Protein AF-A0A934TM46-F1 (afdb_monomer)

pLDDT: mean 86.62, std 15.63, range [24.12, 98.81]

Nearest PDB structures (foldseek):
  4nc9-assembly6_D  TM=5.504E-01  e=2.165E-03  Mycolicibacterium smegmatis MC2 155
  4n9w-assembly1_A  TM=3.302E-01  e=1.266E-04  Mycolicibacterium smegmatis MC2 155
  4nc9-assembly5_A  TM=4.524E-01  e=1.560E-03  Mycolicibacterium smegmatis MC2 155
  5zes-assembly1_A  TM=3.729E-01  e=6.391E-02  Synechococcus elongatus PCC 7942 = FACHB-805
  4xsu-assembly1_A  TM=4.597E-01  e=2.791E-01  Nostoc sp. PCC 7120 = FACHB-418

Structure (mmCIF, N/CA/C/O backbone):
data_AF-A0A934TM46-F1
#
_entry.id   AF-A0A934TM46-F1
#
loop_
_atom_site.group_PDB
_atom_site.id
_atom_site.type_symbol
_atom_site.label_atom_id
_atom_site.label_alt_id
_atom_site.label_comp_id
_atom_site.label_asym_id
_atom_site.label_entity_id
_atom_site.label_seq_id
_atom_site.pdbx_PDB_ins_code
_atom_site.Cartn_x
_atom_site.Cartn_y
_atom_site.Cartn_z
_atom_site.occupancy
_atom_site.B_iso_or_equiv
_atom_site.auth_seq_id
_atom_site.auth_comp_id
_atom_site.auth_asym_id
_atom_site.auth_atom_id
_atom_site.pdbx_PDB_model_num
ATOM 1 N N . MET A 1 1 ? -19.891 6.959 -6.840 1.00 92.69 1 MET A N 1
ATOM 2 C CA . MET A 1 1 ? -20.608 5.684 -7.062 1.00 92.69 1 MET A CA 1
ATOM 3 C C . MET A 1 1 ? -22.104 5.915 -6.921 1.00 92.69 1 MET A C 1
ATOM 5 O O . MET A 1 1 ? -22.515 6.564 -5.965 1.00 92.69 1 MET A O 1
ATOM 9 N N . VAL A 1 2 ? -22.909 5.403 -7.853 1.00 93.44 2 VAL A N 1
ATOM 10 C CA . VAL A 1 2 ? -24.378 5.401 -7.733 1.00 93.44 2 VAL A CA 1
ATOM 11 C C . VAL A 1 2 ? -24.821 4.044 -7.198 1.00 93.44 2 VAL A C 1
ATOM 13 O O . VAL A 1 2 ? -24.570 3.026 -7.841 1.00 93.44 2 VAL A O 1
ATOM 16 N N . LEU A 1 3 ? -25.456 4.031 -6.028 1.00 95.44 3 LEU A N 1
ATOM 17 C CA . LEU A 1 3 ? -25.777 2.820 -5.279 1.00 95.44 3 LEU A CA 1
ATOM 18 C C . LEU A 1 3 ? -27.289 2.624 -5.188 1.00 95.44 3 LEU A C 1
ATOM 20 O O . LEU A 1 3 ? -28.031 3.531 -4.830 1.00 95.44 3 LEU A O 1
ATOM 24 N N . GLY A 1 4 ? -27.759 1.425 -5.502 1.00 94.06 4 GLY A N 1
ATOM 25 C CA . GLY A 1 4 ? -29.173 1.092 -5.412 1.00 94.06 4 GLY A CA 1
ATOM 26 C C . GLY A 1 4 ? -29.487 -0.182 -6.174 1.00 94.06 4 GLY A C 1
ATOM 27 O O . GLY A 1 4 ? -28.803 -0.538 -7.133 1.00 94.06 4 GLY A O 1
ATOM 28 N N . MET A 1 5 ? -30.534 -0.873 -5.740 1.00 93.88 5 MET A N 1
ATOM 29 C CA . MET A 1 5 ? -31.006 -2.079 -6.409 1.00 93.88 5 MET A CA 1
ATOM 30 C C . MET A 1 5 ? -31.490 -1.782 -7.840 1.00 93.88 5 MET A C 1
ATOM 32 O O . MET A 1 5 ? -31.867 -0.659 -8.196 1.00 93.88 5 MET A O 1
ATOM 36 N N . HIS A 1 6 ? -31.523 -2.820 -8.677 1.00 89.00 6 HIS A N 1
ATOM 37 C CA . HIS A 1 6 ? -32.271 -2.793 -9.929 1.00 89.00 6 HIS A CA 1
ATOM 38 C C . HIS A 1 6 ? -33.709 -2.292 -9.694 1.00 89.00 6 HIS A C 1
ATOM 40 O O . HIS A 1 6 ? -34.336 -2.625 -8.695 1.00 89.00 6 HIS A O 1
ATOM 46 N N . ARG A 1 7 ? -34.252 -1.525 -10.650 1.00 87.25 7 ARG A N 1
ATOM 47 C CA . ARG A 1 7 ? -35.633 -0.987 -10.615 1.00 87.25 7 ARG A CA 1
ATOM 48 C C . ARG A 1 7 ? -35.930 0.035 -9.503 1.00 87.25 7 ARG A C 1
ATOM 50 O O . ARG A 1 7 ? -37.074 0.473 -9.399 1.00 87.25 7 ARG A O 1
ATOM 57 N N . SER A 1 8 ? -34.904 0.515 -8.797 1.00 88.50 8 SER A N 1
ATOM 58 C CA . SER A 1 8 ? -35.008 1.607 -7.815 1.00 88.50 8 SER A CA 1
ATOM 59 C C . SER A 1 8 ? -34.710 3.003 -8.376 1.00 88.50 8 SER A C 1
ATOM 61 O O . SER A 1 8 ? -34.526 3.926 -7.606 1.00 88.50 8 SER A O 1
ATOM 63 N N . GLY A 1 9 ? -34.611 3.191 -9.698 1.00 86.75 9 GLY A N 1
ATOM 64 C CA . GLY A 1 9 ? -34.352 4.523 -10.280 1.00 86.75 9 GLY A CA 1
ATOM 65 C C . GLY A 1 9 ? -32.870 4.918 -10.398 1.00 86.75 9 GLY A C 1
ATOM 66 O O . GLY A 1 9 ? -32.560 6.066 -10.703 1.00 86.75 9 GLY A O 1
ATOM 67 N N . THR A 1 10 ? -31.931 3.978 -10.247 1.00 86.88 10 THR A N 1
ATOM 68 C CA . THR A 1 10 ? -30.478 4.237 -10.372 1.00 86.88 10 THR A CA 1
ATOM 69 C C . THR A 1 10 ? -30.063 4.854 -11.714 1.00 86.88 10 THR A C 1
ATOM 71 O O . THR A 1 10 ? -29.129 5.652 -11.760 1.00 86.88 10 THR A O 1
ATOM 74 N N . SER A 1 11 ? -30.758 4.535 -12.812 1.00 83.50 11 SER A N 1
ATOM 75 C CA . SER A 1 11 ? -30.518 5.168 -14.119 1.00 83.50 11 SER A CA 1
ATOM 76 C C . SER A 1 11 ? -30.935 6.639 -14.156 1.00 83.50 11 SER A C 1
ATOM 78 O O . SER A 1 11 ? -30.220 7.430 -14.760 1.00 83.50 11 SER A O 1
ATOM 80 N N . MET A 1 12 ? -32.042 7.012 -13.504 1.00 85.88 12 MET A N 1
ATOM 81 C CA . MET A 1 12 ? -32.458 8.414 -13.380 1.00 85.88 12 MET A CA 1
ATOM 82 C C . MET A 1 12 ? -31.461 9.183 -12.512 1.00 85.88 12 MET A C 1
ATOM 84 O O . MET A 1 12 ? -31.041 10.266 -12.892 1.00 85.88 12 MET A O 1
ATOM 88 N N . LEU A 1 13 ? -31.001 8.601 -11.406 1.00 87.38 13 LEU A N 1
ATOM 89 C CA . LEU A 1 13 ? -29.990 9.242 -10.566 1.00 87.38 13 LEU A CA 1
ATOM 90 C C . LEU A 1 13 ? -28.667 9.459 -11.322 1.00 87.38 13 LEU A C 1
ATOM 92 O O . LEU A 1 13 ? -28.137 10.565 -11.347 1.00 87.38 13 LEU A O 1
ATOM 96 N N . ALA A 1 14 ? -28.160 8.435 -12.017 1.00 88.00 14 ALA A N 1
ATOM 97 C CA . ALA A 1 14 ? -27.003 8.589 -12.905 1.00 88.00 14 ALA A CA 1
ATOM 98 C C . ALA A 1 14 ? -27.272 9.607 -14.033 1.00 88.00 14 ALA A C 1
ATOM 100 O O . ALA A 1 14 ? -26.373 10.343 -14.436 1.00 88.00 14 ALA A O 1
ATOM 101 N N . GLY A 1 15 ? -28.521 9.646 -14.513 1.00 85.00 15 GLY A N 1
ATOM 102 C CA . GLY A 1 15 ? -29.191 10.724 -15.247 1.00 85.00 15 GLY A CA 1
ATOM 103 C C . GLY A 1 15 ? -28.727 12.110 -14.865 1.00 85.00 15 GLY A C 1
ATOM 104 O O . GLY A 1 15 ? -27.930 12.750 -15.559 1.00 85.00 15 GLY A O 1
ATOM 105 N N . THR A 1 16 ? -29.261 12.499 -13.721 1.00 86.88 16 THR A N 1
ATOM 106 C CA . THR A 1 16 ? -29.150 13.806 -13.100 1.00 86.88 16 THR A CA 1
ATOM 107 C C . THR A 1 16 ? -27.708 14.140 -12.740 1.00 86.88 16 THR A C 1
ATOM 109 O O . THR A 1 16 ? -27.263 15.255 -12.983 1.00 86.88 16 THR A O 1
ATOM 112 N N . LEU A 1 17 ? -26.934 13.174 -12.236 1.00 87.62 17 LEU A N 1
ATOM 113 C CA . LEU A 1 17 ? -25.525 13.398 -11.898 1.00 87.62 17 LEU A CA 1
ATOM 114 C C . LEU A 1 17 ? -24.675 13.754 -13.119 1.00 87.62 17 LEU A C 1
ATOM 116 O O . LEU A 1 17 ? -23.812 14.623 -13.031 1.00 87.62 17 LEU A O 1
ATOM 120 N N . ALA A 1 18 ? -24.915 13.106 -14.262 1.00 87.31 18 ALA A N 1
ATOM 121 C CA . ALA A 1 18 ? -24.186 13.429 -15.485 1.00 87.31 18 ALA A CA 1
ATOM 122 C C . ALA A 1 18 ? -24.507 14.844 -15.983 1.00 87.31 18 ALA A C 1
ATOM 124 O O . ALA A 1 18 ? -23.597 15.576 -16.366 1.00 87.31 18 ALA A O 1
ATOM 125 N N . ALA A 1 19 ? -25.784 15.240 -15.919 1.00 86.06 19 ALA A N 1
ATOM 126 C CA . ALA A 1 19 ? -26.206 16.609 -16.210 1.00 86.06 19 ALA A CA 1
ATOM 127 C C . ALA A 1 19 ? -25.580 17.618 -15.227 1.00 86.06 19 ALA A C 1
ATOM 129 O O . ALA A 1 19 ? -25.171 18.697 -15.637 1.00 86.06 19 ALA A O 1
ATOM 130 N N . GLY A 1 20 ? -25.405 17.221 -13.961 1.00 86.38 20 GLY A N 1
ATOM 131 C CA . GLY A 1 20 ? -24.711 17.990 -12.923 1.00 86.38 20 GLY A CA 1
ATOM 132 C C . GLY A 1 20 ? -23.182 18.027 -13.047 1.00 86.38 20 GLY A C 1
ATOM 133 O O . GLY A 1 20 ? -22.519 18.575 -12.167 1.00 86.38 20 GLY A O 1
ATOM 134 N N . GLY A 1 21 ? -22.608 17.444 -14.107 1.00 86.75 21 GLY A N 1
ATOM 135 C CA . GLY A 1 21 ? -21.178 17.521 -14.420 1.00 86.75 21 GLY A CA 1
ATOM 136 C C . GLY A 1 21 ? -20.362 16.252 -14.155 1.00 86.75 21 GLY A C 1
ATOM 137 O O . GLY A 1 21 ? -19.160 16.256 -14.428 1.00 86.75 21 GLY A O 1
ATOM 138 N N . VAL A 1 22 ? -20.973 15.159 -13.678 1.00 88.81 22 VAL A N 1
ATOM 139 C CA . VAL A 1 22 ? -20.265 13.886 -13.456 1.00 88.81 22 VAL A CA 1
ATOM 140 C C . VAL A 1 22 ? -19.957 13.186 -14.783 1.00 88.81 22 VAL A C 1
ATOM 142 O O . VAL A 1 22 ? -20.848 12.836 -15.556 1.00 88.81 22 VAL A O 1
ATOM 145 N N . HIS A 1 23 ? -18.685 12.888 -15.030 1.00 87.88 23 HIS A N 1
ATOM 146 C CA . HIS A 1 23 ? -18.262 12.126 -16.199 1.00 87.88 23 HIS A CA 1
ATOM 147 C C . HIS A 1 23 ? -18.547 10.622 -16.027 1.00 87.88 23 HIS A C 1
ATOM 149 O O . HIS A 1 23 ? -17.845 9.922 -15.297 1.00 87.88 23 HIS A O 1
ATOM 155 N N . LEU A 1 24 ? -19.560 10.105 -16.732 1.00 83.81 24 LEU A N 1
ATOM 156 C CA . LEU A 1 24 ? -19.902 8.672 -16.751 1.00 83.81 24 LEU A CA 1
ATOM 157 C C . LEU A 1 24 ? -19.263 7.889 -17.917 1.00 83.81 24 LEU A C 1
ATOM 159 O O . LEU A 1 24 ? -19.424 6.673 -17.980 1.00 83.81 24 LEU A O 1
ATOM 163 N N . GLY A 1 25 ? -18.532 8.569 -18.816 1.00 72.75 25 GLY A N 1
ATOM 164 C CA . GLY A 1 25 ? -17.944 8.075 -20.080 1.00 72.75 25 GLY A CA 1
ATOM 165 C C . GLY A 1 25 ? -18.882 7.245 -20.974 1.00 72.75 25 GLY A C 1
ATOM 166 O O . GLY A 1 25 ? -20.090 7.459 -20.952 1.00 72.75 25 GLY A O 1
ATOM 167 N N . ARG A 1 26 ? -18.338 6.324 -21.793 1.00 60.31 26 ARG A N 1
ATOM 168 C CA . ARG A 1 26 ? -19.148 5.452 -22.673 1.00 60.31 26 ARG A CA 1
ATOM 169 C C . ARG A 1 26 ? -19.994 4.480 -21.840 1.00 60.31 26 ARG A C 1
ATOM 171 O O . ARG A 1 26 ? -19.468 3.818 -20.942 1.00 60.31 26 ARG A O 1
ATOM 178 N N . VAL A 1 27 ? -21.283 4.413 -22.157 1.00 54.09 27 VAL A N 1
ATOM 179 C CA . VAL A 1 27 ? -22.303 3.573 -21.513 1.00 54.09 27 VAL A CA 1
ATOM 180 C C . VAL A 1 27 ? -23.101 2.825 -22.584 1.00 54.09 27 VAL A C 1
ATOM 182 O O . VAL A 1 27 ? -23.099 3.255 -23.736 1.00 54.09 27 VAL A O 1
ATOM 185 N N . LEU A 1 28 ? -23.758 1.717 -22.225 1.00 44.03 28 LEU A N 1
ATOM 186 C CA . LEU A 1 28 ? -24.622 0.976 -23.152 1.00 44.03 28 LEU A CA 1
ATOM 187 C C . LEU A 1 28 ? -25.776 1.866 -23.652 1.00 44.03 28 LEU A C 1
ATOM 189 O O . LEU A 1 28 ? -26.577 2.368 -22.861 1.00 44.03 28 LEU A O 1
ATOM 193 N N . ASP A 1 29 ? -25.864 2.049 -24.969 1.00 39.06 29 ASP A N 1
ATOM 194 C CA . ASP A 1 29 ? -26.977 2.755 -25.608 1.00 39.06 29 ASP A CA 1
ATOM 195 C C . ASP A 1 29 ? -28.085 1.775 -26.044 1.00 39.06 29 ASP A C 1
ATOM 197 O O . ASP A 1 29 ? -27.877 0.565 -26.123 1.00 39.06 29 ASP A O 1
ATOM 201 N N . ALA A 1 30 ? -29.289 2.301 -26.254 1.00 38.00 30 ALA A N 1
ATOM 202 C CA . ALA A 1 30 ? -30.607 1.659 -26.181 1.00 38.00 30 ALA A CA 1
ATOM 203 C C . ALA A 1 30 ? -30.945 0.474 -27.130 1.00 38.00 30 ALA A C 1
ATOM 205 O O . ALA A 1 30 ? -32.122 0.152 -27.283 1.00 38.00 30 ALA A O 1
ATOM 206 N N . SER A 1 31 ? -29.992 -0.221 -27.753 1.00 29.84 31 SER A N 1
ATOM 207 C CA . SER A 1 31 ? -30.296 -1.178 -28.832 1.00 29.84 31 SER A CA 1
ATOM 208 C C . SER A 1 31 ? -30.643 -2.618 -28.418 1.00 29.84 31 SER A C 1
ATOM 210 O O . SER A 1 31 ? -30.926 -3.414 -29.308 1.00 29.84 31 SER A O 1
ATOM 212 N N . PHE A 1 32 ? -30.678 -2.987 -27.126 1.00 31.23 32 PHE A N 1
ATOM 213 C CA . PHE A 1 32 ? -30.850 -4.410 -26.759 1.00 31.23 32 PHE A CA 1
ATOM 214 C C . PHE A 1 32 ? -31.978 -4.802 -25.792 1.00 31.23 32 PHE A C 1
ATOM 216 O O . PHE A 1 32 ? -32.273 -5.989 -25.714 1.00 31.23 32 PHE A O 1
ATOM 223 N N . THR A 1 33 ? -32.670 -3.901 -25.075 1.00 31.36 33 THR A N 1
ATOM 224 C CA . THR A 1 33 ? -33.817 -4.316 -24.225 1.00 31.36 33 THR A CA 1
ATOM 225 C C . THR A 1 33 ? -34.848 -3.206 -23.963 1.00 31.36 33 THR A C 1
ATOM 227 O O . THR A 1 33 ? -34.517 -2.027 -23.914 1.00 31.36 33 THR A O 1
ATOM 230 N N . LEU A 1 34 ? -36.106 -3.624 -23.750 1.00 32.97 34 LEU A N 1
ATOM 231 C CA . LEU A 1 34 ? -37.364 -2.880 -23.520 1.00 32.97 34 LEU A CA 1
ATOM 232 C C . LEU A 1 34 ? -37.351 -1.800 -22.397 1.00 32.97 34 LEU A C 1
ATOM 234 O O . LEU A 1 34 ? -38.146 -1.859 -21.452 1.00 32.97 34 LEU A O 1
ATOM 238 N N . ASN A 1 35 ? -36.485 -0.783 -22.464 1.00 36.34 35 ASN A N 1
ATOM 239 C CA . ASN A 1 35 ? -36.508 0.368 -21.553 1.00 36.34 35 ASN A CA 1
ATOM 240 C C . ASN A 1 35 ? -36.208 1.702 -22.287 1.00 36.34 35 ASN A C 1
ATOM 242 O O . ASN A 1 35 ? -35.067 1.912 -22.689 1.00 36.34 35 ASN A O 1
ATOM 246 N N . PRO A 1 36 ? -37.171 2.639 -22.406 1.00 30.45 36 PRO A N 1
ATOM 247 C CA . PRO A 1 36 ? -37.050 3.888 -23.175 1.00 30.45 36 PRO A CA 1
ATOM 248 C C . PRO A 1 36 ? -36.006 4.907 -22.686 1.00 30.45 36 PRO A C 1
ATOM 250 O O . PRO A 1 36 ? -35.865 5.951 -23.305 1.00 30.45 36 PRO A O 1
ATOM 253 N N . THR A 1 37 ? -35.300 4.656 -21.576 1.00 40.47 37 THR A N 1
ATOM 254 C CA . THR A 1 37 ? -34.337 5.602 -20.970 1.00 40.47 37 THR A CA 1
ATOM 255 C C . THR A 1 37 ? -32.868 5.153 -21.027 1.00 40.47 37 THR A C 1
ATOM 257 O O . THR A 1 37 ? -32.004 5.856 -20.502 1.00 40.47 37 THR A O 1
ATOM 260 N N . GLY A 1 38 ? -32.564 4.014 -21.670 1.00 38.69 38 GLY A N 1
ATOM 261 C CA . GLY A 1 38 ? -31.198 3.482 -21.818 1.00 38.69 38 GLY A CA 1
ATOM 262 C C . GLY A 1 38 ? -30.568 2.958 -20.512 1.00 38.69 38 GLY A C 1
ATOM 263 O O . GLY A 1 38 ? -30.942 3.339 -19.397 1.00 38.69 38 GLY A O 1
ATOM 264 N N . LEU A 1 39 ? -29.605 2.037 -20.612 1.00 45.41 39 LEU A N 1
ATOM 265 C CA . LEU A 1 39 ? -28.859 1.520 -19.457 1.00 45.41 39 LEU A CA 1
ATOM 266 C C . LEU A 1 39 ? -27.500 2.219 -19.368 1.00 45.41 39 LEU A C 1
ATOM 268 O O . LEU A 1 39 ? -26.568 1.883 -20.075 1.00 45.41 39 LEU A O 1
ATOM 272 N N . ARG A 1 40 ? -27.344 3.150 -18.420 1.00 55.03 40 ARG A N 1
ATOM 273 C CA . ARG A 1 40 ? -26.074 3.870 -18.168 1.00 55.03 40 ARG A CA 1
ATOM 274 C C . ARG A 1 40 ? -24.957 3.022 -17.518 1.00 55.03 40 ARG A C 1
ATOM 276 O O . ARG A 1 40 ? -24.209 3.526 -16.686 1.00 55.03 40 ARG A O 1
ATOM 283 N N . GLU A 1 41 ? -24.912 1.726 -17.803 1.00 67.00 41 GLU A N 1
ATOM 284 C CA . GLU A 1 41 ? -23.983 0.759 -17.210 1.00 67.00 41 GLU A CA 1
ATOM 285 C C . GLU A 1 41 ? -22.750 0.572 -18.100 1.00 67.00 41 GLU A C 1
ATOM 287 O O . GLU A 1 41 ? -22.904 0.397 -19.311 1.00 67.00 41 GLU A O 1
ATOM 292 N N . PRO A 1 42 ? -21.524 0.603 -17.547 1.00 76.12 42 PRO A N 1
ATOM 293 C CA . PRO A 1 42 ? -20.349 0.200 -18.304 1.00 76.12 42 PRO A CA 1
ATOM 294 C C . PRO A 1 42 ? -20.342 -1.322 -18.482 1.00 76.12 42 PRO A C 1
ATOM 296 O O . PRO A 1 42 ? -20.329 -2.058 -17.497 1.00 76.12 42 PRO A O 1
ATOM 299 N N . GLU A 1 43 ? -20.296 -1.788 -19.728 1.00 76.19 43 GLU A N 1
ATOM 300 C CA . GLU A 1 43 ? -20.342 -3.211 -20.098 1.00 76.19 43 GLU A CA 1
ATOM 301 C C . GLU A 1 43 ? -19.295 -4.064 -19.367 1.00 76.19 43 GLU A C 1
ATOM 303 O O . GLU A 1 43 ? -19.591 -5.151 -18.876 1.00 76.19 43 GLU A O 1
ATOM 308 N N . VAL A 1 44 ? -18.081 -3.534 -19.218 1.00 80.75 44 VAL A N 1
ATOM 309 C CA . VAL A 1 44 ? -17.003 -4.189 -18.466 1.00 80.75 44 VAL A CA 1
ATOM 310 C C . VAL A 1 44 ? -17.378 -4.452 -17.004 1.00 80.75 44 VAL A C 1
ATOM 312 O O . VAL A 1 44 ? -17.005 -5.487 -16.461 1.00 80.75 44 VAL A O 1
ATOM 315 N N . LEU A 1 45 ? -18.150 -3.563 -16.367 1.00 89.50 45 LEU A N 1
ATOM 316 C CA . LEU A 1 45 ? -18.587 -3.761 -14.982 1.00 89.50 45 LEU A CA 1
ATOM 317 C C . LEU A 1 45 ? -19.721 -4.771 -14.880 1.00 89.50 45 LEU A C 1
ATOM 319 O O . LEU A 1 45 ? -19.771 -5.514 -13.907 1.00 89.50 45 LEU A O 1
ATOM 323 N N . VAL A 1 46 ? -20.608 -4.822 -15.876 1.00 87.75 46 VAL A N 1
ATOM 324 C CA . VAL A 1 46 ? -21.690 -5.814 -15.929 1.00 87.75 46 VAL A CA 1
ATOM 325 C C . VAL A 1 46 ? -21.095 -7.222 -15.927 1.00 87.75 46 VAL A C 1
ATOM 327 O O . VAL A 1 46 ? -21.393 -7.990 -15.012 1.00 87.75 46 VAL A O 1
ATOM 330 N N . HIS A 1 47 ? -20.196 -7.508 -16.875 1.00 87.25 47 HIS A N 1
ATOM 331 C CA . HIS A 1 47 ? -19.541 -8.813 -16.999 1.00 87.25 47 HIS A CA 1
ATOM 332 C C . HIS A 1 47 ? -18.655 -9.132 -15.791 1.00 87.25 47 HIS A C 1
ATOM 334 O O . HIS A 1 47 ? -18.695 -10.239 -15.260 1.00 87.25 47 HIS A O 1
ATOM 340 N N . MET A 1 48 ? -17.879 -8.151 -15.316 1.00 93.50 48 MET A N 1
ATOM 341 C CA . MET A 1 48 ? -16.996 -8.354 -14.168 1.00 93.50 48 MET A CA 1
ATOM 342 C C . MET A 1 48 ? -17.783 -8.638 -12.884 1.00 93.50 48 MET A C 1
ATOM 344 O O . MET A 1 48 ? -17.421 -9.554 -12.154 1.00 93.50 48 MET A O 1
ATOM 348 N N . HIS A 1 49 ? -18.875 -7.914 -12.613 1.00 95.81 49 HIS A N 1
ATOM 349 C CA . HIS A 1 49 ? -19.708 -8.177 -11.437 1.00 95.81 49 HIS A CA 1
ATOM 350 C C . HIS A 1 49 ? -20.502 -9.482 -11.553 1.00 95.81 49 HIS A C 1
ATOM 352 O O . HIS A 1 49 ? -20.713 -10.134 -10.537 1.00 95.81 49 HIS A O 1
ATOM 358 N N . GLU A 1 50 ? -20.947 -9.876 -12.750 1.00 93.38 50 GLU A N 1
ATOM 359 C CA . GLU A 1 50 ? -21.546 -11.201 -12.973 1.00 93.38 50 GLU A CA 1
ATOM 360 C C . GLU A 1 50 ? -20.565 -12.308 -12.603 1.00 93.38 50 GLU A C 1
ATOM 362 O O . GLU A 1 50 ? -20.854 -13.097 -11.704 1.00 93.38 50 GLU A O 1
ATOM 367 N N . HIS A 1 51 ? -19.371 -12.281 -13.194 1.00 95.00 51 HIS A N 1
ATOM 368 C CA . HIS A 1 51 ? -18.345 -13.277 -12.917 1.00 95.00 51 HIS A CA 1
ATOM 369 C C . HIS A 1 51 ? -17.893 -13.265 -11.445 1.00 95.00 51 HIS A C 1
ATOM 371 O O . HIS A 1 51 ? -17.681 -14.315 -10.834 1.00 95.00 51 HIS A O 1
ATOM 377 N N . LEU A 1 52 ? -17.812 -12.081 -10.828 1.00 95.94 52 LEU A N 1
ATOM 378 C CA . LEU A 1 52 ? -17.479 -11.943 -9.411 1.00 95.94 52 LEU A CA 1
ATOM 379 C C . LEU A 1 52 ? -18.539 -12.583 -8.509 1.00 95.94 52 LEU A C 1
ATOM 381 O O . LEU A 1 52 ? -18.195 -13.259 -7.543 1.00 95.94 52 LEU A O 1
ATOM 385 N N . LEU A 1 53 ? -19.824 -12.387 -8.800 1.00 95.50 53 LEU A N 1
ATOM 386 C CA . LEU A 1 53 ? -20.890 -13.004 -8.013 1.00 95.50 53 LEU A CA 1
ATOM 387 C C . LEU A 1 53 ? -20.925 -14.522 -8.226 1.00 95.50 53 LEU A C 1
ATOM 389 O O . LEU A 1 53 ? -21.036 -15.255 -7.245 1.00 95.50 53 LEU A O 1
ATOM 393 N N . GLU A 1 54 ? -20.756 -14.989 -9.464 1.00 94.56 54 GLU A N 1
ATOM 394 C CA . GLU A 1 54 ? -20.717 -16.417 -9.809 1.00 94.56 54 GLU A CA 1
ATOM 395 C C . GLU A 1 54 ? -19.578 -17.155 -9.101 1.00 94.56 54 GLU A C 1
ATOM 397 O O . GLU A 1 54 ? -19.799 -18.197 -8.484 1.00 94.56 54 GLU A O 1
ATOM 402 N N . THR A 1 55 ? -18.369 -16.585 -9.109 1.00 94.25 55 THR A N 1
ATOM 403 C CA . THR A 1 55 ? -17.203 -17.147 -8.400 1.00 94.25 55 THR A CA 1
ATOM 404 C C . THR A 1 55 ? -17.363 -17.142 -6.878 1.00 94.25 55 THR A C 1
ATOM 406 O O . THR A 1 55 ? -16.671 -17.884 -6.186 1.00 94.25 55 THR A O 1
ATOM 409 N N . ASN A 1 56 ? -18.312 -16.363 -6.355 1.00 94.19 56 ASN A N 1
ATOM 410 C CA . ASN A 1 56 ? -18.719 -16.359 -4.951 1.00 94.19 56 ASN A CA 1
ATOM 411 C C . ASN A 1 56 ? -19.990 -17.198 -4.693 1.00 94.19 56 ASN A C 1
ATOM 413 O O . ASN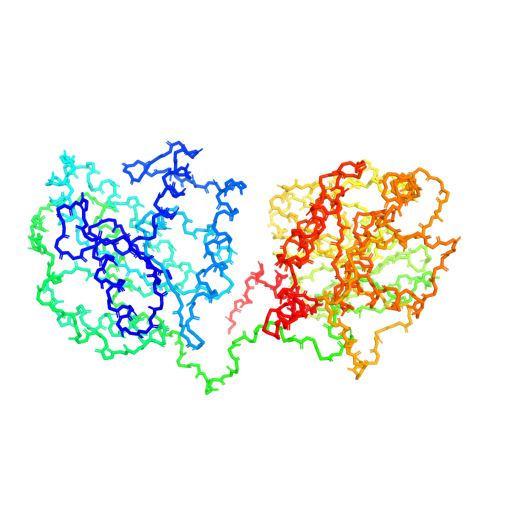 A 1 56 ? -20.624 -17.056 -3.650 1.00 94.19 56 ASN A O 1
ATOM 417 N N . GLY A 1 57 ? -20.388 -18.066 -5.634 1.00 91.88 57 GLY A N 1
ATOM 418 C CA . GLY A 1 57 ? -21.541 -18.966 -5.495 1.00 91.88 57 GLY A CA 1
ATOM 419 C C . GLY A 1 57 ? -22.908 -18.276 -5.594 1.00 91.88 57 GLY A C 1
ATOM 420 O O . GLY A 1 57 ? -23.944 -18.890 -5.323 1.00 91.88 57 GLY A O 1
ATOM 421 N N . GLY A 1 58 ? -22.927 -17.001 -5.982 1.00 93.38 58 GLY A N 1
ATOM 422 C CA . GLY A 1 58 ? -24.116 -16.166 -6.040 1.00 93.38 58 GLY A CA 1
ATOM 423 C C . GLY A 1 58 ? -24.444 -15.666 -7.444 1.00 93.38 58 GLY A C 1
ATOM 424 O O . GLY A 1 58 ? -23.816 -16.003 -8.441 1.00 93.38 58 GLY A O 1
ATOM 425 N N . ALA A 1 59 ? -25.478 -14.839 -7.514 1.00 93.19 59 ALA A N 1
ATOM 426 C CA . ALA A 1 59 ? -25.867 -14.091 -8.703 1.00 93.19 59 ALA A CA 1
ATOM 427 C C . ALA A 1 59 ? -26.596 -12.815 -8.271 1.00 93.19 59 ALA A C 1
ATOM 429 O O . ALA A 1 59 ? -26.992 -12.677 -7.116 1.00 93.19 59 ALA A O 1
ATOM 430 N N . TRP A 1 60 ? -26.878 -11.898 -9.197 1.00 93.88 60 TRP A N 1
ATOM 431 C CA . TRP A 1 60 ? -27.616 -10.669 -8.862 1.00 93.88 60 TRP A CA 1
ATOM 432 C C . TRP A 1 60 ? -28.997 -10.936 -8.229 1.00 93.88 60 TRP A C 1
ATOM 434 O O . TRP A 1 60 ? -29.468 -10.143 -7.427 1.00 93.88 60 TRP A O 1
ATOM 444 N N . HIS A 1 61 ? -29.654 -12.049 -8.576 1.00 92.50 61 HIS A N 1
ATOM 445 C CA . HIS A 1 61 ? -30.968 -12.454 -8.050 1.00 92.50 61 HIS A CA 1
ATOM 446 C C . HIS A 1 61 ? -30.878 -13.491 -6.920 1.00 92.50 61 HIS A C 1
ATOM 448 O O . HIS A 1 61 ? -31.904 -13.985 -6.453 1.00 92.50 61 HIS A O 1
ATOM 454 N N . ARG A 1 62 ? -29.654 -13.855 -6.530 1.00 92.25 62 ARG A N 1
ATOM 455 C CA . ARG A 1 62 ? -29.321 -14.759 -5.429 1.00 92.25 62 ARG A CA 1
ATOM 456 C C . ARG A 1 62 ? -28.018 -14.251 -4.797 1.00 92.25 62 ARG A C 1
ATOM 458 O O . ARG A 1 62 ? -26.971 -14.875 -4.989 1.00 92.25 62 ARG A O 1
ATOM 465 N N . PRO A 1 63 ? -28.049 -13.047 -4.201 1.00 91.88 63 PRO A N 1
ATOM 466 C CA . PRO A 1 63 ? -26.841 -12.395 -3.719 1.00 91.88 63 PRO A CA 1
ATOM 467 C C . PRO A 1 63 ? -26.167 -13.274 -2.655 1.00 91.88 63 PRO A C 1
ATOM 469 O O . PRO A 1 63 ? -26.874 -13.800 -1.796 1.00 91.88 63 PRO A O 1
ATOM 472 N N . PRO A 1 64 ? -24.837 -13.457 -2.711 1.00 89.88 64 PRO A N 1
ATOM 473 C CA . PRO A 1 64 ? -24.112 -14.178 -1.673 1.00 89.88 64 PRO A CA 1
ATOM 474 C C . PRO A 1 64 ? -24.012 -13.315 -0.406 1.00 89.88 64 PRO A C 1
ATOM 476 O O . PRO A 1 64 ? -24.000 -12.085 -0.489 1.00 89.88 64 PRO A O 1
ATOM 479 N N . ASP A 1 65 ? -23.887 -13.946 0.763 1.00 79.25 65 ASP A N 1
ATOM 480 C CA . ASP A 1 65 ? -23.766 -13.230 2.045 1.00 79.25 65 ASP A CA 1
ATOM 481 C C . ASP A 1 65 ? -22.465 -12.421 2.149 1.00 79.25 65 ASP A C 1
ATOM 483 O O . ASP A 1 65 ? -22.409 -11.376 2.801 1.00 79.25 65 ASP A O 1
ATOM 487 N N . ARG A 1 66 ? -21.406 -12.898 1.487 1.00 81.88 66 ARG A N 1
ATOM 488 C CA . ARG A 1 66 ? -20.101 -12.244 1.420 1.00 81.88 66 ARG A CA 1
ATOM 489 C C . ARG A 1 66 ? -19.514 -12.393 0.025 1.00 81.88 66 ARG A C 1
ATOM 491 O O . ARG A 1 66 ? -19.635 -13.444 -0.594 1.00 81.88 66 ARG A O 1
ATOM 498 N N . VAL A 1 67 ? -18.834 -11.345 -0.433 1.00 88.69 67 VAL A N 1
ATOM 499 C CA . VAL A 1 67 ? -18.108 -11.339 -1.705 1.00 88.69 67 VAL A CA 1
ATOM 500 C C . VAL A 1 67 ? -16.615 -11.196 -1.437 1.00 88.69 67 VAL A C 1
ATOM 502 O O . VAL A 1 67 ? -16.180 -10.274 -0.747 1.00 88.69 67 VAL A O 1
ATOM 505 N N . VAL A 1 68 ? -15.827 -12.102 -2.004 1.00 88.75 68 VAL A N 1
ATOM 506 C CA . VAL A 1 68 ? -14.366 -12.082 -2.013 1.00 88.75 68 VAL A CA 1
ATOM 507 C C . VAL A 1 68 ? -13.892 -11.730 -3.418 1.00 88.75 68 VAL A C 1
ATOM 509 O O . VAL A 1 68 ? -14.247 -12.381 -4.401 1.00 88.75 68 VAL A O 1
ATOM 512 N N . TRP A 1 69 ? -13.070 -10.689 -3.513 1.00 90.75 69 TRP A N 1
ATOM 513 C CA . TRP A 1 69 ? -12.503 -10.226 -4.773 1.00 90.75 69 TRP A CA 1
ATOM 514 C C . TRP A 1 69 ? -11.246 -11.026 -5.136 1.00 90.75 69 TRP A C 1
ATOM 516 O O . TRP A 1 69 ? -10.231 -10.963 -4.448 1.00 90.75 69 TRP A O 1
ATOM 526 N N . GLY A 1 70 ? -11.309 -11.778 -6.236 1.00 79.88 70 GLY A N 1
ATOM 527 C CA . GLY A 1 70 ? -10.142 -12.468 -6.807 1.00 79.88 70 GLY A CA 1
ATOM 528 C C . GLY A 1 70 ? -9.217 -11.547 -7.622 1.00 79.88 70 GLY A C 1
ATOM 529 O O . GLY A 1 70 ? -9.637 -10.478 -8.061 1.00 79.88 70 GLY A O 1
ATOM 530 N N . LYS A 1 71 ? -7.982 -12.004 -7.902 1.00 81.69 71 LYS A N 1
ATOM 531 C CA . LYS A 1 71 ? -6.942 -11.241 -8.636 1.00 81.69 71 LYS A CA 1
ATOM 532 C C . LYS A 1 71 ? -7.410 -10.687 -9.992 1.00 81.69 71 LYS A C 1
ATOM 534 O O . LYS A 1 71 ? -7.064 -9.565 -10.352 1.00 81.69 71 LYS A O 1
ATOM 539 N N . LEU A 1 72 ? -8.202 -11.464 -10.738 1.00 81.38 72 LEU A N 1
ATOM 540 C CA . LEU A 1 72 ? -8.788 -11.029 -12.012 1.00 81.38 72 LEU A CA 1
ATOM 541 C C . LEU A 1 72 ? -9.700 -9.809 -11.813 1.00 81.38 72 LEU A C 1
ATOM 543 O O . LEU A 1 72 ? -9.546 -8.799 -12.493 1.00 81.38 72 LEU A O 1
ATOM 547 N N . HIS A 1 73 ? -10.616 -9.889 -10.846 1.00 90.44 73 HIS A N 1
ATOM 548 C CA . HIS A 1 73 ? -11.591 -8.840 -10.555 1.00 90.44 73 HIS A CA 1
ATOM 549 C C . HIS A 1 73 ? -10.915 -7.555 -10.073 1.00 90.44 73 HIS A C 1
ATOM 551 O O . HIS A 1 73 ? -11.276 -6.471 -10.527 1.00 90.44 73 HIS A O 1
ATOM 557 N N . THR A 1 74 ? -9.899 -7.667 -9.208 1.00 85.50 74 THR A N 1
ATOM 558 C CA . THR A 1 74 ? -9.121 -6.503 -8.761 1.00 85.50 74 THR A CA 1
ATOM 559 C C . THR A 1 74 ? -8.363 -5.861 -9.921 1.00 85.50 74 THR A C 1
ATOM 561 O O . THR A 1 74 ? -8.415 -4.647 -10.065 1.00 85.50 74 THR A O 1
ATOM 564 N N . GLY A 1 75 ? -7.752 -6.654 -10.811 1.00 74.19 75 GLY A N 1
ATOM 565 C CA . GLY A 1 75 ? -7.073 -6.125 -12.000 1.00 74.19 75 GLY A CA 1
ATOM 566 C C . GLY A 1 75 ? -8.018 -5.384 -12.954 1.00 74.19 75 GLY A C 1
ATOM 567 O O . GLY A 1 75 ? -7.716 -4.274 -13.385 1.00 74.19 75 GLY A O 1
ATOM 568 N N . VAL A 1 76 ? -9.197 -5.952 -13.243 1.00 78.88 76 VAL A N 1
ATOM 569 C CA . VAL A 1 76 ? -10.214 -5.303 -14.094 1.00 78.88 76 VAL A CA 1
ATOM 570 C C . VAL A 1 76 ? -10.751 -4.021 -13.450 1.00 78.88 76 VAL A C 1
ATOM 572 O O . VAL A 1 76 ? -10.923 -3.015 -14.139 1.00 78.88 76 VAL A O 1
ATOM 575 N N . ARG A 1 77 ? -10.988 -4.030 -12.133 1.00 92.50 77 ARG A N 1
ATOM 576 C CA . ARG A 1 77 ? -11.381 -2.841 -11.362 1.00 92.50 77 ARG A CA 1
ATOM 577 C C . ARG A 1 77 ? -10.338 -1.739 -11.477 1.00 92.50 77 ARG A C 1
ATOM 579 O O . ARG A 1 77 ? -10.699 -0.609 -11.792 1.00 92.50 77 ARG A O 1
ATOM 586 N N . ASP A 1 78 ? -9.071 -2.060 -11.254 1.00 84.50 78 ASP A N 1
ATOM 587 C CA . ASP A 1 78 ? -7.996 -1.068 -11.234 1.00 84.50 78 ASP A CA 1
ATOM 588 C C . ASP A 1 78 ? -7.799 -0.452 -12.629 1.00 84.50 78 ASP A C 1
ATOM 590 O O . ASP A 1 78 ? -7.783 0.772 -12.766 1.00 84.50 78 ASP A O 1
ATOM 594 N N . LEU A 1 79 ? -7.821 -1.275 -13.686 1.00 77.00 79 LEU A N 1
ATOM 595 C CA . LEU A 1 79 ? -7.818 -0.800 -15.076 1.00 77.00 79 LEU A CA 1
ATOM 596 C C . LEU A 1 79 ? -9.027 0.090 -15.394 1.00 77.00 79 LEU A C 1
ATOM 598 O O . LEU A 1 79 ? -8.888 1.114 -16.066 1.00 77.00 79 LEU A O 1
ATOM 602 N N . PHE A 1 80 ? -10.220 -0.268 -14.908 1.00 86.00 80 PHE A N 1
ATOM 603 C CA . PHE A 1 80 ? -11.413 0.557 -15.084 1.00 86.00 80 PHE A CA 1
ATOM 604 C C . PHE A 1 80 ? -11.262 1.922 -14.409 1.00 86.00 80 PHE A C 1
ATOM 606 O O . PHE A 1 80 ? -11.603 2.937 -15.016 1.00 86.00 80 PHE A O 1
ATOM 613 N N . ILE A 1 81 ? -10.760 1.952 -13.171 1.00 86.19 81 ILE A N 1
ATOM 614 C CA . ILE A 1 81 ? -10.522 3.186 -12.412 1.00 86.19 81 ILE A CA 1
ATOM 615 C C . ILE A 1 81 ? -9.544 4.080 -13.174 1.00 86.19 81 ILE A C 1
ATOM 617 O O . ILE A 1 81 ? -9.832 5.258 -13.387 1.00 86.19 81 ILE A O 1
ATOM 621 N N . GLU A 1 82 ? -8.422 3.523 -13.628 1.00 78.81 82 GLU A N 1
ATOM 622 C CA . GLU A 1 82 ? -7.405 4.260 -14.377 1.00 78.81 82 GLU A CA 1
ATOM 623 C C . GLU A 1 82 ? -7.951 4.831 -15.685 1.00 78.81 82 GLU A C 1
ATOM 625 O O . GLU A 1 82 ? -7.811 6.031 -15.940 1.00 78.81 82 GLU A O 1
ATOM 630 N N . ALA A 1 83 ? -8.618 4.001 -16.490 1.00 75.00 83 ALA A N 1
ATOM 631 C CA . ALA A 1 83 ? -9.200 4.420 -17.760 1.00 75.00 83 ALA A CA 1
ATOM 632 C C . ALA A 1 83 ? -10.276 5.496 -17.559 1.00 75.00 83 ALA A C 1
ATOM 634 O O . ALA A 1 83 ? -10.325 6.483 -18.295 1.00 75.00 83 ALA A O 1
ATOM 635 N N . ARG A 1 84 ? -11.128 5.339 -16.538 1.00 82.81 84 ARG A N 1
ATOM 636 C CA . ARG A 1 84 ? -12.210 6.285 -16.250 1.00 82.81 84 ARG A CA 1
ATOM 637 C C . ARG A 1 84 ? -11.682 7.623 -15.751 1.00 82.81 84 ARG A C 1
ATOM 639 O O . ARG A 1 84 ? -12.165 8.660 -16.196 1.00 82.81 84 ARG A O 1
ATOM 646 N N . ALA A 1 85 ? -10.689 7.599 -14.866 1.00 82.19 85 ALA A N 1
ATOM 647 C CA . ALA A 1 85 ? -10.046 8.802 -14.357 1.00 82.19 85 ALA A CA 1
ATOM 648 C C . ALA A 1 85 ? -9.273 9.544 -15.456 1.00 82.19 85 ALA A C 1
ATOM 650 O O . ALA A 1 85 ? -9.307 10.769 -15.490 1.00 82.19 85 ALA A O 1
ATOM 651 N N . ALA A 1 86 ? -8.613 8.821 -16.368 1.00 74.88 86 ALA A N 1
ATOM 652 C CA . ALA A 1 86 ? -7.886 9.417 -17.488 1.00 74.88 86 ALA A CA 1
ATOM 653 C C . ALA A 1 86 ? -8.811 10.053 -18.542 1.00 74.88 86 ALA A C 1
ATOM 655 O O . ALA A 1 86 ? -8.435 11.037 -19.168 1.00 74.88 86 ALA A O 1
ATOM 656 N N . ALA A 1 87 ? -10.015 9.505 -18.735 1.00 76.00 87 ALA A N 1
ATOM 657 C CA . ALA A 1 87 ? -11.000 10.035 -19.680 1.00 76.00 87 ALA A CA 1
ATOM 658 C C . ALA A 1 87 ? -11.806 11.230 -19.132 1.00 76.00 87 ALA A C 1
ATOM 660 O O . ALA A 1 87 ? -12.478 11.926 -19.897 1.00 76.00 87 ALA A O 1
ATOM 661 N N . ALA A 1 88 ? -11.777 11.459 -17.817 1.00 78.44 88 ALA A N 1
ATOM 662 C CA . ALA A 1 88 ? -12.526 12.533 -17.182 1.00 78.44 88 ALA A CA 1
ATOM 663 C C . ALA A 1 88 ? -11.901 13.907 -17.498 1.00 78.44 88 ALA A C 1
ATOM 665 O O . ALA A 1 88 ? -10.691 14.076 -17.339 1.00 78.44 88 ALA A O 1
ATOM 666 N N . PRO A 1 89 ? -12.698 14.916 -17.900 1.00 77.88 89 PRO A N 1
ATOM 667 C CA . PRO A 1 89 ? -12.189 16.271 -18.078 1.00 77.88 89 PRO A CA 1
ATOM 668 C C . PRO A 1 89 ? -11.568 16.824 -16.782 1.00 77.88 89 PRO A C 1
ATOM 670 O O . PRO A 1 89 ? -12.103 16.558 -15.699 1.00 77.88 89 PRO A O 1
ATOM 673 N N . PRO A 1 90 ? -10.495 17.635 -16.865 1.00 76.62 90 PRO A N 1
ATOM 674 C CA . PRO A 1 90 ? -9.888 18.259 -15.693 1.00 76.62 90 PRO A CA 1
ATOM 675 C C . PRO A 1 90 ? -10.920 18.999 -14.836 1.00 76.62 90 PRO A C 1
ATOM 677 O O . PRO A 1 90 ? -11.766 19.729 -15.350 1.00 76.62 90 PRO A O 1
ATOM 680 N N . GLY A 1 91 ? -10.862 18.792 -13.520 1.00 75.44 91 GLY A N 1
ATOM 681 C CA . GLY A 1 91 ? -11.770 19.434 -12.565 1.00 75.44 91 GLY A CA 1
ATOM 682 C C . GLY A 1 91 ? -13.197 18.872 -12.528 1.00 75.44 91 GLY A C 1
ATOM 683 O O . GLY A 1 91 ? -13.986 19.338 -11.709 1.00 75.44 91 GLY A O 1
ATOM 684 N N . ARG A 1 92 ? -13.547 17.868 -13.349 1.00 78.25 92 ARG A N 1
ATOM 685 C CA . ARG A 1 92 ? -14.853 17.194 -13.276 1.00 78.25 92 ARG A CA 1
ATOM 686 C C . ARG A 1 92 ? -14.756 15.847 -12.554 1.00 78.25 92 ARG A C 1
ATOM 688 O O . ARG A 1 92 ? -13.893 15.037 -12.900 1.00 78.25 92 ARG A O 1
ATOM 695 N N . PRO A 1 93 ? -15.649 15.556 -11.589 1.00 85.69 93 PRO A N 1
ATOM 696 C CA . PRO A 1 93 ? -15.709 14.235 -10.980 1.00 85.69 93 PRO A CA 1
ATOM 697 C C . PRO A 1 93 ? -16.141 13.200 -12.022 1.00 85.69 93 PRO A C 1
ATOM 699 O O . PRO A 1 93 ? -16.958 13.483 -12.899 1.00 85.69 93 PRO A O 1
ATOM 702 N N . TRP A 1 94 ? -15.633 11.978 -11.911 1.00 90.50 94 TRP A N 1
ATOM 703 C CA . TRP A 1 94 ? -16.111 10.847 -12.700 1.00 90.50 94 TRP A CA 1
ATOM 704 C C . TRP A 1 94 ? -16.927 9.892 -11.837 1.00 90.50 94 TRP A C 1
ATOM 706 O O . TRP A 1 94 ? -16.833 9.879 -10.609 1.00 90.50 94 TRP A O 1
ATOM 716 N N . GLY A 1 95 ? -17.754 9.082 -12.485 1.00 91.75 95 GLY A N 1
ATOM 717 C CA . GLY A 1 95 ? -18.598 8.125 -11.791 1.00 91.75 95 GLY A CA 1
ATOM 718 C C . GLY A 1 95 ? -18.989 6.946 -12.662 1.00 91.75 95 GLY A C 1
ATOM 719 O O . GLY A 1 95 ? -18.677 6.869 -13.847 1.00 91.75 95 GLY A O 1
ATOM 720 N N . PHE A 1 96 ? -19.693 6.013 -12.041 1.00 92.44 96 PHE A N 1
ATOM 721 C CA . PHE A 1 96 ? -20.289 4.864 -12.699 1.00 92.44 96 PHE A CA 1
ATOM 722 C C . PHE A 1 96 ? -21.515 4.411 -11.912 1.00 92.44 96 PHE A C 1
ATOM 724 O O . PHE A 1 96 ? -21.668 4.707 -10.718 1.00 92.44 96 PHE A O 1
ATOM 731 N N . LYS A 1 97 ? -22.389 3.696 -12.615 1.00 90.88 97 LYS A N 1
ATOM 732 C CA . LYS A 1 97 ? -23.595 3.087 -12.076 1.00 90.88 97 LYS A CA 1
ATOM 733 C C . LYS A 1 97 ? -23.697 1.679 -12.625 1.00 90.88 97 LYS A C 1
ATOM 735 O O . LYS A 1 97 ? -23.785 1.508 -13.833 1.00 90.88 97 LYS A O 1
ATOM 740 N N . GLU A 1 98 ? -23.765 0.706 -11.734 1.00 91.50 98 GLU A N 1
ATOM 741 C CA . GLU A 1 98 ? -24.199 -0.655 -12.035 1.00 91.50 98 GLU A CA 1
ATOM 742 C C . GLU A 1 98 ? -24.852 -1.201 -10.753 1.00 91.50 98 GLU A C 1
ATOM 744 O O . GLU A 1 98 ? -24.234 -1.092 -9.695 1.00 91.50 98 GLU A O 1
ATOM 749 N N . PRO A 1 99 ? -26.107 -1.688 -10.769 1.00 92.00 99 PRO A N 1
ATOM 750 C CA . PRO A 1 99 ? -26.817 -2.009 -9.529 1.00 92.00 99 PRO A CA 1
ATOM 751 C C . PRO A 1 99 ? -26.141 -3.056 -8.629 1.00 92.00 99 PRO A C 1
ATOM 753 O O . PRO A 1 99 ? -26.247 -2.952 -7.406 1.00 92.00 99 PRO A O 1
ATOM 756 N N . ARG A 1 100 ? -25.419 -4.039 -9.185 1.00 95.06 100 ARG A N 1
ATOM 757 C CA . ARG A 1 100 ? -24.671 -5.046 -8.404 1.00 95.06 100 ARG A CA 1
ATOM 758 C C . ARG A 1 100 ? -23.448 -4.457 -7.714 1.00 95.06 100 ARG A C 1
ATOM 760 O O . ARG A 1 100 ? -22.996 -5.055 -6.745 1.00 95.06 100 ARG A O 1
ATOM 767 N N . THR A 1 101 ? -22.989 -3.263 -8.104 1.00 95.06 101 THR A N 1
ATOM 768 C CA . THR A 1 101 ? -21.997 -2.481 -7.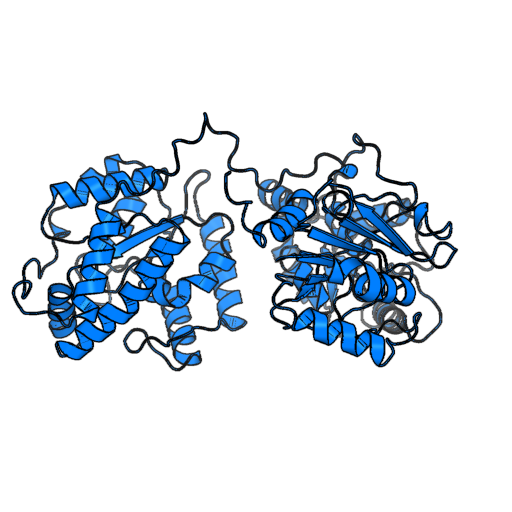337 1.00 95.06 101 THR A CA 1
ATOM 769 C C . THR A 1 101 ? -22.370 -2.421 -5.858 1.00 95.06 101 THR A C 1
ATOM 771 O O . THR A 1 101 ? -21.487 -2.455 -5.012 1.00 95.06 101 THR A O 1
ATOM 774 N N . LEU A 1 102 ? -23.668 -2.381 -5.527 1.00 94.75 102 LEU A N 1
ATOM 775 C CA . LEU A 1 102 ? -24.125 -2.399 -4.140 1.00 94.75 102 LEU A CA 1
ATOM 776 C C . LEU A 1 102 ? -23.705 -3.666 -3.378 1.00 94.75 102 LEU A C 1
ATOM 778 O O . LEU A 1 102 ? -23.330 -3.571 -2.214 1.00 94.75 102 LEU A O 1
ATOM 782 N N . LEU A 1 103 ? -23.752 -4.831 -4.029 1.00 95.19 103 LEU A N 1
ATOM 783 C CA . LEU A 1 103 ? -23.388 -6.125 -3.444 1.00 95.19 103 LEU A CA 1
ATOM 784 C C . LEU A 1 103 ? -21.875 -6.298 -3.289 1.00 95.19 103 LEU A C 1
ATOM 786 O O . LEU A 1 103 ? -21.432 -7.088 -2.465 1.00 95.19 103 LEU A O 1
ATOM 790 N N . VAL A 1 104 ? -21.091 -5.571 -4.086 1.00 94.94 104 VAL A N 1
ATOM 791 C CA . VAL A 1 104 ? -19.629 -5.719 -4.162 1.00 94.94 104 VAL A CA 1
ATOM 792 C C . VAL A 1 104 ? -18.888 -4.440 -3.754 1.00 94.94 104 VAL A C 1
ATOM 794 O O . VAL A 1 104 ? -17.718 -4.258 -4.086 1.00 94.94 104 VAL A O 1
ATOM 797 N N . ALA A 1 105 ? -19.574 -3.528 -3.060 1.00 92.69 105 ALA A N 1
ATOM 798 C CA . ALA A 1 105 ? -19.126 -2.155 -2.835 1.00 92.69 105 ALA A CA 1
ATOM 799 C C . ALA A 1 105 ? -17.783 -2.060 -2.096 1.00 92.69 105 ALA A C 1
ATOM 801 O O . ALA A 1 105 ? -17.016 -1.141 -2.367 1.00 92.69 105 ALA A O 1
ATOM 802 N N . GLU A 1 106 ? -17.471 -3.004 -1.206 1.00 88.44 106 GLU A N 1
ATOM 803 C CA . GLU A 1 106 ? -16.239 -3.031 -0.413 1.00 88.44 106 GLU A CA 1
ATOM 804 C C . GLU A 1 106 ? -14.992 -2.992 -1.290 1.00 88.44 106 GLU A C 1
ATOM 806 O O . GLU A 1 106 ? -14.105 -2.182 -1.042 1.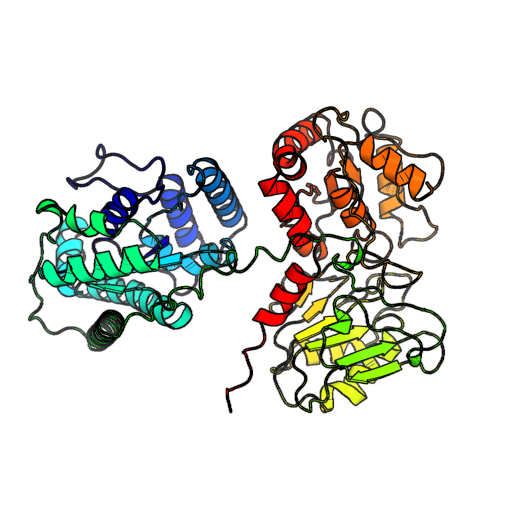00 88.44 106 GLU A O 1
ATOM 811 N N . GLY A 1 107 ? -14.947 -3.805 -2.350 1.00 87.00 107 GLY A N 1
ATOM 812 C CA . GLY A 1 107 ? -13.783 -3.845 -3.236 1.00 87.00 107 GLY A CA 1
ATOM 813 C C . GLY A 1 107 ? -13.605 -2.558 -4.039 1.00 87.00 107 GLY A C 1
ATOM 814 O O . GLY A 1 107 ? -12.488 -2.236 -4.431 1.00 87.00 107 GLY A O 1
ATOM 815 N N . TRP A 1 108 ? -14.671 -1.786 -4.258 1.00 93.75 108 TRP A N 1
ATOM 816 C CA . TRP A 1 108 ? -14.575 -0.453 -4.854 1.00 93.75 108 TRP A CA 1
ATOM 817 C C . TRP A 1 108 ? -14.105 0.591 -3.845 1.00 93.75 108 TRP A C 1
ATOM 819 O O . TRP A 1 108 ? -13.235 1.396 -4.163 1.00 93.75 108 TRP A O 1
ATOM 829 N N . ILE A 1 109 ? -14.665 0.564 -2.636 1.00 89.00 109 ILE A N 1
ATOM 830 C CA . ILE A 1 109 ? -14.325 1.482 -1.542 1.00 89.00 109 ILE A CA 1
ATOM 831 C C . ILE A 1 109 ? -12.853 1.334 -1.144 1.00 89.00 109 ILE A C 1
ATOM 833 O O . ILE A 1 109 ? -12.182 2.335 -0.924 1.00 89.00 109 ILE A O 1
ATOM 837 N N . GLU A 1 110 ? -12.339 0.104 -1.107 1.00 83.44 110 GLU A N 1
ATOM 838 C CA . GLU A 1 110 ? -10.930 -0.188 -0.822 1.00 83.44 110 GLU A CA 1
ATOM 839 C C . GLU A 1 110 ? -9.979 0.458 -1.844 1.00 83.44 110 GLU A C 1
ATOM 841 O O . GLU A 1 110 ? -8.917 0.955 -1.481 1.00 83.44 110 GLU A O 1
ATOM 846 N N . ALA A 1 111 ? -10.359 0.467 -3.123 1.00 82.12 111 ALA A N 1
ATOM 847 C CA . ALA A 1 111 ? -9.502 0.939 -4.210 1.00 82.12 111 ALA A CA 1
ATOM 848 C C . ALA A 1 111 ? -9.606 2.447 -4.482 1.00 82.12 111 ALA A C 1
ATOM 850 O O . ALA A 1 111 ? -8.699 3.041 -5.066 1.00 82.12 111 ALA A O 1
ATOM 851 N N . LEU A 1 112 ? -10.723 3.072 -4.108 1.00 84.75 112 LEU A N 1
ATOM 852 C CA . LEU A 1 112 ? -11.010 4.471 -4.405 1.00 84.75 112 LEU A CA 1
ATOM 853 C C . LEU A 1 112 ? -10.686 5.364 -3.199 1.00 84.75 112 LEU A C 1
ATOM 855 O O . LEU A 1 112 ? -11.484 5.493 -2.275 1.00 84.75 112 LEU A O 1
ATOM 859 N N . GLU A 1 113 ? -9.533 6.038 -3.243 1.00 66.44 113 GLU A N 1
ATOM 860 C CA . GLU A 1 113 ? -9.017 6.859 -2.130 1.00 66.44 113 GLU A CA 1
ATOM 861 C C . GLU A 1 113 ? -9.912 8.056 -1.728 1.00 66.44 113 GLU A C 1
ATOM 863 O O . GLU A 1 113 ? -9.902 8.450 -0.563 1.00 66.44 113 GLU A O 1
ATOM 868 N N . ASP A 1 114 ? -10.678 8.630 -2.666 1.00 75.38 114 ASP A N 1
ATOM 869 C CA . ASP A 1 114 ? -11.608 9.762 -2.455 1.00 75.38 114 ASP A CA 1
ATOM 870 C C . ASP A 1 114 ? -12.980 9.458 -3.081 1.00 75.38 114 ASP A C 1
ATOM 872 O O . ASP A 1 114 ? -13.495 10.162 -3.955 1.00 75.38 114 ASP A O 1
ATOM 876 N N . TRP A 1 115 ? -13.547 8.307 -2.722 1.00 87.94 115 TRP A N 1
ATOM 877 C CA . TRP A 1 115 ? -14.855 7.923 -3.232 1.00 87.94 115 TRP A CA 1
ATOM 878 C C . TRP A 1 115 ? -15.973 8.730 -2.568 1.00 87.94 115 TRP A C 1
ATOM 880 O O . TRP A 1 115 ? -15.959 9.024 -1.375 1.00 87.94 115 TRP A O 1
ATOM 890 N N . ARG A 1 116 ? -17.010 9.021 -3.354 1.00 88.75 116 ARG A N 1
ATOM 891 C CA . ARG A 1 116 ? -18.288 9.542 -2.860 1.00 88.75 116 ARG A CA 1
ATOM 892 C C . ARG A 1 116 ? -19.419 8.664 -3.355 1.00 88.75 116 ARG A C 1
ATOM 894 O O . ARG A 1 116 ? -19.356 8.131 -4.471 1.00 88.75 116 ARG A O 1
ATOM 901 N N . GLY A 1 117 ? -20.460 8.517 -2.550 1.00 89.25 117 GLY A N 1
ATOM 902 C CA . GLY A 1 117 ? -21.614 7.693 -2.879 1.00 89.25 117 GLY A CA 1
ATOM 903 C C . GLY A 1 117 ? -22.927 8.439 -2.707 1.00 89.25 117 GLY A C 1
ATOM 904 O O . GLY A 1 117 ? -23.076 9.252 -1.802 1.00 89.25 117 GLY A O 1
ATOM 905 N N . VAL A 1 118 ? -23.892 8.100 -3.554 1.00 92.06 118 VAL A N 1
ATOM 906 C CA . VAL A 1 118 ? -25.296 8.467 -3.372 1.00 92.06 118 VAL A CA 1
ATOM 907 C C . VAL A 1 118 ? -26.152 7.221 -3.551 1.00 92.06 118 VAL A C 1
ATOM 909 O O . VAL A 1 118 ? -25.904 6.409 -4.449 1.00 92.06 118 VAL A O 1
ATOM 912 N N . GLY A 1 119 ? -27.108 7.044 -2.646 1.00 93.69 119 GLY A N 1
ATOM 913 C CA . GLY A 1 119 ? -27.975 5.883 -2.579 1.00 93.69 119 GLY A CA 1
ATOM 914 C C . GLY A 1 119 ? -29.395 6.197 -3.029 1.00 93.69 119 GLY A C 1
ATOM 915 O O . GLY A 1 119 ? -29.932 7.252 -2.707 1.00 93.69 119 GLY A O 1
ATOM 916 N N . ILE A 1 120 ? -30.026 5.261 -3.731 1.00 93.62 120 ILE A N 1
ATOM 917 C CA . ILE A 1 120 ? -31.440 5.343 -4.094 1.00 93.62 120 ILE A CA 1
ATOM 918 C C . ILE A 1 120 ? -32.149 4.022 -3.817 1.00 93.62 120 ILE A C 1
ATOM 920 O O . ILE A 1 120 ? -31.664 2.942 -4.171 1.00 93.62 120 ILE A O 1
ATOM 924 N N . PHE A 1 121 ? -33.313 4.114 -3.186 1.00 95.12 121 PHE A N 1
ATOM 925 C CA . PHE A 1 121 ? -34.192 2.983 -2.916 1.00 95.12 121 PHE A CA 1
ATOM 926 C C . PHE A 1 121 ? -35.610 3.294 -3.388 1.00 95.12 121 PHE A C 1
ATOM 928 O O . PHE A 1 121 ? -35.933 4.427 -3.715 1.00 95.12 121 PHE A O 1
ATOM 935 N N . ARG A 1 122 ? -36.456 2.271 -3.459 1.00 92.44 122 ARG A N 1
ATOM 936 C CA . ARG A 1 122 ? -37.854 2.376 -3.887 1.00 92.44 122 ARG A CA 1
ATOM 937 C C . ARG A 1 122 ? -38.713 1.493 -2.998 1.00 92.44 122 ARG A C 1
ATOM 939 O O . ARG A 1 122 ? -38.205 0.496 -2.478 1.00 92.44 122 ARG A O 1
ATOM 946 N N . HIS A 1 123 ? -39.993 1.828 -2.861 1.00 93.50 123 HIS A N 1
ATOM 947 C CA . HIS A 1 123 ? -40.941 1.015 -2.111 1.00 93.50 123 HIS A CA 1
ATOM 948 C C . HIS A 1 123 ? -40.909 -0.468 -2.556 1.00 93.50 123 HIS A C 1
ATOM 950 O O . HIS A 1 123 ? -40.976 -0.747 -3.759 1.00 93.50 123 HIS A O 1
ATOM 956 N N . PRO A 1 124 ? -40.822 -1.431 -1.618 1.00 94.69 124 PRO A N 1
ATOM 957 C CA . PRO A 1 124 ? -40.650 -2.852 -1.921 1.00 94.69 124 PRO A CA 1
ATOM 958 C C . PRO A 1 124 ? -41.768 -3.436 -2.791 1.00 94.69 124 PRO A C 1
ATOM 960 O O . PRO A 1 124 ? -41.477 -4.192 -3.714 1.00 94.69 124 PRO A O 1
ATOM 963 N N . ALA A 1 125 ? -43.028 -3.047 -2.563 1.00 91.00 125 ALA A N 1
ATOM 964 C CA . ALA A 1 125 ? -44.156 -3.521 -3.372 1.00 91.00 125 ALA A CA 1
ATOM 965 C C . ALA A 1 125 ? -44.051 -3.094 -4.846 1.00 91.00 125 ALA A C 1
ATOM 967 O O . ALA A 1 125 ? -44.305 -3.884 -5.752 1.00 91.00 125 ALA A O 1
ATOM 968 N N . GLU A 1 126 ? -43.579 -1.873 -5.097 1.00 90.19 126 GLU A N 1
ATOM 969 C CA . GLU A 1 126 ? -43.426 -1.368 -6.456 1.00 90.19 126 GLU A CA 1
ATOM 970 C C . GLU A 1 126 ? -42.234 -2.009 -7.183 1.00 90.19 126 GLU A C 1
ATOM 972 O O . GLU A 1 126 ? -42.270 -2.229 -8.398 1.00 90.19 126 GLU A O 1
ATOM 977 N N . VAL A 1 127 ? -41.162 -2.320 -6.442 1.00 90.94 127 VAL A N 1
ATOM 978 C CA . VAL A 1 127 ? -40.040 -3.114 -6.964 1.00 90.94 127 VAL A CA 1
ATOM 979 C C . VAL A 1 127 ? -40.510 -4.532 -7.284 1.00 90.94 127 VAL A C 1
ATOM 981 O O . VAL A 1 127 ? -40.177 -5.039 -8.355 1.00 90.94 127 VAL A O 1
ATOM 984 N N . ALA A 1 128 ? -41.326 -5.141 -6.418 1.00 91.19 128 ALA A N 1
ATOM 985 C CA . ALA A 1 128 ? -41.893 -6.467 -6.640 1.00 91.19 128 ALA A CA 1
ATOM 986 C C . ALA A 1 128 ? -42.782 -6.517 -7.889 1.00 91.19 128 ALA A C 1
ATOM 988 O O . ALA A 1 128 ? -42.550 -7.360 -8.752 1.00 91.19 128 ALA A O 1
ATOM 989 N N . ALA A 1 129 ? -43.698 -5.559 -8.062 1.00 87.94 129 ALA A N 1
ATOM 990 C CA . ALA A 1 129 ? -44.505 -5.436 -9.279 1.00 87.94 129 ALA A CA 1
ATOM 991 C C . ALA A 1 129 ? -43.628 -5.279 -10.538 1.00 87.94 129 ALA A C 1
ATOM 993 O O . ALA A 1 129 ? -43.854 -5.926 -11.564 1.00 87.94 129 ALA A O 1
ATOM 994 N N . SER A 1 130 ? -42.559 -4.479 -10.448 1.00 87.19 130 SER A N 1
ATOM 995 C CA . SER A 1 130 ? -41.621 -4.304 -11.559 1.00 87.19 130 SER A CA 1
ATOM 996 C C . SER A 1 130 ? -40.809 -5.566 -11.883 1.00 87.19 130 SER A C 1
ATOM 998 O O . SER A 1 130 ? -40.465 -5.765 -13.051 1.00 87.19 130 SER A O 1
ATOM 1000 N N . LEU A 1 131 ? -40.446 -6.376 -10.885 1.00 87.75 131 LEU A N 1
ATOM 1001 C CA . LEU A 1 131 ? -39.716 -7.633 -11.076 1.00 87.75 131 LEU A CA 1
ATOM 1002 C C . LEU A 1 131 ? -40.631 -8.756 -11.562 1.00 87.75 131 LEU A C 1
ATOM 1004 O O . LEU A 1 131 ? -40.196 -9.544 -12.398 1.00 87.75 131 LEU A O 1
ATOM 1008 N N . ALA A 1 132 ? -41.891 -8.790 -11.127 1.00 88.19 132 ALA A N 1
ATOM 1009 C CA . ALA A 1 132 ? -42.894 -9.711 -11.649 1.00 88.19 132 ALA A CA 1
ATOM 1010 C C . ALA A 1 132 ? -43.069 -9.521 -13.164 1.00 88.19 132 ALA A C 1
ATOM 1012 O O . ALA A 1 132 ? -42.918 -10.471 -13.925 1.00 88.19 132 ALA A O 1
ATOM 1013 N N . GLN A 1 133 ? -43.246 -8.276 -13.625 1.00 84.25 133 GLN A N 1
ATOM 1014 C CA . GLN A 1 133 ? -43.393 -7.979 -15.056 1.00 84.25 133 GLN A CA 1
ATOM 1015 C C . GLN A 1 133 ? -42.140 -8.321 -15.881 1.00 84.25 133 GLN A C 1
ATOM 1017 O O . GLN A 1 133 ? -42.245 -8.753 -17.025 1.00 84.25 133 GLN A O 1
ATOM 1022 N N . ARG A 1 134 ? -40.941 -8.089 -15.333 1.00 80.12 134 ARG A N 1
ATOM 1023 C CA . ARG A 1 134 ? -39.678 -8.286 -16.064 1.00 80.12 134 ARG A CA 1
ATOM 1024 C C . ARG A 1 134 ? -39.199 -9.736 -16.056 1.00 80.12 134 ARG A C 1
ATOM 1026 O O . ARG A 1 134 ? -38.627 -10.191 -17.039 1.00 80.12 134 ARG A O 1
ATOM 1033 N N . ASN A 1 135 ? -39.292 -10.389 -14.904 1.00 85.25 135 ASN A N 1
ATOM 1034 C CA . ASN A 1 135 ? -38.592 -11.634 -14.598 1.00 85.25 135 ASN A CA 1
ATOM 1035 C C . ASN A 1 135 ? -39.535 -12.764 -14.170 1.00 85.25 135 ASN A C 1
ATOM 1037 O O . ASN A 1 135 ? -39.051 -13.870 -13.951 1.00 85.25 135 ASN A O 1
ATOM 1041 N N . GLY A 1 136 ? -40.835 -12.499 -14.006 1.00 88.12 136 GLY A N 1
ATOM 1042 C CA . GLY A 1 136 ? -41.793 -13.486 -13.506 1.00 88.12 136 GLY A CA 1
ATOM 1043 C C . GLY A 1 136 ? -41.557 -13.885 -12.048 1.00 88.12 136 GLY A C 1
ATOM 1044 O O . GLY A 1 136 ? -41.932 -14.982 -11.654 1.00 88.12 136 GLY A O 1
ATOM 1045 N N . PHE A 1 137 ? -40.887 -13.045 -11.250 1.00 91.19 137 PHE A N 1
ATOM 1046 C CA . PHE A 1 137 ? -40.679 -13.336 -9.829 1.00 91.19 137 PHE A CA 1
ATOM 1047 C C . PHE A 1 137 ? -41.989 -13.174 -9.062 1.00 91.19 137 PHE A C 1
ATOM 1049 O O . PHE A 1 137 ? -42.674 -12.162 -9.219 1.00 91.19 137 PHE A O 1
ATOM 1056 N N . ASP A 1 138 ? -42.301 -14.146 -8.207 1.00 93.44 138 ASP A N 1
ATOM 1057 C CA . ASP A 1 138 ? -43.357 -13.997 -7.216 1.00 93.44 138 ASP A CA 1
ATOM 1058 C C . ASP A 1 138 ? -43.002 -12.913 -6.183 1.00 93.44 138 ASP A C 1
ATOM 1060 O O . ASP A 1 138 ? -41.872 -12.407 -6.099 1.00 93.44 138 ASP A O 1
ATOM 1064 N N . ARG A 1 139 ? -44.012 -12.530 -5.402 1.00 91.06 139 ARG A N 1
ATOM 1065 C CA . ARG A 1 139 ? -43.910 -11.452 -4.422 1.00 91.06 139 ARG A CA 1
ATOM 1066 C C . ARG A 1 139 ? -42.849 -11.748 -3.365 1.00 91.06 139 ARG A C 1
ATOM 1068 O O . ARG A 1 139 ? -42.024 -10.878 -3.104 1.00 91.06 139 ARG A O 1
ATOM 1075 N N . ASP A 1 140 ? -42.835 -12.946 -2.794 1.00 92.44 140 ASP A N 1
ATOM 1076 C CA . ASP A 1 140 ? -41.954 -13.281 -1.672 1.00 92.44 140 ASP A CA 1
ATOM 1077 C C . ASP A 1 140 ? -40.488 -13.292 -2.103 1.00 92.44 140 ASP A C 1
ATOM 1079 O O . ASP A 1 140 ? -39.635 -12.683 -1.451 1.00 92.44 140 ASP A O 1
ATOM 1083 N N . ARG A 1 141 ? -40.196 -13.869 -3.272 1.00 94.38 141 ARG A N 1
ATOM 1084 C CA . ARG A 1 141 ? -38.869 -13.829 -3.887 1.00 94.38 141 ARG A CA 1
ATOM 1085 C C . ARG A 1 141 ? -38.422 -12.399 -4.170 1.00 94.38 141 ARG A C 1
ATOM 1087 O O . ARG A 1 141 ? -37.268 -12.048 -3.910 1.00 94.38 141 ARG A O 1
ATOM 1094 N N . ALA A 1 142 ? -39.307 -11.561 -4.706 1.00 94.00 142 ALA A N 1
ATOM 1095 C CA . ALA A 1 142 ? -38.975 -10.173 -5.005 1.00 94.00 142 ALA A CA 1
ATOM 1096 C C . ALA A 1 142 ? -38.729 -9.340 -3.735 1.00 94.00 142 ALA A C 1
ATOM 1098 O O . ALA A 1 142 ? -37.790 -8.540 -3.702 1.00 94.00 142 ALA A O 1
ATOM 1099 N N . LEU A 1 143 ? -39.522 -9.554 -2.681 1.00 95.12 143 LEU A N 1
ATOM 1100 C CA . LEU A 1 143 ? -39.355 -8.908 -1.379 1.00 95.12 143 LEU A CA 1
ATOM 1101 C C . LEU A 1 143 ? -38.074 -9.370 -0.669 1.00 95.12 143 LEU A C 1
ATOM 1103 O O . LEU A 1 143 ? -37.344 -8.537 -0.133 1.00 95.12 143 LEU A O 1
ATOM 1107 N N . GLY A 1 144 ? -37.750 -10.665 -0.722 1.00 95.62 144 GLY A N 1
ATOM 1108 C CA . GLY A 1 144 ? -36.494 -11.204 -0.194 1.00 95.62 144 GLY A CA 1
ATOM 1109 C C . GLY A 1 144 ? -35.268 -10.618 -0.901 1.00 95.62 144 GLY A C 1
ATOM 1110 O O . GLY A 1 144 ? -34.304 -10.207 -0.253 1.00 95.62 144 GLY A O 1
ATOM 1111 N N . LEU A 1 145 ? -35.329 -10.481 -2.229 1.00 96.00 145 LEU A N 1
ATOM 1112 C CA . LEU A 1 145 ? -34.260 -9.844 -2.996 1.00 96.00 145 LEU A CA 1
ATOM 1113 C C . LEU A 1 145 ? -34.128 -8.347 -2.675 1.00 96.00 145 LEU A C 1
ATOM 1115 O O . LEU A 1 145 ? -33.013 -7.843 -2.520 1.00 96.00 145 LEU A O 1
ATOM 1119 N N . TRP A 1 146 ? -35.259 -7.644 -2.541 1.00 96.88 146 TRP A N 1
ATOM 1120 C CA . TRP A 1 146 ? -35.283 -6.250 -2.100 1.00 96.88 146 TRP A CA 1
ATOM 1121 C C . TRP A 1 146 ? -34.614 -6.090 -0.738 1.00 96.88 146 TRP A C 1
ATOM 1123 O O . TRP A 1 146 ? -33.781 -5.198 -0.566 1.00 96.88 146 TRP A O 1
ATOM 1133 N N . LEU A 1 147 ? -34.926 -6.978 0.203 1.00 96.50 147 LEU A N 1
ATOM 1134 C CA . LEU A 1 147 ? -34.368 -6.965 1.548 1.00 96.50 147 LEU A CA 1
ATOM 1135 C C . LEU A 1 147 ? -32.846 -7.146 1.533 1.00 96.50 147 LEU A C 1
ATOM 1137 O O . LEU A 1 147 ? -32.140 -6.387 2.197 1.00 96.50 147 LEU A O 1
ATOM 1141 N N . ALA A 1 148 ? -32.333 -8.094 0.744 1.00 93.94 148 ALA A N 1
ATOM 1142 C CA . ALA A 1 148 ? -30.899 -8.358 0.637 1.00 93.94 148 ALA A CA 1
ATOM 1143 C C . ALA A 1 148 ? -30.110 -7.126 0.151 1.00 93.94 148 ALA A C 1
ATOM 1145 O O . ALA A 1 148 ? -29.149 -6.704 0.796 1.00 93.94 148 ALA A O 1
ATOM 1146 N N . TYR A 1 149 ? -30.558 -6.484 -0.934 1.00 96.94 149 TYR A N 1
ATOM 1147 C CA . TYR A 1 149 ? -29.912 -5.270 -1.448 1.00 96.94 149 TYR A CA 1
ATOM 1148 C C . TYR A 1 149 ? -30.020 -4.100 -0.462 1.00 96.94 149 TYR A C 1
ATOM 1150 O O . TYR A 1 149 ? -29.048 -3.386 -0.217 1.00 96.94 149 TYR A O 1
ATOM 1158 N N . ASN A 1 150 ? -31.195 -3.880 0.121 1.00 97.44 150 ASN A N 1
ATOM 1159 C CA . ASN A 1 150 ? -31.439 -2.684 0.923 1.00 97.44 150 ASN A CA 1
ATOM 1160 C C . ASN A 1 150 ? -30.849 -2.763 2.337 1.00 97.44 150 ASN A C 1
ATOM 1162 O O . ASN A 1 150 ? -30.454 -1.731 2.877 1.00 97.44 150 ASN A O 1
ATOM 1166 N N . ARG A 1 151 ? -30.656 -3.966 2.897 1.00 95.06 151 ARG A N 1
ATOM 1167 C CA . ARG A 1 151 ? -29.802 -4.156 4.084 1.00 95.06 151 ARG A CA 1
ATOM 1168 C C . ARG A 1 151 ? -28.374 -3.691 3.819 1.00 95.06 151 ARG A C 1
ATOM 1170 O O . ARG A 1 151 ? -27.789 -3.001 4.652 1.00 95.06 151 ARG A O 1
ATOM 1177 N N . ARG A 1 152 ? -27.837 -4.010 2.639 1.00 94.62 152 ARG A N 1
ATOM 1178 C CA . ARG A 1 152 ? -26.499 -3.583 2.226 1.00 94.62 152 ARG A CA 1
ATOM 1179 C C . ARG A 1 152 ? -26.416 -2.068 2.017 1.00 94.62 152 ARG A C 1
ATOM 1181 O O . ARG A 1 152 ? -25.473 -1.443 2.495 1.00 94.62 152 ARG A O 1
ATOM 1188 N N . LEU A 1 153 ? -27.429 -1.461 1.390 1.00 95.62 153 LEU A N 1
ATOM 1189 C CA . LEU A 1 153 ? -27.524 -0.000 1.248 1.00 95.62 153 LEU A CA 1
ATOM 1190 C C . LEU A 1 153 ? -27.549 0.711 2.602 1.00 95.62 153 LEU A C 1
ATOM 1192 O O . LEU A 1 153 ? -26.814 1.675 2.806 1.00 95.62 153 LEU A O 1
ATOM 1196 N N . LEU A 1 154 ? -28.361 0.212 3.532 1.00 93.88 154 LEU A N 1
ATOM 1197 C CA . LEU A 1 154 ? -28.471 0.764 4.876 1.00 93.88 154 LEU A CA 1
ATOM 1198 C C . LEU A 1 154 ? -27.163 0.608 5.665 1.00 93.88 154 LEU A C 1
ATOM 1200 O O . LEU A 1 154 ? -26.750 1.539 6.352 1.00 93.88 154 LEU A O 1
ATOM 1204 N N . ALA A 1 155 ? -26.477 -0.532 5.539 1.00 89.31 155 ALA A N 1
ATOM 1205 C CA . ALA A 1 155 ? -25.166 -0.740 6.153 1.00 89.31 155 ALA A CA 1
ATOM 1206 C C . ALA A 1 155 ? -24.128 0.272 5.637 1.00 89.31 155 ALA A C 1
ATOM 1208 O O . ALA A 1 155 ? -23.420 0.884 6.434 1.00 89.31 155 ALA A O 1
ATOM 1209 N N . LEU A 1 156 ? -24.087 0.512 4.322 1.00 88.25 156 LEU A N 1
ATOM 1210 C CA . LEU A 1 156 ? -23.210 1.523 3.725 1.00 88.25 156 LEU A CA 1
ATOM 1211 C C . LEU A 1 156 ? -23.579 2.946 4.158 1.00 88.25 156 LEU A C 1
ATOM 1213 O O . LEU A 1 156 ? -22.689 3.753 4.414 1.00 88.25 156 LEU A O 1
ATOM 1217 N N . GLN A 1 157 ? -24.871 3.260 4.281 1.00 90.38 157 GLN A N 1
ATOM 1218 C CA . GLN A 1 157 ? -25.311 4.557 4.794 1.00 90.38 157 GLN A CA 1
ATOM 1219 C C . GLN A 1 157 ? -24.845 4.777 6.236 1.00 90.38 157 GLN A C 1
ATOM 1221 O O . GLN A 1 157 ? -24.325 5.847 6.540 1.00 90.38 157 GLN A O 1
ATOM 1226 N N . ARG A 1 158 ? -24.961 3.766 7.101 1.00 86.19 158 ARG A N 1
ATOM 1227 C CA . ARG A 1 158 ? -24.505 3.845 8.497 1.00 86.19 158 ARG A CA 1
ATOM 1228 C C . ARG A 1 158 ? -22.989 3.985 8.604 1.00 86.19 158 ARG A C 1
ATOM 1230 O O . ARG A 1 158 ? -22.512 4.757 9.428 1.00 86.19 158 ARG A O 1
ATOM 1237 N N . ALA A 1 159 ? -22.244 3.264 7.768 1.00 80.94 159 ALA A N 1
ATOM 1238 C CA . ALA A 1 159 ? -20.785 3.282 7.783 1.00 80.94 159 ALA A CA 1
ATOM 1239 C C . ALA A 1 159 ? -20.184 4.563 7.177 1.00 80.94 159 ALA A C 1
ATOM 1241 O O . ALA A 1 159 ? -19.128 5.009 7.619 1.00 80.94 159 ALA A O 1
ATOM 1242 N N . HIS A 1 160 ? -20.838 5.152 6.168 1.00 82.12 160 HIS A N 1
ATOM 1243 C CA . HIS A 1 160 ? -20.230 6.196 5.332 1.00 82.12 160 HIS A CA 1
ATOM 1244 C C . HIS A 1 160 ? -21.067 7.471 5.172 1.00 82.12 160 HIS A C 1
ATOM 1246 O O . HIS A 1 160 ? -20.646 8.385 4.471 1.00 82.12 160 HIS A O 1
ATOM 1252 N N . GLY A 1 161 ? -22.245 7.558 5.792 1.00 84.81 161 GLY A N 1
ATOM 1253 C CA . GLY A 1 161 ? -23.084 8.758 5.742 1.00 84.81 161 GLY A CA 1
ATOM 1254 C C . GLY A 1 161 ? -23.661 9.064 4.357 1.00 84.81 161 GLY A C 1
ATOM 1255 O O . GLY A 1 161 ? -23.803 10.230 4.002 1.00 84.81 161 GLY A O 1
ATOM 1256 N N . LEU A 1 162 ? -23.975 8.037 3.558 1.00 85.75 162 LEU A N 1
ATOM 1257 C CA . LEU A 1 162 ? -24.523 8.217 2.209 1.00 85.75 162 LEU A CA 1
ATOM 1258 C C . LEU A 1 162 ? -25.807 9.055 2.221 1.00 85.75 162 LEU A C 1
ATOM 1260 O O . LEU A 1 162 ? -26.723 8.785 2.998 1.00 85.75 162 LEU A O 1
ATOM 1264 N N . THR A 1 163 ? -25.913 10.004 1.290 1.00 88.44 163 THR A N 1
ATOM 1265 C CA . THR A 1 163 ? -27.205 10.636 0.994 1.00 88.44 163 THR A CA 1
ATOM 1266 C C . THR A 1 163 ? -28.107 9.596 0.342 1.00 88.44 163 THR A C 1
ATOM 1268 O O . THR A 1 163 ? -27.732 9.008 -0.677 1.00 88.44 163 THR A O 1
ATOM 1271 N N . LEU A 1 164 ? -29.268 9.347 0.946 1.00 90.38 164 LEU A N 1
ATOM 1272 C CA . LEU A 1 164 ? -30.273 8.425 0.431 1.00 90.38 164 LEU A CA 1
ATOM 1273 C C . LEU A 1 164 ? -31.482 9.193 -0.083 1.00 90.38 164 LEU A C 1
ATOM 1275 O O . LEU A 1 164 ? -31.890 10.176 0.525 1.00 90.38 164 LEU A O 1
ATOM 1279 N N . MET A 1 165 ? -32.078 8.690 -1.158 1.00 89.56 165 MET A N 1
ATOM 1280 C CA . MET A 1 165 ? -33.326 9.212 -1.707 1.00 89.56 165 MET A CA 1
ATOM 1281 C C . MET A 1 165 ? -34.312 8.081 -1.989 1.00 89.56 165 MET A C 1
ATOM 1283 O O . MET A 1 165 ? -33.922 6.986 -2.416 1.00 89.56 165 MET A O 1
ATOM 1287 N N . GLU A 1 166 ? -35.591 8.354 -1.746 1.00 90.25 166 GLU A N 1
ATOM 1288 C CA . GLU A 1 166 ? -36.675 7.441 -2.092 1.00 90.25 166 GLU A CA 1
ATOM 1289 C C . GLU A 1 166 ? -37.194 7.783 -3.490 1.00 90.25 166 GLU A C 1
ATOM 1291 O O . GLU A 1 166 ? -37.663 8.885 -3.764 1.00 90.25 166 GLU A O 1
ATOM 1296 N N . PHE A 1 167 ? -37.116 6.818 -4.396 1.00 87.69 167 PHE A N 1
ATOM 1297 C CA . PHE A 1 167 ? -37.707 6.910 -5.716 1.00 87.69 167 PHE A CA 1
ATOM 1298 C C . PHE A 1 167 ? -39.210 6.632 -5.611 1.00 87.69 167 PHE A C 1
ATOM 1300 O O . PHE A 1 167 ? -39.611 5.495 -5.362 1.00 87.69 167 PHE A O 1
ATOM 1307 N N . GLY A 1 168 ? -40.033 7.666 -5.788 1.00 82.38 168 GLY A N 1
ATOM 1308 C CA . GLY A 1 168 ? -41.488 7.593 -5.630 1.00 82.38 168 GLY A CA 1
ATOM 1309 C C . GLY A 1 168 ? -42.246 8.606 -6.492 1.00 82.38 168 GLY A C 1
ATOM 1310 O O . GLY A 1 168 ? -41.686 9.192 -7.414 1.00 82.38 168 GLY A O 1
ATOM 1311 N N . ALA A 1 169 ? -43.538 8.794 -6.207 1.00 71.94 169 ALA A N 1
ATOM 1312 C CA . ALA A 1 169 ? -44.418 9.694 -6.964 1.00 71.94 169 ALA A CA 1
ATOM 1313 C C . ALA A 1 169 ? -44.285 11.181 -6.579 1.00 71.94 169 ALA A C 1
ATOM 1315 O O . ALA A 1 169 ? -44.671 12.054 -7.358 1.00 71.94 169 ALA A O 1
ATOM 1316 N N . ASP A 1 170 ? -43.762 11.473 -5.385 1.00 79.31 170 ASP A N 1
ATOM 1317 C CA . ASP A 1 170 ? -43.611 12.838 -4.881 1.00 79.31 170 ASP A CA 1
ATOM 1318 C C . ASP A 1 170 ? -42.443 13.549 -5.585 1.00 79.31 170 ASP A C 1
ATOM 1320 O O . ASP A 1 170 ? -41.262 13.335 -5.294 1.00 79.31 170 ASP A O 1
ATOM 1324 N N . ARG A 1 171 ? -42.803 14.387 -6.559 1.00 74.62 171 ARG A N 1
ATOM 1325 C CA . ARG A 1 171 ? -41.867 15.099 -7.436 1.00 74.62 171 ARG A CA 1
ATOM 1326 C C . ARG A 1 171 ? -41.086 16.181 -6.708 1.00 74.62 171 ARG A C 1
ATOM 1328 O O . ARG A 1 171 ? -39.908 16.372 -7.002 1.00 74.62 171 ARG A O 1
ATOM 1335 N N . GLU A 1 172 ? -41.731 16.898 -5.797 1.00 77.00 172 GLU A N 1
ATOM 1336 C CA . GLU A 1 172 ? -41.082 17.977 -5.056 1.00 77.00 172 GLU A CA 1
ATOM 1337 C C . GLU A 1 172 ? -40.059 17.394 -4.095 1.00 77.00 172 GLU A C 1
ATOM 1339 O O . GLU A 1 172 ? -38.906 17.834 -4.076 1.00 77.00 172 GLU A O 1
ATOM 1344 N N . ARG A 1 173 ? -40.436 16.314 -3.402 1.00 78.94 173 ARG A N 1
ATOM 1345 C CA . ARG A 1 173 ? -39.513 15.594 -2.536 1.00 78.94 173 ARG A CA 1
ATOM 1346 C C . ARG A 1 173 ? -38.334 15.009 -3.307 1.00 78.94 173 ARG A C 1
ATOM 1348 O O . ARG A 1 173 ? -37.193 15.194 -2.896 1.00 78.94 173 ARG A O 1
ATOM 1355 N N . MET A 1 174 ? -38.583 14.363 -4.447 1.00 80.31 174 MET A N 1
ATOM 1356 C CA . MET A 1 174 ? -37.512 13.790 -5.266 1.00 80.31 174 MET A CA 1
ATOM 1357 C C . MET A 1 174 ? -36.552 14.862 -5.793 1.00 80.31 174 MET A C 1
ATOM 1359 O O . MET A 1 174 ? -35.340 14.659 -5.776 1.00 80.31 174 MET A O 1
ATOM 1363 N N . ARG A 1 175 ? -37.064 16.018 -6.237 1.00 81.31 175 ARG A N 1
ATOM 1364 C CA . ARG A 1 175 ? -36.223 17.149 -6.661 1.00 81.31 175 ARG A CA 1
ATOM 1365 C C . ARG A 1 175 ? -35.384 17.694 -5.509 1.00 81.31 175 ARG A C 1
ATOM 1367 O O . ARG A 1 175 ? -34.200 17.952 -5.716 1.00 81.31 175 ARG A O 1
ATOM 1374 N N . ALA A 1 176 ? -35.964 17.832 -4.318 1.00 80.81 176 ALA A N 1
ATOM 1375 C CA . ALA A 1 176 ? -35.242 18.276 -3.129 1.00 80.81 176 ALA A CA 1
ATOM 1376 C C . ALA A 1 176 ? -34.121 17.294 -2.745 1.00 80.81 176 ALA A C 1
ATOM 1378 O O . ALA A 1 176 ? -32.978 17.710 -2.557 1.00 80.81 176 ALA A O 1
ATOM 1379 N N . ASP A 1 177 ? -34.415 15.991 -2.717 1.00 82.19 177 ASP A N 1
ATOM 1380 C CA . ASP A 1 177 ? -33.435 14.947 -2.401 1.00 82.19 177 ASP A CA 1
ATOM 1381 C C . ASP A 1 177 ? -32.311 14.885 -3.462 1.00 82.19 177 ASP A C 1
ATOM 1383 O O . ASP A 1 177 ? -31.135 14.715 -3.130 1.00 82.19 177 ASP A O 1
ATOM 1387 N N . LEU A 1 178 ? -32.641 15.070 -4.747 1.00 84.00 178 LEU A N 1
ATOM 1388 C CA . LEU A 1 178 ? -31.661 15.140 -5.838 1.00 84.00 178 LEU A CA 1
ATOM 1389 C C . LEU A 1 178 ? -30.773 16.382 -5.746 1.00 84.00 178 LEU A C 1
ATOM 1391 O O . LEU A 1 178 ? -29.562 16.271 -5.936 1.00 84.00 178 LEU A O 1
ATOM 1395 N N . ALA A 1 179 ? -31.347 17.547 -5.439 1.00 83.69 179 ALA A N 1
ATOM 1396 C CA . ALA A 1 179 ? -30.588 18.776 -5.229 1.00 83.69 179 ALA A CA 1
ATOM 1397 C C . ALA A 1 179 ? -29.629 18.632 -4.038 1.00 83.69 179 ALA A C 1
ATOM 1399 O O . ALA A 1 179 ? -28.454 18.983 -4.153 1.00 83.69 179 ALA A O 1
ATOM 1400 N N . ALA A 1 180 ? -30.090 18.034 -2.935 1.00 80.62 180 ALA A N 1
ATOM 1401 C CA . ALA A 1 180 ? -29.251 17.725 -1.780 1.00 80.62 180 ALA A CA 1
ATOM 1402 C C . ALA A 1 180 ? -28.114 16.754 -2.142 1.00 80.62 180 ALA A C 1
ATOM 1404 O O . ALA A 1 180 ? -26.964 16.986 -1.772 1.00 80.62 180 ALA A O 1
ATOM 1405 N N . GLY A 1 181 ? -28.404 15.705 -2.919 1.00 82.56 181 GLY A N 1
ATOM 1406 C CA . GLY A 1 181 ? -27.397 14.759 -3.404 1.00 82.56 181 GLY A CA 1
ATOM 1407 C C . GLY A 1 181 ? -26.355 15.400 -4.328 1.00 82.56 181 GLY A C 1
ATOM 1408 O O . GLY A 1 181 ? -25.162 15.153 -4.167 1.00 82.56 181 GLY A O 1
ATOM 1409 N N . LEU A 1 182 ? -26.775 16.250 -5.271 1.00 83.62 182 LEU A N 1
ATOM 1410 C CA . LEU A 1 182 ? -25.868 17.003 -6.148 1.00 83.62 182 LEU A CA 1
ATOM 1411 C C . LEU A 1 182 ? -24.975 17.946 -5.341 1.00 83.62 182 LEU A C 1
ATOM 1413 O O . LEU A 1 182 ? -23.762 17.955 -5.547 1.00 83.62 182 LEU A O 1
ATOM 1417 N N . LEU A 1 183 ? -25.557 18.672 -4.384 1.00 82.69 183 LEU A N 1
ATOM 1418 C CA . LEU A 1 183 ? -24.828 19.574 -3.500 1.00 82.69 183 LEU A CA 1
ATOM 1419 C C . LEU A 1 183 ? -23.783 18.821 -2.667 1.00 82.69 183 LEU A C 1
ATOM 1421 O O . LEU A 1 183 ? -22.620 19.218 -2.641 1.00 82.69 183 LEU A O 1
ATOM 1425 N N . ALA A 1 184 ? -24.165 17.697 -2.050 1.00 76.62 184 ALA A N 1
ATOM 1426 C CA . ALA A 1 184 ? -23.258 16.849 -1.274 1.00 76.62 184 ALA A CA 1
ATOM 1427 C C . ALA A 1 184 ? -22.096 16.295 -2.119 1.00 76.62 184 ALA A C 1
ATOM 1429 O O . ALA A 1 184 ? -21.001 16.046 -1.615 1.00 76.62 184 ALA A O 1
ATOM 1430 N N . LEU A 1 185 ? -22.313 16.122 -3.424 1.00 80.81 185 LEU A N 1
ATOM 1431 C CA . LEU A 1 185 ? -21.294 15.663 -4.362 1.00 80.81 185 LEU A CA 1
ATOM 1432 C C . LEU A 1 185 ? -20.487 16.805 -4.998 1.00 80.81 185 LEU A C 1
ATOM 1434 O O . LEU A 1 185 ? -19.518 16.512 -5.700 1.00 80.81 185 LEU A O 1
ATOM 1438 N N . GLY A 1 186 ? -20.820 18.073 -4.734 1.00 81.31 186 GLY A N 1
ATOM 1439 C CA . GLY A 1 186 ? -20.185 19.240 -5.358 1.00 81.31 186 GLY A CA 1
ATOM 1440 C C . GLY A 1 186 ? -20.509 19.384 -6.850 1.00 81.31 186 GLY A C 1
ATOM 1441 O O . GLY A 1 186 ? -19.676 19.860 -7.616 1.00 81.31 186 GLY A O 1
ATOM 1442 N N . CYS A 1 187 ? -21.677 18.901 -7.269 1.00 84.69 187 CYS A N 1
ATOM 1443 C CA . CYS A 1 187 ? -22.183 18.966 -8.640 1.00 84.69 187 CYS A CA 1
ATOM 1444 C C . CYS A 1 187 ? -23.127 20.164 -8.825 1.00 84.69 187 CYS A C 1
ATOM 1446 O O . CYS A 1 187 ? -23.610 20.742 -7.850 1.00 84.69 187 CYS A O 1
ATOM 1448 N N . ASP A 1 188 ? -23.429 20.512 -10.077 1.00 85.88 188 ASP A N 1
ATOM 1449 C CA . ASP A 1 188 ? -24.382 21.581 -10.386 1.00 85.88 188 ASP A CA 1
ATOM 1450 C C . ASP A 1 188 ? -25.808 21.189 -9.959 1.00 85.88 188 ASP A C 1
ATOM 1452 O O . ASP A 1 188 ? -26.418 20.272 -10.517 1.00 85.88 188 ASP A O 1
ATOM 1456 N N . VAL A 1 189 ? -26.341 21.897 -8.959 1.00 85.31 189 VAL A N 1
ATOM 1457 C CA . VAL A 1 189 ? -27.679 21.672 -8.394 1.00 85.31 189 VAL A CA 1
ATOM 1458 C C . VAL A 1 189 ? -28.804 22.001 -9.377 1.00 85.31 189 VAL A C 1
ATOM 1460 O O . VAL A 1 189 ? -29.894 21.442 -9.246 1.00 85.31 189 VAL A O 1
ATOM 1463 N N . ALA A 1 190 ? -28.555 22.834 -10.396 1.00 85.31 190 ALA A N 1
ATOM 1464 C CA . ALA A 1 190 ? -29.546 23.157 -11.423 1.00 85.31 190 ALA A CA 1
ATOM 1465 C C . ALA A 1 190 ? -29.977 21.911 -12.217 1.00 85.31 190 ALA A C 1
ATOM 1467 O O . ALA A 1 190 ? -31.112 21.832 -12.697 1.00 85.31 190 ALA A O 1
ATOM 1468 N N . ALA A 1 191 ? -29.117 20.888 -12.282 1.00 82.12 191 ALA A N 1
ATOM 1469 C CA . ALA A 1 191 ? -29.431 19.613 -12.914 1.00 82.12 191 ALA A CA 1
ATOM 1470 C C . ALA A 1 191 ? -30.619 18.882 -12.259 1.00 82.12 191 ALA A C 1
ATOM 1472 O O . ALA A 1 191 ? -31.303 18.118 -12.940 1.00 82.12 191 ALA A O 1
ATOM 1473 N N . ALA A 1 192 ? -30.935 19.143 -10.981 1.00 77.56 192 ALA A N 1
ATOM 1474 C CA . ALA A 1 192 ? -32.120 18.580 -10.323 1.00 77.56 192 ALA A CA 1
ATOM 1475 C C . ALA A 1 192 ? -33.438 19.008 -11.001 1.00 77.56 192 ALA A C 1
ATOM 1477 O O . ALA A 1 192 ? -34.421 18.266 -10.969 1.00 77.56 192 ALA A O 1
ATOM 1478 N N . GLY A 1 193 ? -33.459 20.181 -11.647 1.00 69.38 193 GLY A N 1
ATOM 1479 C CA . GLY A 1 193 ? -34.622 20.702 -12.370 1.00 69.38 193 GLY A CA 1
ATOM 1480 C C . GLY A 1 193 ? -34.848 20.068 -13.746 1.00 69.38 193 GLY A C 1
ATOM 1481 O O . GLY A 1 193 ? -35.955 20.144 -14.271 1.00 69.38 193 GLY A O 1
ATOM 1482 N N . GLN A 1 194 ? -33.837 19.401 -14.315 1.00 64.94 194 GLN A N 1
ATOM 1483 C CA . GLN A 1 194 ? -33.879 18.804 -15.660 1.00 64.94 194 GLN A CA 1
ATOM 1484 C C . GLN A 1 194 ? -34.499 17.392 -15.691 1.00 64.94 194 GLN A C 1
ATOM 1486 O O . GLN A 1 194 ? -34.504 16.723 -16.723 1.00 64.94 194 GLN A O 1
ATOM 1491 N N . VAL A 1 195 ? -35.026 16.904 -14.564 1.00 60.78 195 VAL A N 1
ATOM 1492 C CA . VAL A 1 195 ? -35.710 15.606 -14.490 1.00 60.78 195 VAL A CA 1
ATOM 1493 C C . VAL A 1 195 ? -37.098 15.719 -15.141 1.00 60.78 195 VAL A C 1
ATOM 1495 O O . VAL A 1 195 ? -38.027 16.270 -14.548 1.00 60.78 195 VAL A O 1
ATOM 1498 N N . HIS A 1 196 ? -37.218 15.224 -16.378 1.00 53.28 196 HIS A N 1
ATOM 1499 C CA . HIS A 1 196 ? -38.448 15.225 -17.186 1.00 53.28 196 HIS A CA 1
ATOM 1500 C C . HIS A 1 196 ? -39.481 14.163 -16.744 1.00 53.28 196 HIS A C 1
ATOM 1502 O O . HIS A 1 196 ? -39.139 13.190 -16.071 1.00 53.28 196 HIS A O 1
ATOM 1508 N N . ASP A 1 197 ? -40.733 14.298 -17.208 1.00 46.19 197 ASP A N 1
ATOM 1509 C CA . ASP A 1 197 ? -41.897 13.446 -16.872 1.00 46.19 197 ASP A CA 1
ATOM 1510 C C . ASP A 1 197 ? -41.703 11.931 -17.112 1.00 46.19 197 ASP A C 1
ATOM 1512 O O . ASP A 1 197 ? -42.375 11.104 -16.496 1.00 46.19 197 ASP A O 1
ATOM 1516 N N . ALA A 1 198 ? -40.726 11.532 -17.934 1.00 47.81 198 ALA A N 1
ATOM 1517 C CA . ALA A 1 198 ? -40.349 10.131 -18.152 1.00 47.81 198 ALA A CA 1
ATOM 1518 C C . ALA A 1 198 ? -39.644 9.460 -16.945 1.00 47.81 198 ALA A C 1
ATOM 1520 O O . ALA A 1 198 ? -39.336 8.266 -16.998 1.00 47.81 198 ALA A O 1
ATOM 1521 N N . ALA A 1 199 ? -39.368 10.207 -15.868 1.00 50.66 199 ALA A N 1
ATOM 1522 C CA . ALA A 1 199 ? -38.722 9.719 -14.649 1.00 50.66 199 ALA A CA 1
ATOM 1523 C C . ALA A 1 199 ? -39.695 9.163 -13.594 1.00 50.66 199 ALA A C 1
ATOM 1525 O O . ALA A 1 199 ? -39.239 8.643 -12.576 1.00 50.66 199 ALA A O 1
ATOM 1526 N N . ILE A 1 200 ? -41.013 9.235 -13.814 1.00 56.22 200 ILE A N 1
ATOM 1527 C CA . ILE A 1 200 ? -41.993 8.674 -12.876 1.00 56.22 200 ILE A CA 1
ATOM 1528 C C . ILE A 1 200 ? -41.884 7.141 -12.884 1.00 56.22 200 ILE A C 1
ATOM 1530 O O . ILE A 1 200 ? -41.855 6.516 -13.953 1.00 56.22 200 ILE A O 1
ATOM 1534 N N . PRO A 1 201 ? -41.841 6.490 -11.710 1.00 60.81 201 PRO A N 1
ATOM 1535 C CA . PRO A 1 201 ? -41.889 5.044 -11.661 1.00 60.81 201 PRO A CA 1
ATOM 1536 C C . PRO A 1 201 ? -43.198 4.525 -12.287 1.00 60.81 201 PRO A C 1
ATOM 1538 O O . PRO A 1 201 ? -44.278 4.816 -11.789 1.00 60.81 201 PRO A O 1
ATOM 1541 N N . ARG A 1 202 ? -43.131 3.690 -13.338 1.00 63.03 202 ARG A N 1
ATOM 1542 C CA . ARG A 1 202 ? -44.323 3.110 -14.017 1.00 63.03 202 ARG A CA 1
ATOM 1543 C C . ARG A 1 202 ? -45.294 2.347 -13.102 1.00 63.03 202 ARG A C 1
ATOM 1545 O O . ARG A 1 202 ? -46.412 2.071 -13.507 1.00 63.03 202 ARG A O 1
ATOM 1552 N N . HIS A 1 203 ? -44.834 1.985 -11.905 1.00 64.31 203 HIS A N 1
ATOM 1553 C CA . HIS A 1 203 ? -45.578 1.231 -10.891 1.00 64.31 203 HIS A CA 1
ATOM 1554 C C . HIS A 1 203 ? -45.731 2.033 -9.591 1.00 64.31 203 HIS A C 1
ATOM 1556 O O . HIS A 1 203 ? -45.737 1.445 -8.517 1.00 64.31 203 HIS A O 1
ATOM 1562 N N . ALA A 1 204 ? -45.725 3.365 -9.660 1.00 68.44 204 ALA A N 1
ATOM 1563 C CA . ALA A 1 204 ? -45.898 4.211 -8.484 1.00 68.44 204 ALA A CA 1
ATOM 1564 C C . ALA A 1 204 ? -47.250 3.921 -7.803 1.00 68.44 204 ALA A C 1
ATOM 1566 O O . ALA A 1 204 ? -48.279 3.890 -8.474 1.00 68.44 204 ALA A O 1
ATOM 1567 N N . GLY A 1 205 ? -47.242 3.673 -6.491 1.00 66.12 205 GLY A N 1
ATOM 1568 C CA . GLY A 1 205 ? -48.436 3.337 -5.704 1.00 66.12 205 GLY A CA 1
ATOM 1569 C C . GLY A 1 205 ? -48.948 1.900 -5.867 1.00 66.12 205 GLY A C 1
ATOM 1570 O O . GLY A 1 205 ? -49.921 1.518 -5.222 1.00 66.12 205 GLY A O 1
ATOM 1571 N N . VAL A 1 206 ? -48.315 1.061 -6.695 1.00 76.62 206 VAL A N 1
ATOM 1572 C CA . VAL A 1 206 ? -48.783 -0.318 -6.909 1.00 76.62 206 VAL A CA 1
ATOM 1573 C C . VAL A 1 206 ? -48.472 -1.182 -5.687 1.00 76.62 206 VAL A C 1
ATOM 1575 O O . VAL A 1 206 ? -47.310 -1.424 -5.351 1.00 76.62 206 VAL A O 1
ATOM 1578 N N . GLY A 1 207 ? -49.530 -1.691 -5.049 1.00 72.88 207 GLY A N 1
ATOM 1579 C CA . GLY A 1 207 ? -49.443 -2.665 -3.958 1.00 72.88 207 GLY A CA 1
ATOM 1580 C C . GLY A 1 207 ? -48.840 -2.118 -2.663 1.00 72.88 207 GLY A C 1
ATOM 1581 O O . GLY A 1 207 ? -48.415 -2.910 -1.823 1.00 72.88 207 GLY A O 1
ATOM 1582 N N . THR A 1 208 ? -48.772 -0.793 -2.496 1.00 79.56 208 THR A N 1
ATOM 1583 C CA . THR A 1 208 ? -48.215 -0.145 -1.296 1.00 79.56 208 THR A CA 1
ATOM 1584 C C . THR A 1 208 ? -49.053 -0.383 -0.042 1.00 79.56 208 THR A C 1
ATOM 1586 O O . THR A 1 208 ? -48.497 -0.364 1.050 1.00 79.56 208 THR A O 1
ATOM 1589 N N . ASP A 1 209 ? -50.345 -0.675 -0.207 1.00 79.44 209 ASP A N 1
ATOM 1590 C CA . ASP A 1 209 ? -51.288 -0.927 0.893 1.00 79.44 209 ASP A CA 1
ATOM 1591 C C . ASP A 1 209 ? -51.274 -2.389 1.373 1.00 79.44 209 ASP A C 1
ATOM 1593 O O . ASP A 1 209 ? -51.865 -2.726 2.397 1.00 79.44 209 ASP A O 1
ATOM 1597 N N . ALA A 1 210 ? -50.602 -3.283 0.641 1.00 82.00 210 ALA A N 1
ATOM 1598 C CA . ALA A 1 210 ? -50.502 -4.687 1.016 1.00 82.00 210 ALA A CA 1
ATOM 1599 C C . ALA A 1 210 ? -49.484 -4.881 2.158 1.00 82.00 210 ALA A C 1
ATOM 1601 O O . ALA A 1 210 ? -48.388 -4.314 2.097 1.00 82.00 210 ALA A O 1
ATOM 1602 N N . PRO A 1 211 ? -49.771 -5.744 3.153 1.00 87.12 211 PRO A N 1
ATOM 1603 C CA . PRO A 1 211 ? -48.901 -5.933 4.310 1.00 87.12 211 PRO A CA 1
ATOM 1604 C C . PRO A 1 211 ? -47.524 -6.449 3.885 1.00 87.12 211 PRO A C 1
ATOM 1606 O O . PRO A 1 211 ? -47.421 -7.411 3.116 1.00 87.12 211 PRO A O 1
ATOM 1609 N N . LEU A 1 212 ? -46.467 -5.794 4.363 1.00 93.69 212 LEU A N 1
ATOM 1610 C CA . LEU A 1 212 ? -45.078 -6.194 4.138 1.00 93.69 212 LEU A CA 1
ATOM 1611 C C . LEU A 1 212 ? -44.617 -7.128 5.266 1.00 93.69 212 LEU A C 1
ATOM 1613 O O . LEU A 1 212 ? -45.024 -6.916 6.404 1.00 93.69 212 LEU A O 1
ATOM 1617 N N . PRO A 1 213 ? -43.735 -8.106 4.991 1.00 95.50 213 PRO A N 1
ATOM 1618 C CA . PRO A 1 213 ? -43.057 -8.853 6.047 1.00 95.50 213 PRO A CA 1
ATOM 1619 C C . PRO A 1 213 ? -42.301 -7.911 6.992 1.00 95.50 213 PRO A C 1
ATOM 1621 O O . PRO A 1 213 ? -41.686 -6.949 6.520 1.00 95.50 213 PRO A O 1
ATOM 1624 N N . ASP A 1 214 ? -42.272 -8.220 8.289 1.00 94.38 214 ASP A N 1
ATOM 1625 C CA . ASP A 1 214 ? -41.706 -7.343 9.328 1.00 94.38 214 ASP A CA 1
ATOM 1626 C C . ASP A 1 214 ? -40.286 -6.871 8.995 1.00 94.38 214 ASP A C 1
ATOM 1628 O O . ASP A 1 214 ? -40.017 -5.674 8.937 1.00 94.38 214 ASP A O 1
ATOM 1632 N N . ALA A 1 215 ? -39.396 -7.796 8.621 1.00 93.12 215 ALA A N 1
ATOM 1633 C CA . ALA A 1 215 ? -38.017 -7.470 8.255 1.00 93.12 215 ALA A CA 1
ATOM 1634 C C . ALA A 1 215 ? -37.904 -6.504 7.054 1.00 93.12 215 ALA A C 1
ATOM 1636 O O . ALA A 1 215 ? -36.951 -5.728 6.959 1.00 93.12 215 ALA A O 1
ATOM 1637 N N . VAL A 1 216 ? -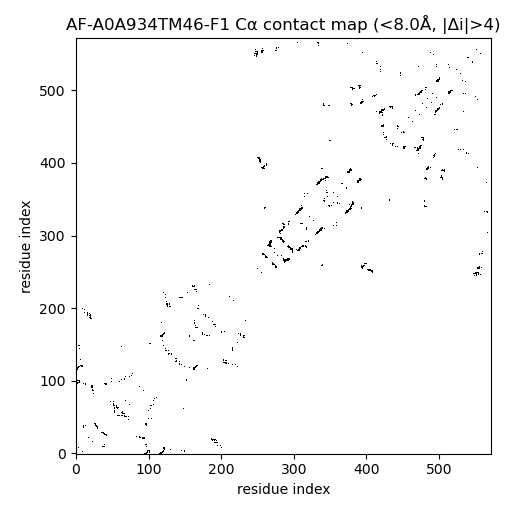38.857 -6.552 6.117 1.00 95.88 216 VAL A N 1
ATOM 1638 C CA . VAL A 1 216 ? -38.923 -5.638 4.965 1.00 95.88 216 VAL A CA 1
ATOM 1639 C C . VAL A 1 216 ? -39.434 -4.269 5.408 1.00 95.88 216 VAL A C 1
ATOM 1641 O O . VAL A 1 216 ? -38.857 -3.251 5.019 1.00 95.88 216 VAL A O 1
ATOM 1644 N N . ALA A 1 217 ? -40.481 -4.241 6.235 1.00 94.12 217 ALA A N 1
ATOM 1645 C CA . ALA A 1 217 ? -41.048 -3.016 6.788 1.00 94.12 217 ALA A CA 1
ATOM 1646 C C . ALA A 1 217 ? -40.029 -2.257 7.657 1.00 94.12 217 ALA A C 1
ATOM 1648 O O . ALA A 1 217 ? -39.866 -1.048 7.492 1.00 94.12 217 ALA A O 1
ATOM 1649 N N . GLU A 1 218 ? -39.279 -2.965 8.504 1.00 94.88 218 GLU A N 1
ATOM 1650 C CA . GLU A 1 218 ? -38.211 -2.410 9.342 1.00 94.88 218 GLU A CA 1
ATOM 1651 C C . GLU A 1 218 ? -37.109 -1.743 8.511 1.00 94.88 218 GLU A C 1
ATOM 1653 O O . GLU A 1 218 ? -36.728 -0.598 8.767 1.00 94.88 218 GLU A O 1
ATOM 1658 N N . VAL A 1 219 ? -36.604 -2.431 7.480 1.00 96.81 219 VAL A N 1
ATOM 1659 C CA . VAL A 1 219 ? -35.557 -1.877 6.607 1.00 96.81 219 VAL A CA 1
ATOM 1660 C C . VAL A 1 219 ? -36.083 -0.685 5.809 1.00 96.81 219 VAL A C 1
ATOM 1662 O O . VAL A 1 219 ? -35.369 0.307 5.666 1.00 96.81 219 VAL A O 1
ATOM 1665 N N . LEU A 1 220 ? -37.330 -0.730 5.332 1.00 95.88 220 LEU A N 1
ATOM 1666 C CA . LEU A 1 220 ? -37.958 0.402 4.647 1.00 95.88 220 LEU A CA 1
ATOM 1667 C C . LEU A 1 220 ? -38.097 1.617 5.572 1.00 95.88 220 LEU A C 1
ATOM 1669 O O . LEU A 1 220 ? -37.769 2.734 5.168 1.00 95.88 220 LEU A O 1
ATOM 1673 N N . ALA A 1 221 ? -38.548 1.412 6.810 1.00 92.81 221 ALA A N 1
ATOM 1674 C CA . ALA A 1 221 ? -38.654 2.469 7.808 1.00 92.81 221 ALA A CA 1
ATOM 1675 C C . ALA A 1 221 ? -37.278 3.077 8.123 1.00 92.81 221 ALA A C 1
ATOM 1677 O O . ALA A 1 221 ? -37.136 4.300 8.138 1.00 92.81 221 ALA A O 1
ATOM 1678 N N . ALA A 1 222 ? -36.247 2.242 8.283 1.00 92.62 222 ALA A N 1
ATOM 1679 C CA . ALA A 1 222 ? -34.883 2.696 8.530 1.00 92.62 222 ALA A CA 1
ATOM 1680 C C . ALA A 1 222 ? -34.296 3.491 7.349 1.00 92.62 222 ALA A C 1
ATOM 1682 O O . ALA A 1 222 ? -33.670 4.529 7.562 1.00 92.62 222 ALA A O 1
ATOM 1683 N N . LEU A 1 223 ? -34.528 3.055 6.106 1.00 94.06 223 LEU A N 1
ATOM 1684 C CA . LEU A 1 223 ? -34.119 3.795 4.907 1.00 94.06 223 LEU A CA 1
ATOM 1685 C C . LEU A 1 223 ? -34.828 5.150 4.803 1.00 94.06 22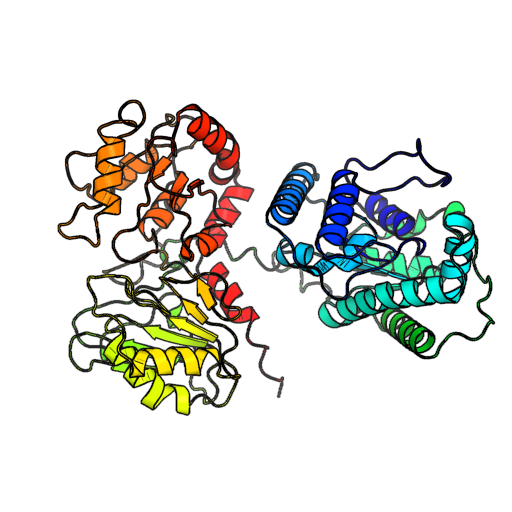3 LEU A C 1
ATOM 1687 O O . LEU A 1 223 ? -34.188 6.163 4.529 1.00 94.06 223 LEU A O 1
ATOM 1691 N N . ARG A 1 224 ? -36.137 5.192 5.077 1.00 92.00 224 ARG A N 1
ATOM 1692 C CA . ARG A 1 224 ? -36.920 6.436 5.106 1.00 92.00 224 ARG A CA 1
ATOM 1693 C C . ARG A 1 224 ? -36.457 7.387 6.199 1.00 92.00 224 ARG A C 1
ATOM 1695 O O . ARG A 1 224 ? -36.371 8.585 5.948 1.00 92.00 224 ARG A O 1
ATOM 1702 N N . ALA A 1 225 ? -36.141 6.878 7.386 1.00 87.12 225 ALA A N 1
ATOM 1703 C CA . ALA A 1 225 ? -35.572 7.681 8.463 1.00 87.12 225 ALA A CA 1
ATOM 1704 C C . ALA A 1 225 ? -34.211 8.263 8.051 1.00 87.12 225 ALA A C 1
ATOM 1706 O O . ALA A 1 225 ? -33.989 9.463 8.197 1.00 87.12 225 ALA A O 1
ATOM 1707 N N . ALA A 1 226 ? -33.342 7.448 7.445 1.00 85.62 226 ALA A N 1
ATOM 1708 C CA . ALA A 1 226 ? -32.046 7.888 6.933 1.00 85.62 226 ALA A CA 1
ATOM 1709 C C . ALA A 1 226 ? -32.157 8.921 5.791 1.00 85.62 226 ALA A C 1
ATOM 1711 O O . ALA A 1 226 ? -31.294 9.786 5.682 1.00 85.62 226 ALA A O 1
ATOM 1712 N N . ALA A 1 227 ? -33.219 8.867 4.979 1.00 84.12 227 ALA A N 1
ATOM 1713 C CA . ALA A 1 227 ? -33.509 9.848 3.928 1.00 84.12 227 ALA A CA 1
ATOM 1714 C C . ALA A 1 227 ? -34.223 11.124 4.430 1.00 84.12 227 ALA A C 1
ATOM 1716 O O . ALA A 1 227 ? -34.268 12.122 3.716 1.00 84.12 227 ALA A O 1
ATOM 1717 N N . ARG A 1 228 ? -34.840 11.099 5.624 1.00 74.81 228 ARG A N 1
ATOM 1718 C CA . ARG A 1 228 ? -35.553 12.243 6.240 1.00 74.81 228 ARG A CA 1
ATOM 1719 C C . ARG A 1 228 ? -34.732 13.001 7.273 1.00 74.81 228 ARG A C 1
ATOM 1721 O O . ARG A 1 228 ? -35.040 14.162 7.530 1.00 74.81 228 ARG A O 1
ATOM 1728 N N . GLY A 1 229 ? -33.744 12.362 7.897 1.00 57.94 229 GLY A N 1
ATOM 1729 C CA . GLY A 1 229 ? -32.777 13.093 8.709 1.00 57.94 229 GLY A CA 1
ATOM 1730 C C . GLY A 1 229 ? -32.122 14.178 7.852 1.00 57.94 229 GLY A C 1
ATOM 1731 O O . GLY A 1 229 ? -32.065 14.003 6.631 1.00 57.94 229 GLY A O 1
ATOM 1732 N N . PRO A 1 230 ? -31.619 15.285 8.433 1.00 46.12 230 PRO A N 1
ATOM 1733 C CA . PRO A 1 230 ? -30.677 16.116 7.705 1.00 46.12 230 PRO A CA 1
ATOM 1734 C C . PRO A 1 230 ? -29.569 15.153 7.301 1.00 46.12 230 PRO A C 1
ATOM 1736 O O . PRO A 1 230 ? -28.816 14.695 8.165 1.00 46.12 230 PRO A O 1
ATOM 1739 N N . GLY A 1 231 ? -29.545 14.736 6.028 1.00 41.00 231 GLY A N 1
ATOM 1740 C CA . GLY A 1 231 ? -28.431 13.968 5.499 1.00 41.00 231 GLY A CA 1
ATOM 1741 C C . GLY A 1 231 ? -27.243 14.779 5.944 1.00 41.00 231 GLY A C 1
ATOM 1742 O O . GLY A 1 231 ? -27.259 15.979 5.670 1.00 41.00 231 GLY A O 1
ATOM 1743 N N . ARG A 1 232 ? -26.374 14.212 6.802 1.00 31.88 232 ARG A N 1
ATOM 1744 C CA . ARG A 1 232 ? -25.288 14.981 7.407 1.00 31.88 232 ARG A CA 1
ATOM 1745 C C . ARG A 1 232 ? -24.652 15.698 6.236 1.00 31.88 232 ARG A C 1
ATOM 1747 O O . ARG A 1 232 ? -24.016 15.057 5.403 1.00 31.88 232 ARG A O 1
ATOM 1754 N N . VAL A 1 233 ? -24.906 17.003 6.151 1.00 36.00 233 VAL A N 1
ATOM 1755 C CA . VAL A 1 233 ? -24.156 17.890 5.300 1.00 36.00 233 VAL A CA 1
ATOM 1756 C C . VAL A 1 233 ? -22.779 17.625 5.859 1.00 36.00 233 VAL A C 1
ATOM 1758 O O . VAL A 1 233 ? -22.515 17.936 7.022 1.00 36.00 233 VAL A O 1
ATOM 1761 N N . THR A 1 234 ? -21.933 16.921 5.103 1.00 33.06 234 THR A N 1
ATOM 1762 C CA . THR A 1 234 ? -20.503 17.155 5.243 1.00 33.06 234 THR A CA 1
ATOM 1763 C C . THR A 1 234 ? -20.429 18.668 5.305 1.00 33.06 234 THR A C 1
ATOM 1765 O O . THR A 1 234 ? -20.896 19.278 4.337 1.00 33.06 234 THR A O 1
ATOM 1768 N N . PRO A 1 235 ? -20.065 19.262 6.460 1.00 24.50 235 PRO A N 1
ATOM 1769 C CA . PRO A 1 235 ? -20.205 20.697 6.667 1.00 24.50 235 PRO A CA 1
ATOM 1770 C C . PRO A 1 235 ? -19.644 21.395 5.429 1.00 24.50 235 PRO A C 1
ATOM 1772 O O . PRO A 1 235 ? -18.707 20.829 4.843 1.00 24.50 235 PRO A O 1
ATOM 1775 N N . PRO A 1 236 ? -20.176 22.566 4.997 1.00 28.80 236 PRO A N 1
ATOM 1776 C CA . PRO A 1 236 ? -19.463 23.333 3.983 1.00 28.80 236 PRO A CA 1
ATOM 1777 C C . PRO A 1 236 ? -18.010 23.328 4.444 1.00 28.80 236 PRO A C 1
ATOM 1779 O O . PRO A 1 236 ? -17.785 23.559 5.646 1.00 28.80 236 PRO A O 1
ATOM 1782 N N . PRO A 1 237 ? -17.046 22.914 3.596 1.00 29.97 237 PRO A N 1
ATOM 1783 C CA . PRO A 1 237 ? -15.675 22.956 4.043 1.00 29.97 237 PRO A CA 1
ATOM 1784 C C . PRO A 1 237 ? -15.508 24.368 4.601 1.00 29.97 237 PRO A C 1
ATOM 1786 O O . PRO A 1 237 ? -15.924 25.338 3.954 1.00 29.97 237 PRO A O 1
ATOM 1789 N N . ARG A 1 238 ? -14.948 24.487 5.820 1.00 28.56 238 ARG A N 1
ATOM 1790 C CA . ARG A 1 238 ? -14.213 25.708 6.206 1.00 28.56 238 ARG A CA 1
ATOM 1791 C C . ARG A 1 238 ? -13.600 26.259 4.918 1.00 28.56 238 ARG A C 1
ATOM 1793 O O . ARG A 1 238 ? -13.121 25.403 4.194 1.00 28.56 238 ARG A O 1
ATOM 1800 N N . PRO A 1 239 ? -13.656 27.561 4.589 1.00 24.91 239 PRO A N 1
ATOM 1801 C CA . PRO A 1 239 ? -13.253 28.085 3.270 1.00 24.91 239 PRO A CA 1
ATOM 1802 C C . PRO A 1 239 ? -12.156 27.217 2.669 1.00 24.91 239 PRO A C 1
ATOM 1804 O O . PRO A 1 239 ? -11.118 27.139 3.322 1.00 24.91 239 PRO A O 1
ATOM 1807 N N . VAL A 1 240 ? -12.489 26.454 1.605 1.00 28.38 240 VAL A N 1
ATOM 1808 C CA . VAL A 1 240 ? -11.780 25.231 1.164 1.00 28.38 240 VAL A CA 1
ATOM 1809 C C . VAL A 1 240 ? -10.376 25.199 1.758 1.00 28.38 240 VAL A C 1
ATOM 1811 O O . VAL A 1 240 ? -9.506 25.900 1.231 1.00 28.38 240 VAL A O 1
ATOM 1814 N N . PRO A 1 241 ? -10.099 24.448 2.850 1.00 33.53 241 PRO A N 1
ATOM 1815 C CA . PRO A 1 241 ? -8.715 24.109 3.060 1.00 33.53 241 PRO A CA 1
ATOM 1816 C C . PRO A 1 241 ? -8.422 23.225 1.839 1.00 33.53 241 PRO A C 1
ATOM 1818 O O . PRO A 1 241 ? -9.299 22.452 1.428 1.00 33.53 241 PRO A O 1
ATOM 1821 N N . PRO A 1 242 ? -7.267 23.365 1.184 1.00 24.12 242 PRO A N 1
ATOM 1822 C CA . PRO A 1 242 ? -6.963 22.560 0.007 1.00 24.12 242 PRO A CA 1
ATOM 1823 C C . PRO A 1 242 ? -7.360 21.093 0.273 1.00 24.12 242 PRO A C 1
ATOM 1825 O O . PRO A 1 242 ? -7.172 20.626 1.404 1.00 24.12 242 PRO A O 1
ATOM 1828 N N . PRO A 1 243 ? -8.009 20.436 -0.714 1.00 25.75 243 PRO A N 1
ATOM 1829 C CA . PRO A 1 243 ? -8.784 19.192 -0.553 1.00 25.75 243 PRO A CA 1
ATOM 1830 C C . PRO A 1 243 ? -8.028 18.273 0.375 1.00 25.75 243 PRO A C 1
ATOM 1832 O O . PRO A 1 243 ? -6.880 18.089 0.017 1.00 25.75 243 PRO A O 1
ATOM 1835 N N . ALA A 1 244 ? -8.584 17.790 1.508 1.00 36.12 244 ALA A N 1
ATOM 1836 C CA . ALA A 1 244 ? -7.839 17.093 2.577 1.00 36.12 244 ALA A CA 1
ATOM 1837 C C . ALA A 1 244 ? -6.578 16.451 2.006 1.00 36.12 244 ALA A C 1
ATOM 1839 O O . ALA A 1 244 ? -6.705 15.411 1.356 1.00 36.12 244 ALA A O 1
ATOM 1840 N N . ALA A 1 245 ? -5.456 17.194 2.094 1.00 36.75 245 ALA A N 1
ATOM 1841 C CA . ALA A 1 245 ? -4.393 17.119 1.088 1.00 36.75 245 ALA A CA 1
ATOM 1842 C C . ALA A 1 245 ? -4.144 15.655 0.753 1.00 36.75 245 ALA A C 1
ATOM 1844 O O . ALA A 1 245 ? -3.960 14.855 1.680 1.00 36.75 245 ALA A O 1
ATOM 1845 N N . SER A 1 246 ? -4.122 15.284 -0.541 1.00 41.41 246 SER A N 1
ATOM 1846 C CA . SER A 1 246 ? -3.279 14.146 -0.935 1.00 41.41 246 SER A CA 1
ATOM 1847 C C . SER A 1 246 ? -2.037 14.255 -0.059 1.00 41.41 246 SER A C 1
ATOM 1849 O O . SER A 1 246 ? -1.515 15.378 -0.023 1.00 41.41 246 SER A O 1
ATOM 1851 N N . PRO A 1 247 ? -1.702 13.223 0.754 1.00 49.62 247 PRO A N 1
ATOM 1852 C CA . PRO A 1 247 ? -0.762 13.373 1.861 1.00 49.62 247 PRO A CA 1
ATOM 1853 C C . PRO A 1 247 ? 0.380 14.237 1.358 1.00 49.62 247 PRO A C 1
ATOM 1855 O O . PRO A 1 247 ? 0.871 13.923 0.268 1.00 49.62 247 PRO A O 1
ATOM 1858 N N . PRO A 1 248 ? 0.629 15.392 2.008 1.00 69.62 248 PRO A N 1
ATOM 1859 C CA . PRO A 1 248 ? 1.310 16.511 1.380 1.00 69.62 248 PRO A CA 1
ATOM 1860 C C . PRO A 1 248 ? 2.526 15.986 0.643 1.00 69.62 248 PRO A C 1
ATOM 1862 O O . PRO A 1 248 ? 3.290 15.204 1.212 1.00 69.62 248 PRO A O 1
ATOM 1865 N N . VAL A 1 249 ? 2.635 16.342 -0.641 1.00 83.62 249 VAL A N 1
ATOM 1866 C CA . VAL A 1 249 ? 3.797 15.948 -1.435 1.00 83.62 249 VAL A CA 1
ATOM 1867 C C . VAL A 1 249 ? 5.024 16.373 -0.628 1.00 83.62 249 VAL A C 1
ATOM 1869 O O . VAL A 1 249 ? 5.092 17.555 -0.269 1.00 83.62 249 VAL A O 1
ATOM 1872 N N . PRO A 1 250 ? 5.930 15.436 -0.294 1.00 87.62 250 PRO A N 1
ATOM 1873 C CA . PRO A 1 250 ? 7.141 15.744 0.447 1.00 87.62 250 PRO A CA 1
ATOM 1874 C C . PRO A 1 250 ? 7.838 16.924 -0.215 1.00 87.62 250 PRO A C 1
ATOM 1876 O O . PRO A 1 250 ? 7.990 16.940 -1.439 1.00 87.62 250 PRO A O 1
ATOM 1879 N N . ARG A 1 251 ? 8.203 17.934 0.569 1.00 86.38 251 ARG A N 1
ATOM 1880 C CA . ARG A 1 251 ? 8.935 19.095 0.054 1.00 86.38 251 ARG A CA 1
ATOM 1881 C C . ARG A 1 251 ? 10.431 18.842 0.122 1.00 86.38 251 ARG A C 1
ATOM 1883 O O . ARG A 1 251 ? 11.163 19.268 -0.768 1.00 86.38 251 ARG A O 1
ATOM 1890 N N . THR A 1 252 ? 10.856 18.113 1.148 1.00 91.94 252 THR A N 1
ATOM 1891 C CA . THR A 1 252 ? 12.263 17.868 1.457 1.00 91.94 252 THR A CA 1
ATOM 1892 C C . THR A 1 252 ? 12.506 16.399 1.787 1.00 91.94 252 THR A C 1
ATOM 1894 O O . THR A 1 252 ? 11.573 15.606 1.940 1.00 91.94 252 THR A O 1
ATOM 1897 N N . LEU A 1 253 ? 13.776 15.999 1.866 1.00 91.44 253 LEU A N 1
ATOM 1898 C CA . LEU A 1 253 ? 14.152 14.633 2.234 1.00 91.44 253 LEU A CA 1
ATOM 1899 C C . LEU A 1 253 ? 13.665 14.261 3.642 1.00 91.44 253 LEU A C 1
ATOM 1901 O O . LEU A 1 253 ? 13.364 13.092 3.873 1.00 91.44 253 LEU A O 1
ATOM 1905 N N . ALA A 1 254 ? 13.534 15.231 4.552 1.00 88.44 254 ALA A N 1
ATOM 1906 C CA . ALA A 1 254 ? 13.037 15.018 5.911 1.00 88.44 254 ALA A CA 1
ATOM 1907 C C . ALA A 1 254 ? 11.550 14.604 5.965 1.00 88.44 254 ALA A C 1
ATOM 1909 O O . ALA A 1 254 ? 11.126 13.945 6.914 1.00 88.44 254 ALA A O 1
ATOM 1910 N N . ASP A 1 255 ? 10.764 14.929 4.932 1.00 92.00 255 ASP A N 1
ATOM 1911 C CA . ASP A 1 255 ? 9.348 14.547 4.817 1.00 92.00 255 ASP A CA 1
ATOM 1912 C C . ASP A 1 255 ? 9.146 13.093 4.342 1.00 92.00 255 ASP A C 1
ATOM 1914 O O . ASP A 1 255 ? 8.015 12.588 4.285 1.00 92.00 255 ASP A O 1
ATOM 1918 N N . LEU A 1 256 ? 10.219 12.406 3.944 1.00 95.50 256 LEU A N 1
ATOM 1919 C CA . LEU A 1 256 ? 10.137 11.034 3.458 1.00 95.50 256 LEU A CA 1
ATOM 1920 C C . LEU A 1 256 ? 9.932 10.049 4.610 1.00 95.50 256 LEU A C 1
ATOM 1922 O O . LEU A 1 256 ? 10.360 10.251 5.744 1.00 95.50 256 LEU A O 1
ATOM 1926 N N . HIS A 1 257 ? 9.244 8.953 4.317 1.00 96.12 257 HIS A N 1
ATOM 1927 C CA . HIS A 1 257 ? 9.047 7.880 5.288 1.00 96.12 257 HIS A CA 1
ATOM 1928 C C . HIS A 1 257 ? 10.371 7.210 5.665 1.00 96.12 257 HIS A C 1
ATOM 1930 O O . HIS A 1 257 ? 11.221 6.960 4.806 1.00 96.12 257 HIS A O 1
ATOM 1936 N N . SER A 1 258 ? 10.503 6.876 6.949 1.00 94.81 258 SER A N 1
ATOM 1937 C CA . SER A 1 258 ? 11.589 6.061 7.479 1.00 94.81 258 SER A CA 1
ATOM 1938 C C . SER A 1 258 ? 11.161 5.314 8.741 1.00 94.81 258 SER A C 1
ATOM 1940 O O . SER A 1 258 ? 10.379 5.825 9.552 1.00 94.81 258 SER A O 1
ATOM 1942 N N . MET A 1 259 ? 11.706 4.113 8.916 1.00 94.50 259 MET A N 1
ATOM 1943 C CA . MET A 1 259 ? 11.578 3.289 10.121 1.00 94.50 259 MET A CA 1
ATOM 1944 C C . MET A 1 259 ? 12.925 2.936 10.759 1.00 94.50 259 MET A C 1
ATOM 1946 O O . MET A 1 259 ? 12.951 2.307 11.817 1.00 94.50 259 MET A O 1
ATOM 1950 N N . ARG A 1 260 ? 14.046 3.287 10.116 1.00 93.56 260 ARG A N 1
ATOM 1951 C CA . ARG A 1 260 ? 15.378 2.909 10.595 1.00 93.56 260 ARG A CA 1
ATOM 1952 C C . ARG A 1 260 ? 15.858 3.915 11.632 1.00 93.56 260 ARG A C 1
ATOM 1954 O O . ARG A 1 260 ? 16.016 5.089 11.314 1.00 93.56 260 ARG A O 1
ATOM 1961 N N . LEU A 1 261 ? 16.111 3.447 12.851 1.00 93.69 261 LEU A N 1
ATOM 1962 C CA . LEU A 1 261 ? 16.534 4.304 13.955 1.00 93.69 261 LEU A CA 1
ATOM 1963 C C . LEU A 1 261 ? 18.063 4.296 14.114 1.00 93.69 261 LEU A C 1
ATOM 1965 O O . LEU A 1 261 ? 18.726 3.307 13.800 1.00 93.69 261 LEU A O 1
ATOM 1969 N N . PHE A 1 262 ? 18.598 5.408 14.617 1.00 91.81 262 PHE A N 1
ATOM 1970 C CA . PHE A 1 262 ? 20.019 5.658 14.878 1.00 91.81 262 PHE A CA 1
ATOM 1971 C C . PHE A 1 262 ? 20.174 6.553 16.126 1.00 91.81 262 PHE A C 1
ATOM 1973 O O . PHE A 1 262 ? 19.182 7.159 16.547 1.00 91.81 262 PHE A O 1
ATOM 1980 N N . PRO A 1 263 ? 21.389 6.688 16.697 1.00 91.81 263 PRO A N 1
ATOM 1981 C CA . PRO A 1 263 ? 22.598 5.900 16.430 1.00 91.81 263 PRO A CA 1
ATOM 1982 C C . PRO A 1 263 ? 22.432 4.443 16.865 1.00 91.81 263 PRO A C 1
ATOM 1984 O O . PRO A 1 263 ? 21.537 4.111 17.632 1.00 91.81 263 PRO A O 1
ATOM 1987 N N . ARG A 1 264 ? 23.294 3.572 16.346 1.00 90.31 264 ARG A N 1
ATOM 1988 C CA . ARG A 1 264 ? 23.295 2.137 16.646 1.00 90.31 264 ARG A CA 1
ATOM 1989 C C . ARG A 1 264 ? 24.536 1.735 17.417 1.00 90.31 264 ARG A C 1
ATOM 1991 O O . ARG A 1 264 ? 25.551 2.412 17.286 1.00 90.31 264 ARG A O 1
ATOM 1998 N N . ASP A 1 265 ? 24.464 0.606 18.115 1.00 92.56 265 ASP A N 1
ATOM 1999 C CA . ASP A 1 265 ? 25.611 -0.018 18.782 1.00 92.56 265 ASP A CA 1
ATOM 2000 C C . ASP A 1 265 ? 26.158 0.847 19.947 1.00 92.56 265 ASP A C 1
ATOM 2002 O O . ASP A 1 265 ? 27.343 0.818 20.261 1.00 92.56 265 ASP A O 1
ATOM 2006 N N . LEU A 1 266 ? 25.283 1.651 20.571 1.00 94.62 266 LEU A N 1
ATOM 2007 C CA . LEU A 1 266 ? 25.573 2.536 21.717 1.00 94.62 266 LEU A CA 1
ATOM 2008 C C . LEU A 1 266 ? 24.588 2.322 22.887 1.00 94.62 266 LEU A C 1
ATOM 2010 O O . LEU A 1 266 ? 24.461 3.171 23.769 1.00 94.62 266 LEU A O 1
ATOM 2014 N N . GLY A 1 267 ? 23.855 1.206 22.872 1.00 95.38 267 GLY A N 1
ATOM 2015 C CA . GLY A 1 267 ? 22.795 0.904 23.830 1.00 95.38 267 GLY A CA 1
ATOM 2016 C C . GLY A 1 267 ? 21.432 1.469 23.422 1.00 95.38 267 GLY A C 1
ATOM 2017 O O . GLY A 1 267 ? 21.321 2.495 22.751 1.00 95.38 267 GLY A O 1
ATOM 2018 N N . ALA A 1 268 ? 20.353 0.804 23.842 1.00 96.25 268 ALA A N 1
ATOM 2019 C CA . ALA A 1 268 ? 18.988 1.132 23.424 1.00 96.25 268 ALA A CA 1
ATOM 2020 C C . ALA A 1 268 ? 18.562 2.555 23.813 1.00 96.25 268 ALA A C 1
ATOM 2022 O O . ALA A 1 268 ? 17.780 3.176 23.100 1.00 96.25 268 ALA A O 1
ATOM 2023 N N . ALA A 1 269 ? 19.087 3.083 24.922 1.00 93.44 269 ALA A N 1
ATOM 2024 C CA . ALA A 1 269 ? 18.788 4.434 25.394 1.00 93.44 269 ALA A CA 1
ATOM 2025 C C . ALA A 1 269 ? 19.395 5.546 24.520 1.00 93.44 269 ALA A C 1
ATOM 2027 O O . ALA A 1 269 ? 18.958 6.688 24.622 1.00 93.44 269 ALA A O 1
ATOM 2028 N N . ALA A 1 270 ? 20.377 5.230 23.668 1.00 91.75 270 ALA A N 1
ATOM 2029 C CA . ALA A 1 270 ? 21.010 6.207 22.787 1.00 91.75 270 ALA A CA 1
ATOM 2030 C C . ALA A 1 270 ? 20.202 6.481 21.508 1.00 91.75 270 ALA A C 1
ATOM 2032 O O . ALA A 1 270 ? 20.431 7.498 20.858 1.00 91.75 270 ALA A O 1
ATOM 2033 N N . TYR A 1 271 ? 19.276 5.591 21.131 1.00 92.69 271 TYR A N 1
ATOM 2034 C CA . TYR A 1 271 ? 18.479 5.755 19.916 1.00 92.69 271 TYR A CA 1
ATOM 2035 C C . TYR A 1 271 ? 17.549 6.957 20.011 1.00 92.69 271 TYR A C 1
ATOM 2037 O O . TYR A 1 271 ? 16.861 7.158 21.010 1.00 92.69 271 TYR A O 1
ATOM 2045 N N . ILE A 1 272 ? 17.449 7.690 18.906 1.00 89.56 272 ILE A N 1
ATOM 2046 C CA . ILE A 1 272 ? 16.540 8.821 18.765 1.00 89.56 272 ILE A CA 1
ATOM 2047 C C . ILE A 1 272 ? 15.317 8.356 17.960 1.00 89.56 272 ILE A C 1
ATOM 2049 O O . ILE A 1 272 ? 15.458 8.020 16.775 1.00 89.56 272 ILE A O 1
ATOM 2053 N N . PRO A 1 273 ? 14.107 8.324 18.556 1.00 92.12 273 PRO A N 1
ATOM 2054 C CA . PRO A 1 273 ? 12.882 8.096 17.803 1.00 92.12 273 PRO A CA 1
ATOM 2055 C C . PRO A 1 273 ? 12.750 9.124 16.677 1.00 92.12 273 PRO A C 1
ATOM 2057 O O . PRO A 1 273 ? 12.784 10.331 16.899 1.00 92.12 273 PRO A O 1
ATOM 2060 N N . SER A 1 274 ? 12.606 8.633 15.453 1.00 91.19 274 SER A N 1
ATOM 2061 C CA . SER A 1 274 ? 12.479 9.436 14.237 1.00 91.19 274 SER A CA 1
ATOM 2062 C C . SER A 1 274 ? 11.494 8.765 13.284 1.00 91.19 274 SER A C 1
ATOM 2064 O O . SER A 1 274 ? 10.998 7.665 13.556 1.00 91.19 274 SER A O 1
ATOM 2066 N N . GLY A 1 275 ? 11.156 9.442 12.186 1.00 91.69 275 GLY A N 1
ATOM 2067 C CA . GLY A 1 275 ? 10.248 8.898 11.183 1.00 91.69 275 GLY A CA 1
ATOM 2068 C C . GLY A 1 275 ? 8.918 8.442 11.794 1.00 91.69 275 GLY A C 1
ATOM 2069 O O . GLY A 1 275 ? 8.291 9.175 12.563 1.00 91.69 275 GLY A O 1
ATOM 2070 N N . ILE A 1 276 ? 8.476 7.226 11.456 1.00 94.50 276 ILE A N 1
ATOM 2071 C CA . ILE A 1 276 ? 7.199 6.692 11.956 1.00 94.50 276 ILE A CA 1
ATOM 2072 C C . ILE A 1 276 ? 7.218 6.451 13.474 1.00 94.50 276 ILE A C 1
ATOM 2074 O O . ILE A 1 276 ? 6.186 6.596 14.129 1.00 94.50 276 ILE A O 1
ATOM 2078 N N . ALA A 1 277 ? 8.382 6.121 14.047 1.00 95.62 277 ALA A N 1
ATOM 2079 C CA . ALA A 1 277 ? 8.514 5.849 15.475 1.00 95.62 277 ALA A CA 1
ATOM 2080 C C . ALA A 1 277 ? 8.253 7.114 16.302 1.00 95.62 277 ALA A C 1
ATOM 2082 O O . ALA A 1 277 ? 7.562 7.044 17.311 1.00 95.62 277 ALA A O 1
ATOM 2083 N N . ALA A 1 278 ? 8.710 8.279 15.827 1.00 93.31 278 ALA A N 1
ATOM 2084 C CA . ALA A 1 278 ? 8.471 9.572 16.476 1.00 93.31 278 ALA A CA 1
ATOM 2085 C C . ALA A 1 278 ? 6.992 10.004 16.509 1.00 93.31 278 ALA A C 1
ATOM 2087 O O . ALA A 1 278 ? 6.650 10.966 17.189 1.00 93.31 278 ALA A O 1
ATOM 2088 N N . ARG A 1 279 ? 6.114 9.328 15.757 1.00 93.69 279 ARG A N 1
ATOM 2089 C CA . ARG A 1 279 ? 4.666 9.588 15.752 1.00 93.69 279 ARG A CA 1
ATOM 2090 C C . ARG A 1 279 ? 3.882 8.642 16.654 1.00 93.69 279 ARG A C 1
ATOM 2092 O O . ARG A 1 279 ? 2.694 8.862 16.865 1.00 93.69 279 ARG A O 1
ATOM 2099 N N . CYS A 1 280 ? 4.521 7.582 17.141 1.00 95.56 280 CYS A N 1
ATOM 2100 C CA . CYS A 1 280 ? 3.884 6.622 18.029 1.00 95.56 280 CYS A CA 1
ATOM 2101 C C . CYS A 1 280 ? 3.771 7.184 19.446 1.00 95.56 280 CYS A C 1
ATOM 2103 O O . CYS A 1 280 ? 4.544 8.052 19.837 1.00 95.56 280 CYS A O 1
ATOM 2105 N N . ASP A 1 281 ? 2.830 6.659 20.228 1.00 95.81 281 ASP A N 1
ATOM 2106 C CA . ASP A 1 281 ? 2.676 7.069 21.621 1.00 95.81 281 ASP A CA 1
ATOM 2107 C C . ASP A 1 281 ? 3.835 6.496 22.446 1.00 95.81 281 ASP A C 1
ATOM 2109 O O . ASP A 1 281 ? 4.495 7.213 23.200 1.00 95.81 281 ASP A O 1
ATOM 2113 N N . TRP A 1 282 ? 4.110 5.200 22.264 1.00 98.00 282 TRP A N 1
ATOM 2114 C CA . TRP A 1 282 ? 5.161 4.459 22.961 1.00 98.00 282 TRP A CA 1
ATOM 2115 C C . TRP A 1 282 ? 6.130 3.808 21.965 1.00 98.00 282 TRP A C 1
ATOM 2117 O O . TRP A 1 282 ? 5.723 3.285 20.926 1.00 98.00 282 TRP A O 1
ATOM 2127 N N . VAL A 1 283 ? 7.421 3.805 22.298 1.00 98.38 283 VAL A N 1
ATOM 2128 C CA . VAL A 1 283 ? 8.497 3.260 21.463 1.00 98.38 283 VAL A CA 1
ATOM 2129 C C . VAL A 1 283 ? 9.398 2.364 22.304 1.00 98.38 283 VAL A C 1
ATOM 2131 O O . VAL A 1 283 ? 10.095 2.832 23.202 1.00 98.38 283 VAL A O 1
ATOM 2134 N N . VAL A 1 284 ? 9.415 1.069 21.998 1.00 98.62 284 VAL A N 1
ATOM 2135 C CA . VAL A 1 284 ? 10.414 0.134 22.517 1.00 98.62 284 VAL A CA 1
ATOM 2136 C C . VAL A 1 284 ? 11.658 0.239 21.652 1.00 98.62 284 VAL A C 1
ATOM 2138 O O . VAL A 1 284 ? 11.639 -0.088 20.464 1.00 98.62 284 VAL A O 1
ATOM 2141 N N . LEU A 1 285 ? 12.745 0.697 22.254 1.00 98.31 285 LEU A N 1
ATOM 2142 C CA . LEU A 1 285 ? 14.065 0.738 21.644 1.00 98.31 285 LEU A CA 1
ATOM 2143 C C . LEU A 1 285 ? 14.832 -0.516 22.055 1.00 98.31 285 LEU A C 1
ATOM 2145 O O . LEU A 1 285 ? 14.646 -1.030 23.158 1.00 98.31 285 LEU A O 1
ATOM 2149 N N . SER A 1 286 ? 15.696 -1.008 21.174 1.00 97.88 286 SER A N 1
ATOM 2150 C CA . SER A 1 286 ? 16.574 -2.139 21.461 1.00 97.88 286 SER A CA 1
ATOM 2151 C C . SER A 1 286 ? 17.940 -1.934 20.828 1.00 97.88 286 SER A C 1
ATOM 2153 O O . SER A 1 286 ? 18.065 -1.194 19.852 1.00 97.88 286 SER A O 1
ATOM 2155 N N . ASP A 1 287 ? 18.955 -2.577 21.394 1.00 96.81 287 ASP A N 1
ATOM 2156 C CA . ASP A 1 287 ? 20.309 -2.607 20.854 1.00 96.81 287 ASP A CA 1
ATOM 2157 C C . ASP A 1 287 ? 21.049 -3.873 21.306 1.00 96.81 287 ASP A C 1
ATOM 2159 O O . ASP A 1 287 ? 20.593 -4.609 22.188 1.00 96.81 287 ASP A O 1
ATOM 2163 N N . VAL A 1 288 ? 22.168 -4.171 20.651 1.00 93.94 288 VAL A N 1
ATOM 2164 C CA . VAL A 1 288 ? 23.041 -5.278 21.056 1.00 93.94 288 VAL A CA 1
ATOM 2165 C C . VAL A 1 288 ? 23.839 -4.911 22.308 1.00 93.94 288 VAL A C 1
ATOM 2167 O O . VAL A 1 288 ? 24.032 -5.773 23.170 1.00 93.94 288 VAL A O 1
ATOM 2170 N N . GLU A 1 289 ? 24.191 -3.631 22.453 1.00 96.25 289 GLU A N 1
ATOM 2171 C CA . GLU A 1 289 ? 24.884 -3.092 23.617 1.00 96.25 289 GLU A CA 1
ATOM 2172 C C . GLU A 1 289 ? 23.915 -2.770 24.774 1.00 96.25 289 GLU A C 1
ATOM 2174 O O . GLU A 1 289 ? 22.739 -2.456 24.551 1.00 96.25 289 GLU A O 1
ATOM 2179 N N . PRO A 1 290 ? 24.366 -2.837 26.041 1.00 95.12 290 PRO A N 1
ATOM 2180 C CA . PRO A 1 290 ? 23.565 -2.427 27.191 1.00 95.12 290 PRO A CA 1
ATOM 2181 C C . PRO A 1 290 ? 23.267 -0.910 27.240 1.00 95.12 290 PRO A C 1
ATOM 2183 O O . PRO A 1 290 ? 24.129 -0.108 26.891 1.00 95.12 290 PRO A O 1
ATOM 2186 N N . PRO A 1 291 ? 22.092 -0.490 27.758 1.00 97.25 291 PRO A N 1
ATOM 2187 C CA . PRO A 1 291 ? 20.938 -1.336 28.058 1.00 97.25 291 PRO A CA 1
ATOM 2188 C C . PRO A 1 291 ? 20.336 -1.885 26.759 1.00 97.25 291 PRO A C 1
ATOM 2190 O O . PRO A 1 291 ? 20.113 -1.136 25.818 1.00 97.25 291 PRO A O 1
ATOM 2193 N N . GLN A 1 292 ? 20.041 -3.185 26.705 1.00 97.31 292 GLN A N 1
ATOM 2194 C CA . GLN A 1 292 ? 19.653 -3.849 25.449 1.00 97.31 292 GLN A CA 1
ATOM 2195 C C . GLN A 1 292 ? 18.218 -3.557 25.000 1.00 97.31 292 GLN A C 1
ATOM 2197 O O . GLN A 1 292 ? 17.872 -3.796 23.844 1.00 97.31 292 GLN A O 1
ATOM 2202 N N . ALA A 1 293 ? 17.369 -3.067 25.904 1.00 98.19 293 ALA A N 1
ATOM 2203 C CA . ALA A 1 293 ? 16.025 -2.608 25.591 1.00 98.19 293 ALA A CA 1
ATOM 2204 C C . ALA A 1 293 ? 15.593 -1.510 26.567 1.00 98.19 293 ALA A C 1
ATOM 2206 O O . ALA A 1 293 ? 15.976 -1.530 27.738 1.00 98.19 293 ALA A O 1
ATOM 2207 N N . THR A 1 294 ? 14.793 -0.562 26.088 1.00 98.12 294 THR A N 1
ATOM 2208 C CA . THR A 1 294 ? 14.164 0.471 26.919 1.00 98.12 294 THR A CA 1
ATOM 2209 C C . THR A 1 294 ? 12.839 0.928 26.309 1.00 98.12 294 THR A C 1
ATOM 2211 O O . THR A 1 294 ? 12.607 0.748 25.113 1.00 98.12 294 THR A O 1
ATOM 2214 N N . LEU A 1 295 ? 11.967 1.521 27.126 1.00 98.00 295 LEU A N 1
ATOM 2215 C CA . LEU A 1 295 ? 10.714 2.136 26.691 1.00 98.00 295 LEU A CA 1
ATOM 2216 C C . LEU A 1 295 ? 10.854 3.657 26.704 1.00 98.00 295 LEU A C 1
ATOM 2218 O O . LEU A 1 295 ? 11.202 4.239 27.728 1.00 98.00 295 LEU A O 1
ATOM 2222 N N . VAL A 1 296 ? 10.491 4.298 25.599 1.00 96.25 296 VAL A N 1
ATOM 2223 C CA . VAL A 1 296 ? 10.303 5.748 25.513 1.00 96.25 296 VAL A CA 1
ATOM 2224 C C . VAL A 1 296 ? 8.816 6.032 25.328 1.00 96.25 296 VAL A C 1
ATOM 2226 O O . VAL A 1 296 ? 8.197 5.527 24.392 1.00 96.25 296 VAL A O 1
ATOM 2229 N N . ARG A 1 297 ? 8.232 6.839 26.218 1.00 95.38 297 ARG A N 1
ATOM 2230 C CA . ARG A 1 297 ? 6.848 7.323 26.103 1.00 95.38 297 ARG A CA 1
ATOM 2231 C C . ARG A 1 297 ? 6.889 8.725 25.501 1.00 95.38 297 ARG A C 1
ATOM 2233 O O . ARG A 1 297 ? 7.267 9.672 26.180 1.00 95.38 297 ARG A O 1
ATOM 2240 N N . LEU A 1 298 ? 6.575 8.836 24.214 1.00 89.94 298 LEU A N 1
ATOM 2241 C CA . LEU A 1 298 ? 6.575 10.110 23.485 1.00 89.94 298 LEU A CA 1
ATOM 2242 C C . LEU A 1 298 ? 5.329 10.944 23.788 1.00 89.94 298 LEU A C 1
ATOM 2244 O O . LEU A 1 298 ? 5.356 12.166 23.676 1.00 89.94 298 LEU A O 1
ATOM 2248 N N . CYS A 1 299 ? 4.242 10.282 24.177 1.00 86.69 299 CYS A N 1
ATOM 2249 C CA . CYS A 1 299 ? 3.049 10.913 24.717 1.00 86.69 299 CYS A CA 1
ATOM 2250 C C . CYS A 1 299 ? 2.830 10.432 26.151 1.00 86.69 299 CYS A C 1
ATOM 2252 O O . CYS A 1 299 ? 2.890 9.229 26.423 1.00 86.69 299 CYS A O 1
ATOM 2254 N N . ASP A 1 300 ? 2.554 11.373 27.053 1.00 83.12 300 ASP A N 1
ATOM 2255 C CA . ASP A 1 300 ? 2.166 11.075 28.430 1.00 83.12 300 ASP A CA 1
ATOM 2256 C C . ASP A 1 300 ? 0.711 10.585 28.444 1.00 83.12 300 ASP A C 1
ATOM 2258 O O . ASP A 1 300 ? -0.244 11.355 28.548 1.00 83.12 300 ASP A O 1
ATOM 2262 N N . THR A 1 301 ? 0.542 9.290 28.179 1.00 86.44 301 THR A N 1
ATOM 2263 C CA . THR A 1 301 ? -0.751 8.607 28.140 1.00 86.44 301 THR A CA 1
ATOM 2264 C C . THR A 1 301 ? -0.638 7.217 28.749 1.00 86.44 301 THR A C 1
ATOM 2266 O O . THR A 1 301 ? 0.325 6.483 28.511 1.00 86.44 301 THR A O 1
ATOM 2269 N N . ASP A 1 302 ? -1.669 6.845 29.498 1.00 87.06 302 ASP A N 1
ATOM 2270 C CA . ASP A 1 302 ? -1.910 5.515 30.050 1.00 87.06 302 ASP A CA 1
ATOM 2271 C C . ASP A 1 302 ? -2.610 4.573 29.051 1.00 87.06 302 ASP A C 1
ATOM 2273 O O . ASP A 1 302 ? -2.735 3.377 29.307 1.00 87.06 302 ASP A O 1
ATOM 2277 N N . ARG A 1 303 ? -3.058 5.082 27.893 1.00 91.56 303 ARG A N 1
ATOM 2278 C CA . ARG A 1 303 ? -3.772 4.316 26.856 1.00 91.56 303 ARG A CA 1
ATOM 2279 C C . ARG A 1 303 ? -3.111 4.508 25.484 1.00 91.56 303 ARG A C 1
ATOM 2281 O O . ARG A 1 303 ? -3.709 5.137 24.606 1.00 91.56 303 ARG A O 1
ATOM 2288 N N . PRO A 1 304 ? -1.891 3.980 25.274 1.00 94.62 304 PRO A N 1
ATOM 2289 C CA . PRO A 1 304 ? -1.197 4.109 23.998 1.00 94.62 304 PRO A CA 1
ATOM 2290 C C . PRO A 1 304 ? -2.002 3.434 22.889 1.00 94.62 304 PRO A C 1
ATOM 2292 O O . PRO A 1 304 ? -2.472 2.305 23.025 1.00 94.62 304 PRO A O 1
ATOM 2295 N N . ARG A 1 305 ? -2.144 4.135 21.770 1.00 93.88 305 ARG A N 1
ATOM 2296 C CA . ARG A 1 305 ? -2.874 3.684 20.584 1.00 93.88 305 ARG A CA 1
ATOM 2297 C C . ARG A 1 305 ? -1.929 3.208 19.490 1.00 93.88 305 ARG A C 1
ATOM 2299 O O . ARG A 1 305 ? -2.306 2.358 18.689 1.00 93.88 305 ARG A O 1
ATOM 2306 N N . HIS A 1 306 ? -0.705 3.722 19.471 1.00 96.75 306 HIS A N 1
ATOM 2307 C CA . HIS A 1 306 ? 0.328 3.375 18.505 1.00 96.75 306 HIS A CA 1
ATOM 2308 C C . HIS A 1 306 ? 1.612 3.031 19.245 1.00 96.75 306 HIS A C 1
ATOM 2310 O O . HIS A 1 306 ? 2.157 3.858 19.979 1.00 96.75 306 HIS A O 1
ATOM 2316 N N . VAL A 1 307 ? 2.101 1.813 19.036 1.00 98.19 307 VAL A N 1
ATOM 2317 C CA . VAL A 1 307 ? 3.321 1.324 19.673 1.00 98.19 307 VAL A CA 1
ATOM 2318 C C . VAL A 1 307 ? 4.319 0.922 18.601 1.00 98.19 307 VAL A C 1
ATOM 2320 O O . VAL A 1 307 ? 3.991 0.147 17.705 1.00 98.19 307 VAL A O 1
ATOM 2323 N N . PHE A 1 308 ? 5.541 1.436 18.695 1.00 98.62 308 PHE A N 1
ATOM 2324 C CA . PHE A 1 308 ? 6.650 1.033 17.837 1.00 98.62 308 PHE A CA 1
ATOM 2325 C C . PHE A 1 308 ? 7.596 0.106 18.599 1.00 98.62 308 PHE A C 1
ATOM 2327 O O . PHE A 1 308 ? 7.968 0.402 19.730 1.00 98.62 308 PHE A O 1
ATOM 2334 N N . VAL A 1 309 ? 8.037 -0.985 17.979 1.00 98.56 309 VAL A N 1
ATOM 2335 C CA . VAL A 1 309 ? 9.046 -1.897 18.527 1.00 98.56 309 VAL A CA 1
ATOM 2336 C C . VAL A 1 309 ? 10.232 -1.975 17.569 1.00 98.56 309 VAL A C 1
ATOM 2338 O O . VAL A 1 309 ? 10.144 -2.525 16.470 1.00 98.56 309 VAL A O 1
ATOM 2341 N N . SER A 1 310 ? 11.364 -1.422 18.000 1.00 97.94 310 SER A N 1
ATOM 2342 C CA . SER A 1 310 ? 12.647 -1.561 17.317 1.00 97.94 310 SER A CA 1
ATOM 2343 C C . SER A 1 310 ? 13.161 -2.985 17.489 1.00 97.94 310 SER A C 1
ATOM 2345 O O . SER A 1 310 ? 13.411 -3.431 18.607 1.00 97.94 310 SER A O 1
ATOM 2347 N N . LEU A 1 311 ? 13.374 -3.686 16.381 1.00 96.56 311 LEU A N 1
ATOM 2348 C CA . LEU A 1 311 ? 13.911 -5.045 16.318 1.00 96.56 311 LEU A CA 1
ATOM 2349 C C . LEU A 1 311 ? 15.425 -5.064 16.073 1.00 96.56 311 LEU A C 1
ATOM 2351 O O . LEU A 1 311 ? 15.954 -6.045 15.556 1.00 96.56 311 LEU A O 1
ATOM 2355 N N . ARG A 1 312 ? 16.142 -3.991 16.433 1.00 94.62 312 ARG A N 1
ATOM 2356 C CA . ARG A 1 312 ? 17.607 -3.934 16.337 1.00 94.62 312 ARG A CA 1
ATOM 2357 C C . ARG A 1 312 ? 18.268 -5.127 17.024 1.00 94.62 312 ARG A C 1
ATOM 2359 O O . ARG A 1 312 ? 19.150 -5.747 16.431 1.00 94.62 312 ARG A O 1
ATOM 2366 N N . ASN A 1 313 ? 17.820 -5.424 18.241 1.00 95.38 313 ASN A N 1
ATOM 2367 C CA . ASN A 1 313 ? 18.067 -6.673 18.942 1.00 95.38 313 ASN A CA 1
ATOM 2368 C C . ASN A 1 313 ? 16.709 -7.356 19.155 1.00 95.38 313 ASN A C 1
ATOM 2370 O O . ASN A 1 313 ? 16.016 -7.048 20.128 1.00 95.38 313 ASN A O 1
ATOM 2374 N N . PRO A 1 314 ? 16.286 -8.239 18.236 1.00 94.12 314 PRO A N 1
ATOM 2375 C CA . PRO A 1 314 ? 14.920 -8.747 18.222 1.00 94.12 314 PRO A CA 1
ATOM 2376 C C . PRO A 1 314 ? 14.587 -9.548 19.484 1.00 94.12 314 PRO A C 1
ATOM 2378 O O . PRO A 1 314 ? 13.489 -9.421 20.013 1.00 94.12 314 PRO A O 1
ATOM 2381 N N . SER A 1 315 ? 15.543 -10.303 20.025 1.00 93.69 315 SER A N 1
ATOM 2382 C CA . SER A 1 315 ? 15.332 -11.113 21.226 1.00 93.69 315 SER A CA 1
ATOM 2383 C C . SER A 1 315 ? 15.119 -10.260 22.471 1.00 93.69 315 SER A C 1
ATOM 2385 O O . SER A 1 315 ? 14.169 -10.479 23.224 1.00 93.69 315 SER A O 1
ATOM 2387 N N . ALA A 1 316 ? 15.969 -9.247 22.679 1.00 96.12 316 ALA A N 1
ATOM 2388 C CA . ALA A 1 316 ? 15.794 -8.315 23.790 1.00 96.12 316 ALA A CA 1
ATOM 2389 C C . ALA A 1 316 ? 14.510 -7.488 23.629 1.00 96.12 316 ALA A C 1
ATOM 2391 O O . ALA A 1 316 ? 13.783 -7.299 24.604 1.00 96.12 316 ALA A O 1
ATOM 2392 N N . ALA A 1 317 ? 14.210 -7.043 22.403 1.00 97.31 317 ALA A N 1
ATOM 2393 C CA . ALA A 1 317 ? 13.029 -6.249 22.085 1.00 97.31 317 ALA A CA 1
ATOM 2394 C C . ALA A 1 317 ? 11.726 -7.002 22.363 1.00 97.31 317 ALA A C 1
ATOM 2396 O O . ALA A 1 317 ? 10.870 -6.480 23.073 1.00 97.31 317 ALA A O 1
ATOM 2397 N N . LEU A 1 318 ? 11.582 -8.225 21.835 1.00 96.50 318 LEU A N 1
ATOM 2398 C CA . LEU A 1 318 ? 10.382 -9.035 22.038 1.00 96.50 318 LEU A CA 1
ATOM 2399 C C . LEU A 1 318 ? 10.221 -9.374 23.518 1.00 96.50 318 LEU A C 1
ATOM 2401 O O . LEU A 1 318 ? 9.167 -9.091 24.078 1.00 96.50 318 LEU A O 1
ATOM 2405 N N . ARG A 1 319 ? 11.272 -9.867 24.190 1.00 97.25 319 ARG A N 1
ATOM 2406 C CA . ARG A 1 319 ? 11.204 -10.150 25.633 1.00 97.25 319 ARG A CA 1
ATOM 2407 C C . ARG A 1 319 ? 10.734 -8.932 26.423 1.00 97.25 319 ARG A C 1
ATOM 2409 O O . ARG A 1 319 ? 9.803 -9.034 27.213 1.00 97.25 319 ARG A O 1
ATOM 2416 N N . PHE A 1 320 ? 11.355 -7.778 26.196 1.00 98.31 320 PHE A N 1
ATOM 2417 C CA . PHE A 1 320 ? 11.002 -6.554 26.903 1.00 98.31 320 PHE A CA 1
ATOM 2418 C C . PHE A 1 320 ? 9.570 -6.101 26.585 1.00 98.31 320 PHE A C 1
ATOM 2420 O O . PHE A 1 320 ? 8.819 -5.771 27.499 1.00 98.31 320 PHE A O 1
ATOM 2427 N N . PHE A 1 321 ? 9.160 -6.131 25.315 1.00 98.44 321 PHE A N 1
ATOM 2428 C CA . PHE A 1 321 ? 7.802 -5.775 24.916 1.00 98.44 321 PHE A CA 1
ATOM 2429 C C . PHE A 1 321 ? 6.763 -6.681 25.589 1.00 98.44 321 PHE A C 1
ATOM 2431 O O . PHE A 1 321 ? 5.854 -6.173 26.238 1.00 98.44 321 PHE A O 1
ATOM 2438 N N . PHE A 1 322 ? 6.920 -8.001 25.502 1.00 98.12 322 PHE A N 1
ATOM 2439 C CA . PHE A 1 322 ? 5.951 -8.957 26.038 1.00 98.12 322 PHE A CA 1
ATOM 2440 C C . PHE A 1 322 ? 5.902 -8.989 27.566 1.00 98.12 322 PHE A C 1
ATOM 2442 O O . PHE A 1 322 ? 4.820 -9.094 28.137 1.00 98.12 322 PHE A O 1
ATOM 2449 N N . GLU A 1 323 ? 7.046 -8.878 28.239 1.00 97.75 323 GLU A N 1
ATOM 2450 C CA . GLU A 1 323 ? 7.103 -8.987 29.702 1.00 97.75 323 GLU A CA 1
ATOM 2451 C C . GLU A 1 323 ? 6.835 -7.662 30.418 1.00 97.75 323 GLU A C 1
ATOM 2453 O O . GLU A 1 323 ? 6.418 -7.673 31.575 1.00 97.75 323 GLU A O 1
ATOM 2458 N N . ARG A 1 324 ? 7.107 -6.520 29.772 1.00 97.62 324 ARG A N 1
ATOM 2459 C CA . ARG A 1 324 ? 7.072 -5.203 30.431 1.00 97.62 324 ARG A CA 1
ATOM 2460 C C . ARG A 1 324 ? 6.087 -4.229 29.806 1.00 97.62 324 ARG A C 1
ATOM 2462 O O . ARG A 1 324 ? 5.521 -3.437 30.535 1.00 97.62 324 ARG A O 1
ATOM 2469 N N . VAL A 1 325 ? 5.880 -4.260 28.490 1.00 97.88 325 VAL A N 1
ATOM 2470 C CA . VAL A 1 325 ? 5.120 -3.205 27.794 1.00 97.88 325 VAL A CA 1
ATOM 2471 C C . VAL A 1 325 ? 3.693 -3.638 27.479 1.00 97.88 325 VAL A C 1
ATOM 2473 O O . VAL A 1 325 ? 2.754 -2.940 27.838 1.00 97.88 325 VAL A O 1
ATOM 2476 N N . LEU A 1 326 ? 3.503 -4.801 26.855 1.00 98.12 326 LEU A N 1
ATOM 2477 C CA . LEU A 1 326 ? 2.187 -5.332 26.491 1.00 98.12 326 LEU A CA 1
ATOM 2478 C C . LEU A 1 326 ? 1.222 -5.489 27.690 1.00 98.12 326 LEU A C 1
ATOM 2480 O O . LEU A 1 326 ? 0.030 -5.204 27.521 1.00 98.12 326 LEU A O 1
ATOM 2484 N N . PRO A 1 327 ? 1.674 -5.888 28.900 1.00 97.50 327 PRO A N 1
ATOM 2485 C CA . PRO A 1 327 ? 0.809 -5.922 30.081 1.00 97.50 327 PRO A CA 1
ATOM 2486 C C . PRO A 1 327 ? 0.286 -4.540 30.494 1.00 97.50 327 PRO A C 1
ATOM 2488 O O . PRO A 1 327 ? -0.788 -4.450 31.079 1.00 97.50 327 PRO A O 1
ATOM 2491 N N . GLU A 1 328 ? 1.012 -3.468 30.166 1.00 96.62 328 GLU A N 1
ATOM 2492 C CA . GLU A 1 328 ? 0.644 -2.091 30.509 1.00 96.62 328 GLU A CA 1
ATOM 2493 C C . GLU A 1 328 ? -0.315 -1.442 29.496 1.00 96.62 328 GLU A C 1
ATOM 2495 O O . GLU A 1 328 ? -0.768 -0.330 29.736 1.00 96.62 328 GLU A O 1
ATOM 2500 N N . ILE A 1 329 ? -0.641 -2.091 28.370 1.00 96.75 329 ILE A N 1
ATOM 2501 C CA . ILE A 1 329 ? -1.531 -1.526 27.339 1.00 96.75 329 ILE A CA 1
ATOM 2502 C C . ILE A 1 329 ? -2.992 -1.915 27.642 1.00 96.75 329 ILE A C 1
ATOM 2504 O O . ILE A 1 329 ? -3.386 -3.056 27.394 1.00 96.75 329 ILE A O 1
ATOM 2508 N N . PRO A 1 330 ? -3.859 -1.010 28.132 1.00 94.12 330 PRO A N 1
ATOM 2509 C CA . PRO A 1 330 ? -5.175 -1.394 28.653 1.00 94.12 330 PRO A CA 1
ATOM 2510 C C . PRO A 1 330 ? -6.260 -1.542 27.578 1.00 94.12 330 PRO A C 1
ATOM 2512 O O . PRO A 1 330 ? -7.395 -1.896 27.893 1.00 94.12 330 PRO A O 1
ATOM 2515 N N . GLY A 1 331 ? -5.973 -1.204 26.320 1.00 93.06 331 GLY A N 1
ATOM 2516 C CA . GLY A 1 331 ? -6.988 -1.105 25.274 1.00 93.06 331 GLY A CA 1
ATOM 2517 C C . GLY A 1 331 ? -6.447 -1.345 23.869 1.00 93.06 331 GLY A C 1
ATOM 2518 O O . GLY A 1 331 ? -5.301 -1.762 23.717 1.00 93.06 331 GLY A O 1
ATOM 2519 N N . PRO A 1 332 ? -7.280 -1.115 22.841 1.00 94.88 332 PRO A N 1
ATOM 2520 C CA . PRO A 1 332 ? -6.904 -1.397 21.468 1.00 94.88 332 PRO A CA 1
ATOM 2521 C C . PRO A 1 332 ? -5.730 -0.548 20.974 1.00 94.88 332 PRO A C 1
ATOM 2523 O O . PRO A 1 332 ? -5.724 0.668 21.164 1.00 94.88 332 PRO A O 1
ATOM 2526 N N . PHE A 1 333 ? -4.781 -1.179 20.286 1.00 96.06 333 PHE A N 1
ATOM 2527 C CA . PHE A 1 333 ? -3.582 -0.528 19.767 1.00 96.06 333 PHE A CA 1
ATOM 2528 C C . PHE A 1 333 ? -3.165 -1.075 18.398 1.00 96.06 333 PHE A C 1
ATOM 2530 O O . PHE A 1 333 ? -3.516 -2.187 17.991 1.00 96.06 333 PHE A O 1
ATOM 2537 N N . VAL A 1 334 ? -2.389 -0.269 17.683 1.00 97.62 334 VAL A N 1
ATOM 2538 C CA . VAL A 1 334 ? -1.672 -0.644 16.467 1.00 97.62 334 VAL A CA 1
ATOM 2539 C C . VAL A 1 334 ? -0.202 -0.834 16.814 1.00 97.62 334 VAL A C 1
ATOM 2541 O O . VAL A 1 334 ? 0.409 0.027 17.448 1.00 97.62 334 VAL A O 1
ATOM 2544 N N . LEU A 1 335 ? 0.367 -1.951 16.372 1.00 98.38 335 LEU A N 1
ATOM 2545 C CA . LEU A 1 335 ? 1.787 -2.245 16.504 1.00 98.38 335 LEU A CA 1
ATOM 2546 C C . LEU A 1 335 ? 2.524 -1.921 15.206 1.00 98.38 335 LEU A C 1
ATOM 2548 O O . LEU A 1 335 ? 2.052 -2.218 14.108 1.00 98.38 335 LEU A O 1
ATOM 2552 N N . ILE A 1 336 ? 3.720 -1.366 15.335 1.00 98.44 336 ILE A N 1
ATOM 2553 C CA . ILE A 1 336 ? 4.671 -1.190 14.246 1.00 98.44 336 ILE A CA 1
ATOM 2554 C C . ILE A 1 336 ? 5.987 -1.836 14.662 1.00 98.44 336 ILE A C 1
ATOM 2556 O O . ILE A 1 336 ? 6.481 -1.555 15.749 1.00 98.44 336 ILE A O 1
ATOM 2560 N N . SER A 1 337 ? 6.587 -2.664 13.810 1.00 97.62 337 SER A N 1
ATOM 2561 C CA . SER A 1 337 ? 7.905 -3.251 14.077 1.00 97.62 337 SER A CA 1
ATOM 2562 C C . SER A 1 337 ? 8.875 -3.031 12.924 1.00 97.62 337 SER A C 1
ATOM 2564 O O . SER A 1 337 ? 8.524 -3.276 11.768 1.00 97.62 337 SER A O 1
ATOM 2566 N N . GLY A 1 338 ? 10.110 -2.643 13.238 1.00 95.81 338 GLY A N 1
ATOM 2567 C CA . GLY A 1 338 ? 11.144 -2.409 12.232 1.00 95.81 338 GLY A CA 1
ATOM 2568 C C . GLY A 1 338 ? 12.498 -2.069 12.830 1.00 95.81 338 GLY A C 1
ATOM 2569 O O . GLY A 1 338 ? 12.852 -2.565 13.894 1.00 95.81 338 GLY A O 1
ATOM 2570 N N . SER A 1 339 ? 13.254 -1.208 12.152 1.00 92.19 339 SER A N 1
ATOM 2571 C CA . SER A 1 339 ? 14.618 -0.786 12.511 1.00 92.19 339 SER A CA 1
ATOM 2572 C C . SER A 1 339 ? 15.696 -1.865 12.306 1.00 92.19 339 SER A C 1
ATOM 2574 O O . SER A 1 339 ? 16.895 -1.625 12.494 1.00 92.19 339 SER A O 1
ATOM 2576 N N . GLN A 1 340 ? 15.306 -3.054 11.844 1.00 92.00 340 GLN A N 1
ATOM 2577 C CA . GLN A 1 340 ? 16.223 -4.126 11.487 1.00 92.00 340 GLN A CA 1
ATOM 2578 C C . GLN A 1 340 ? 15.675 -4.994 10.359 1.00 92.00 340 GLN A C 1
ATOM 2580 O O . GLN A 1 340 ? 14.471 -5.101 10.152 1.00 92.00 340 GLN A O 1
ATOM 2585 N N . ASP A 1 341 ? 16.588 -5.685 9.688 1.00 92.00 341 ASP A N 1
ATOM 2586 C CA . ASP A 1 341 ? 16.298 -6.610 8.593 1.00 92.00 341 ASP A CA 1
ATOM 2587 C C . ASP A 1 341 ? 15.689 -7.957 9.065 1.00 92.00 341 ASP A C 1
ATOM 2589 O O . ASP A 1 341 ? 15.599 -8.912 8.299 1.00 92.00 341 ASP A O 1
ATOM 2593 N N . VAL A 1 342 ? 15.325 -8.058 10.348 1.00 93.44 342 VAL A N 1
ATOM 2594 C CA . VAL A 1 342 ? 14.690 -9.233 10.962 1.00 93.44 342 VAL A CA 1
ATOM 2595 C C . VAL A 1 342 ? 13.298 -9.414 10.385 1.00 93.44 342 VAL A C 1
ATOM 2597 O O . VAL A 1 342 ? 12.517 -8.463 10.394 1.00 93.44 342 VAL A O 1
ATOM 2600 N N . THR A 1 343 ? 12.966 -10.626 9.944 1.00 95.19 343 THR A N 1
ATOM 2601 C CA . THR A 1 343 ? 11.629 -10.907 9.432 1.00 95.19 343 THR A CA 1
ATOM 2602 C C . THR A 1 343 ? 10.680 -11.374 10.537 1.00 95.19 343 THR A C 1
ATOM 2604 O O . THR A 1 343 ? 11.081 -12.009 11.514 1.00 95.19 343 THR A O 1
ATOM 2607 N N . VAL A 1 344 ? 9.400 -11.039 10.386 1.00 94.81 344 VAL A N 1
ATOM 2608 C CA . VAL A 1 344 ? 8.307 -11.435 11.290 1.00 94.81 344 VAL A CA 1
ATOM 2609 C C . VAL A 1 344 ? 7.096 -11.879 10.461 1.00 94.81 344 VAL A C 1
ATOM 2611 O O . VAL A 1 344 ? 6.942 -11.409 9.336 1.00 94.81 344 VAL A O 1
ATOM 2614 N N . PRO A 1 345 ? 6.218 -12.768 10.957 1.00 94.44 345 PRO A N 1
ATOM 2615 C CA . PRO A 1 345 ? 6.270 -13.432 12.263 1.00 94.44 345 PRO A CA 1
ATOM 2616 C C . PRO A 1 345 ? 7.314 -14.558 12.328 1.00 94.44 345 PRO A C 1
ATOM 2618 O O . PRO A 1 345 ? 7.722 -14.950 13.416 1.00 94.44 345 PRO A O 1
ATOM 2621 N N . VAL A 1 346 ? 7.783 -15.048 11.179 1.00 93.38 346 VAL A N 1
ATOM 2622 C CA . VAL A 1 346 ? 8.837 -16.063 11.089 1.00 93.38 346 VAL A CA 1
ATOM 2623 C C . VAL A 1 346 ? 10.150 -15.383 10.723 1.00 93.38 346 VAL A C 1
ATOM 2625 O O . VAL A 1 346 ? 10.210 -14.660 9.729 1.00 93.38 346 VAL A O 1
ATOM 2628 N N . GLN A 1 347 ? 11.198 -15.619 11.516 1.00 94.12 347 GLN A N 1
ATOM 2629 C CA . GLN A 1 347 ? 12.541 -15.119 11.225 1.00 94.12 347 GLN A CA 1
ATOM 2630 C C . GLN A 1 347 ? 13.247 -16.026 10.206 1.00 94.12 347 GLN A C 1
ATOM 2632 O O . GLN A 1 347 ? 13.638 -17.148 10.535 1.00 94.12 347 GLN A O 1
ATOM 2637 N N . THR A 1 348 ? 13.422 -15.525 8.985 1.00 92.19 348 THR A N 1
ATOM 2638 C CA . THR A 1 348 ? 14.025 -16.201 7.833 1.00 92.19 348 THR A CA 1
ATOM 2639 C C . THR A 1 348 ? 15.359 -15.579 7.411 1.00 92.19 348 THR A C 1
ATOM 2641 O O . THR A 1 348 ? 16.119 -16.227 6.685 1.00 92.19 348 THR A O 1
ATOM 2644 N N . ASP A 1 349 ? 15.713 -14.382 7.905 1.00 92.38 349 ASP A N 1
ATOM 2645 C CA . ASP A 1 349 ? 17.042 -13.801 7.692 1.00 92.38 349 ASP A CA 1
ATOM 2646 C C . ASP A 1 349 ? 18.098 -14.560 8.508 1.00 92.38 349 ASP A C 1
ATOM 2648 O O . ASP A 1 349 ? 18.140 -14.511 9.739 1.00 92.38 349 ASP A O 1
ATOM 2652 N N . ARG A 1 350 ? 18.997 -15.244 7.798 1.00 91.19 350 ARG A N 1
ATOM 2653 C CA . ARG A 1 350 ? 19.983 -16.179 8.356 1.00 91.19 350 ARG A CA 1
ATOM 2654 C C . ARG A 1 350 ? 21.141 -15.515 9.094 1.00 91.19 350 ARG A C 1
ATOM 2656 O O . ARG A 1 350 ? 21.975 -16.222 9.653 1.00 91.19 350 ARG A O 1
ATOM 2663 N N . ARG A 1 351 ? 21.243 -14.183 9.082 1.00 90.50 351 ARG A N 1
ATOM 2664 C CA . ARG A 1 351 ? 22.219 -13.467 9.924 1.00 90.50 351 ARG A CA 1
ATOM 2665 C C . ARG A 1 351 ? 21.793 -13.446 11.385 1.00 90.50 351 ARG A C 1
ATOM 2667 O O . ARG A 1 351 ? 22.607 -13.138 12.249 1.00 90.50 351 ARG A O 1
ATOM 2674 N N . TRP A 1 352 ? 20.529 -13.755 11.647 1.00 90.56 352 TRP A N 1
ATOM 2675 C CA . TRP A 1 352 ? 19.949 -13.814 12.973 1.00 90.56 352 TRP A CA 1
ATOM 2676 C C . TRP A 1 352 ? 19.584 -15.254 13.295 1.00 90.56 352 TRP A C 1
ATOM 2678 O O . TRP A 1 352 ? 19.242 -16.043 12.411 1.00 90.56 352 TRP A O 1
ATOM 2688 N N . ARG A 1 353 ? 19.622 -15.605 14.581 1.00 93.44 353 ARG A N 1
ATOM 2689 C CA . ARG A 1 353 ? 19.067 -16.890 14.996 1.00 93.44 353 ARG A CA 1
ATOM 2690 C C . ARG A 1 353 ? 17.551 -16.909 14.738 1.00 93.44 353 ARG A C 1
ATOM 2692 O O . ARG A 1 353 ? 16.905 -15.865 14.875 1.00 93.44 353 ARG A O 1
ATOM 2699 N N . PRO A 1 354 ? 16.964 -18.078 14.444 1.00 94.31 354 PRO A N 1
ATOM 2700 C CA . PRO A 1 354 ? 15.516 -18.230 14.451 1.00 94.31 354 PRO A CA 1
ATOM 2701 C C . PRO A 1 354 ? 14.921 -17.809 15.800 1.00 94.31 354 PRO A C 1
ATOM 2703 O O . PRO A 1 354 ? 15.597 -17.888 16.835 1.00 94.31 354 PRO A O 1
ATOM 2706 N N . PHE A 1 355 ? 13.654 -17.392 15.797 1.00 95.00 355 PHE A N 1
ATOM 2707 C CA . PHE A 1 355 ? 12.910 -17.211 17.042 1.00 95.00 355 PHE A CA 1
ATOM 2708 C C . PHE A 1 355 ? 12.800 -18.540 17.781 1.00 95.00 355 PHE A C 1
ATOM 2710 O O . PHE A 1 355 ? 12.531 -19.563 17.149 1.00 95.00 355 PHE A O 1
ATOM 2717 N N . ASP A 1 356 ? 13.021 -18.539 19.093 1.00 96.12 356 ASP A N 1
ATOM 2718 C CA . ASP A 1 356 ? 12.860 -19.735 19.918 1.00 96.12 356 ASP A CA 1
ATOM 2719 C C . ASP A 1 356 ? 11.374 -20.066 20.161 1.00 96.12 356 ASP A C 1
ATOM 2721 O O . ASP A 1 356 ? 10.470 -19.399 19.658 1.00 96.12 356 ASP A O 1
ATOM 2725 N N . ALA A 1 357 ? 11.093 -21.150 20.890 1.00 96.75 357 ALA A N 1
ATOM 2726 C CA . ALA A 1 357 ? 9.715 -21.583 21.125 1.00 96.75 357 ALA A CA 1
ATOM 2727 C C . ALA A 1 357 ? 8.880 -20.547 21.896 1.00 96.75 357 ALA A C 1
ATOM 2729 O O . ALA A 1 357 ? 7.690 -20.412 21.627 1.00 96.75 357 ALA A O 1
ATOM 2730 N N . ARG A 1 358 ? 9.501 -19.804 22.818 1.00 96.31 358 ARG A N 1
ATOM 2731 C CA . ARG A 1 358 ? 8.824 -18.799 23.641 1.00 96.31 358 ARG A CA 1
ATOM 2732 C C . ARG A 1 358 ? 8.536 -17.541 22.832 1.00 96.31 358 ARG A C 1
ATOM 2734 O O . ARG A 1 358 ? 7.430 -17.023 22.898 1.00 96.31 358 ARG A O 1
ATOM 2741 N N . GLU A 1 359 ? 9.494 -17.090 22.029 1.00 96.56 359 GLU A N 1
ATOM 2742 C CA . GLU A 1 359 ? 9.311 -15.949 21.127 1.00 96.56 359 GLU A CA 1
ATOM 2743 C C . GLU A 1 359 ? 8.222 -16.211 20.081 1.00 96.56 359 GLU A C 1
ATOM 2745 O O . GLU A 1 359 ? 7.418 -15.325 19.800 1.00 96.56 359 GLU A O 1
ATOM 2750 N N . ARG A 1 360 ? 8.151 -17.434 19.538 1.00 96.50 360 ARG A N 1
ATOM 2751 C CA . ARG A 1 360 ? 7.071 -17.826 18.620 1.00 96.50 360 ARG A CA 1
ATOM 2752 C C . ARG A 1 360 ? 5.706 -17.828 19.307 1.00 96.50 360 ARG A C 1
ATOM 2754 O O . ARG A 1 360 ? 4.780 -17.234 18.767 1.00 96.50 360 ARG A O 1
ATOM 2761 N N . ALA A 1 361 ? 5.608 -18.414 20.503 1.00 97.19 361 ALA A N 1
ATOM 2762 C CA . ALA A 1 361 ? 4.369 -18.416 21.282 1.00 97.19 361 ALA A CA 1
ATOM 2763 C C . ALA A 1 361 ? 3.886 -16.988 21.582 1.00 97.19 361 ALA A C 1
ATOM 2765 O O . ALA A 1 361 ? 2.726 -16.670 21.363 1.00 97.19 361 ALA A O 1
ATOM 2766 N N . TRP A 1 362 ? 4.791 -16.088 21.969 1.00 97.44 362 TRP A N 1
ATOM 2767 C CA . TRP A 1 362 ? 4.462 -14.677 22.164 1.00 97.44 362 TRP A CA 1
ATOM 2768 C C . TRP A 1 362 ? 3.897 -14.000 20.912 1.00 97.44 362 TRP A C 1
ATOM 2770 O O . TRP A 1 362 ? 2.915 -13.263 20.992 1.00 97.44 362 TRP A O 1
ATOM 2780 N N . ILE A 1 363 ? 4.501 -14.236 19.746 1.00 96.75 363 ILE A N 1
ATOM 2781 C CA . ILE A 1 363 ? 4.006 -13.690 18.477 1.00 96.75 363 ILE A CA 1
ATOM 2782 C C . ILE A 1 363 ? 2.603 -14.230 18.168 1.00 96.75 363 ILE A C 1
ATOM 2784 O O . ILE A 1 363 ? 1.734 -13.457 17.766 1.00 96.75 363 ILE A O 1
ATOM 2788 N N . GLU A 1 364 ? 2.363 -15.524 18.378 1.00 96.38 364 GLU A N 1
ATOM 2789 C CA . GLU A 1 364 ? 1.046 -16.148 18.201 1.00 96.38 364 GLU A CA 1
ATOM 2790 C C . GLU A 1 364 ? 0.001 -15.557 19.163 1.00 96.38 364 GLU A C 1
ATOM 2792 O O . GLU A 1 364 ? -1.067 -15.129 18.716 1.00 96.38 364 GLU A O 1
ATOM 2797 N N . ASP A 1 365 ? 0.340 -15.434 20.448 1.00 96.88 365 ASP A N 1
ATOM 2798 C CA . ASP A 1 365 ? -0.514 -14.839 21.481 1.00 96.88 365 ASP A CA 1
ATOM 2799 C C . ASP A 1 365 ? -0.882 -13.390 21.138 1.00 96.88 365 ASP A C 1
ATOM 2801 O O . ASP A 1 365 ? -2.044 -12.991 21.230 1.00 96.88 365 ASP A O 1
ATOM 2805 N N . LEU A 1 366 ? 0.087 -12.597 20.672 1.00 97.75 366 LEU A N 1
ATOM 2806 C CA . LEU A 1 366 ? -0.142 -11.219 20.242 1.00 97.75 366 LEU A CA 1
ATOM 2807 C C . LEU A 1 366 ? -1.086 -11.136 19.040 1.00 97.75 366 LEU A C 1
ATOM 2809 O O . LEU A 1 366 ? -1.944 -10.255 18.983 1.00 97.75 366 LEU A O 1
ATOM 2813 N N . LEU A 1 367 ? -0.938 -12.033 18.064 1.00 96.75 367 LEU A N 1
ATOM 2814 C CA . LEU A 1 367 ? -1.824 -12.070 16.902 1.00 96.75 367 LEU A CA 1
ATOM 2815 C C . LEU A 1 367 ? -3.256 -12.463 17.291 1.00 96.75 367 LEU A C 1
ATOM 2817 O O . LEU A 1 367 ? -4.198 -11.979 16.653 1.00 96.75 367 LEU A O 1
ATOM 2821 N N . ALA A 1 368 ? -3.423 -13.259 18.350 1.00 96.38 368 ALA A N 1
ATOM 2822 C CA . ALA A 1 368 ? -4.714 -13.611 18.937 1.00 96.38 368 ALA A CA 1
ATOM 2823 C C . ALA A 1 368 ? -5.291 -12.523 19.869 1.00 96.38 368 ALA A C 1
ATOM 2825 O O . ALA A 1 368 ? -6.511 -12.446 20.031 1.00 96.38 368 ALA A O 1
ATOM 2826 N N . ASP A 1 369 ? -4.455 -11.651 20.440 1.00 96.88 369 ASP A N 1
ATOM 2827 C CA . 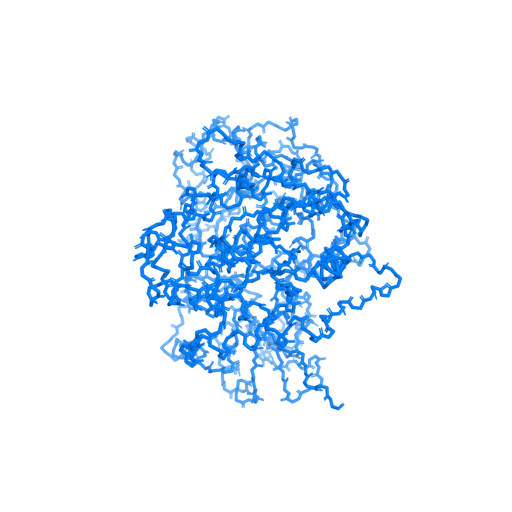ASP A 1 369 ? -4.864 -10.638 21.418 1.00 96.88 369 ASP A CA 1
ATOM 2828 C C . ASP A 1 369 ? -5.916 -9.672 20.836 1.00 96.88 369 ASP A C 1
ATOM 2830 O O . ASP A 1 369 ? -5.636 -8.964 19.864 1.00 96.88 369 ASP A O 1
ATOM 2834 N N . PRO A 1 370 ? -7.138 -9.582 21.392 1.00 95.38 370 PRO A N 1
ATOM 2835 C CA . PRO A 1 370 ? -8.193 -8.717 20.859 1.00 95.38 370 PRO A CA 1
ATOM 2836 C C . PRO A 1 370 ? -7.851 -7.219 20.899 1.00 95.38 370 PRO A C 1
ATOM 2838 O O . PRO A 1 370 ? -8.487 -6.441 20.188 1.00 95.38 370 PRO A O 1
ATOM 2841 N N . ARG A 1 371 ? -6.859 -6.807 21.698 1.00 95.81 371 ARG A N 1
ATOM 2842 C CA . ARG A 1 371 ? -6.356 -5.430 21.738 1.00 95.81 371 ARG A CA 1
ATOM 2843 C C . ARG A 1 371 ? -5.537 -5.085 20.492 1.00 95.81 371 ARG A C 1
ATOM 2845 O O . ARG A 1 371 ? -5.500 -3.919 20.110 1.00 95.81 371 ARG A O 1
ATOM 2852 N N . LEU A 1 372 ? -4.907 -6.054 19.827 1.00 97.12 372 LEU A N 1
ATOM 2853 C CA . LEU A 1 372 ? -4.156 -5.785 18.602 1.00 97.12 372 LEU A CA 1
ATOM 2854 C C . LEU A 1 372 ? -5.114 -5.536 17.428 1.00 97.12 372 LEU A C 1
ATOM 2856 O O . LEU A 1 372 ? -5.713 -6.462 16.876 1.00 97.12 372 LEU A O 1
ATOM 2860 N N . ILE A 1 373 ? -5.201 -4.282 16.985 1.00 95.19 373 ILE A N 1
ATOM 2861 C CA . ILE A 1 373 ? -6.010 -3.899 15.822 1.00 95.19 373 ILE A CA 1
ATOM 2862 C C . ILE A 1 373 ? -5.305 -4.247 14.507 1.00 95.19 373 ILE A C 1
ATOM 2864 O O . ILE A 1 373 ? -5.918 -4.755 13.562 1.00 95.19 373 ILE A O 1
ATOM 2868 N N . ARG A 1 374 ? -4.014 -3.923 14.426 1.00 95.62 374 ARG A N 1
ATOM 2869 C CA . ARG A 1 374 ? -3.180 -4.079 13.231 1.00 95.62 374 ARG A CA 1
ATOM 2870 C C . ARG A 1 374 ? -1.712 -4.107 13.640 1.00 95.62 374 ARG A C 1
ATOM 2872 O O . ARG A 1 374 ? -1.320 -3.383 14.550 1.00 95.62 374 ARG A O 1
ATOM 2879 N N . TRP A 1 375 ? -0.908 -4.892 12.937 1.00 97.62 375 TRP A N 1
ATOM 2880 C CA . TRP A 1 375 ? 0.542 -4.921 13.053 1.00 97.62 375 TRP A CA 1
ATOM 2881 C C . TRP A 1 375 ? 1.183 -4.624 11.694 1.00 97.62 375 TRP A C 1
ATOM 2883 O O . TRP A 1 375 ? 1.096 -5.428 10.767 1.00 97.62 375 TRP A O 1
ATOM 2893 N N . PHE A 1 376 ? 1.837 -3.468 11.586 1.00 97.50 376 PHE A N 1
ATOM 2894 C CA . PHE A 1 376 ? 2.672 -3.109 10.444 1.00 97.50 376 PHE A CA 1
ATOM 2895 C C . PHE A 1 376 ? 4.112 -3.594 10.646 1.00 97.50 376 PHE A C 1
ATOM 2897 O O . PHE A 1 376 ? 4.768 -3.207 11.614 1.00 97.50 376 PHE A O 1
ATOM 2904 N N . ALA A 1 377 ? 4.616 -4.422 9.737 1.00 96.81 377 ALA A N 1
ATOM 2905 C CA . ALA A 1 377 ? 5.941 -5.028 9.843 1.00 96.81 377 ALA A CA 1
ATOM 2906 C C . ALA A 1 377 ? 6.859 -4.626 8.681 1.00 96.81 377 ALA A C 1
ATOM 2908 O O . ALA A 1 377 ? 6.454 -4.716 7.524 1.00 96.81 377 ALA A O 1
ATOM 2909 N N . GLU A 1 378 ? 8.105 -4.244 8.992 1.00 94.62 378 GLU A N 1
ATOM 2910 C CA . GLU A 1 378 ? 9.134 -3.909 7.992 1.00 94.62 378 GLU A CA 1
ATOM 2911 C C . GLU A 1 378 ? 9.394 -5.057 7.011 1.00 94.62 378 GLU A C 1
ATOM 2913 O O . GLU A 1 378 ? 9.226 -4.945 5.800 1.00 94.62 378 GLU A O 1
ATOM 2918 N N . ASN A 1 379 ? 9.767 -6.205 7.569 1.00 94.69 379 ASN A N 1
ATOM 2919 C CA . ASN A 1 379 ? 10.166 -7.394 6.836 1.00 94.69 379 ASN A CA 1
ATOM 2920 C C . ASN A 1 379 ? 9.145 -8.512 7.084 1.00 94.69 379 ASN A C 1
ATOM 2922 O O . ASN A 1 379 ? 9.426 -9.502 7.756 1.00 94.69 379 ASN A O 1
ATOM 2926 N N . LEU A 1 380 ? 7.922 -8.325 6.587 1.00 95.44 380 LEU A N 1
ATOM 2927 C CA . LEU A 1 380 ? 6.864 -9.328 6.705 1.00 95.44 380 LEU A CA 1
ATOM 2928 C C . LEU A 1 380 ? 7.197 -10.584 5.877 1.00 95.44 380 LEU A C 1
ATOM 2930 O O . LEU A 1 380 ? 7.309 -10.504 4.656 1.00 95.44 380 LEU A O 1
ATOM 2934 N N . ASP A 1 381 ? 7.312 -11.738 6.534 1.00 93.25 381 ASP A N 1
ATOM 2935 C CA . ASP A 1 381 ? 7.665 -13.021 5.903 1.00 93.25 381 ASP A CA 1
ATOM 2936 C C . ASP A 1 381 ? 6.463 -13.809 5.380 1.00 93.25 381 ASP A C 1
ATOM 2938 O O . ASP A 1 381 ? 6.590 -14.590 4.441 1.00 93.25 381 ASP A O 1
ATOM 2942 N N . THR A 1 382 ? 5.280 -13.599 5.958 1.00 87.94 382 THR A N 1
ATOM 2943 C CA . THR A 1 382 ? 4.073 -14.349 5.601 1.00 87.94 382 THR A CA 1
ATOM 2944 C C . THR A 1 382 ? 2.985 -13.423 5.074 1.00 87.94 382 THR A C 1
ATOM 2946 O O . THR A 1 382 ? 2.694 -12.367 5.632 1.00 87.94 382 THR A O 1
ATOM 2949 N N . ALA A 1 383 ? 2.356 -13.815 3.966 1.00 79.88 383 ALA A N 1
ATOM 2950 C CA . ALA A 1 383 ? 1.205 -13.101 3.424 1.00 79.88 383 ALA A CA 1
ATOM 2951 C C . ALA A 1 383 ? -0.105 -13.609 4.047 1.00 79.88 383 ALA A C 1
ATOM 2953 O O . ALA A 1 383 ? -0.224 -14.773 4.421 1.00 79.88 383 ALA A O 1
ATOM 2954 N N . GLY A 1 384 ? -1.126 -12.749 4.082 1.00 73.25 384 GLY A N 1
ATOM 2955 C CA . GLY A 1 384 ? -2.515 -13.172 4.289 1.00 73.25 384 GLY A CA 1
ATOM 2956 C C . GLY A 1 384 ? -3.011 -13.222 5.735 1.00 73.25 384 GLY A C 1
ATOM 2957 O O . GLY A 1 384 ? -4.197 -13.477 5.934 1.00 73.25 384 GLY A O 1
ATOM 2958 N N . HIS A 1 385 ? -2.179 -12.928 6.741 1.00 87.69 385 HIS A N 1
ATOM 2959 C CA . HIS A 1 385 ? -2.685 -12.799 8.109 1.00 87.69 385 HIS A CA 1
ATOM 2960 C C . HIS A 1 385 ? -3.575 -11.544 8.236 1.00 87.69 385 HIS A C 1
ATOM 2962 O O . HIS A 1 385 ? -3.115 -10.440 7.938 1.00 87.69 385 HIS A O 1
ATOM 2968 N N . PRO A 1 386 ? -4.827 -11.648 8.724 1.00 86.75 386 PRO A N 1
ATOM 2969 C CA . PRO A 1 386 ? -5.806 -10.556 8.667 1.00 86.75 386 PRO A CA 1
ATOM 2970 C C . PRO A 1 386 ? -5.439 -9.335 9.512 1.00 86.75 386 PRO A C 1
ATOM 2972 O O . PRO A 1 386 ? -6.021 -8.270 9.305 1.00 86.75 386 PRO A O 1
ATOM 2975 N N . ARG A 1 387 ? -4.494 -9.480 10.451 1.00 92.06 387 ARG A N 1
ATOM 2976 C CA . ARG A 1 387 ? -3.992 -8.410 11.327 1.00 92.06 387 ARG A CA 1
ATOM 2977 C C . ARG A 1 387 ? -2.572 -7.948 11.015 1.00 92.06 387 ARG A C 1
ATOM 2979 O O . ARG A 1 387 ? -2.135 -7.004 11.655 1.00 92.06 387 ARG A O 1
ATOM 2986 N N . MET A 1 388 ? -1.859 -8.571 10.075 1.00 95.19 388 MET A N 1
ATOM 2987 C CA . MET A 1 388 ? -0.511 -8.123 9.701 1.00 95.19 388 MET A CA 1
ATOM 2988 C C . MET A 1 388 ? -0.525 -7.457 8.333 1.00 95.19 388 MET A C 1
ATOM 2990 O O . MET A 1 388 ? -1.297 -7.835 7.455 1.00 95.19 388 MET A O 1
ATOM 2994 N N . GLU A 1 389 ? 0.330 -6.462 8.156 1.00 94.00 389 GLU A N 1
ATOM 2995 C CA . GLU A 1 389 ? 0.522 -5.795 6.877 1.00 94.00 389 GLU A CA 1
ATOM 2996 C C . GLU A 1 389 ? 1.982 -5.347 6.725 1.00 94.00 389 GLU A C 1
ATOM 2998 O O . GLU A 1 389 ? 2.586 -4.924 7.714 1.00 94.00 389 GLU A O 1
ATOM 3003 N N . PRO A 1 390 ? 2.592 -5.432 5.529 1.00 95.69 390 PRO A N 1
ATOM 3004 C CA . PRO A 1 390 ? 3.939 -4.919 5.352 1.00 95.69 390 PRO A CA 1
ATOM 3005 C C . PRO A 1 390 ? 3.949 -3.387 5.333 1.00 95.69 390 PRO A C 1
ATOM 3007 O O . PRO A 1 390 ? 3.045 -2.739 4.798 1.00 95.69 390 PRO A O 1
ATOM 3010 N N . MET A 1 391 ? 5.023 -2.805 5.850 1.00 95.50 391 MET A N 1
ATOM 3011 C CA . MET A 1 391 ? 5.330 -1.384 5.721 1.00 95.50 391 MET A CA 1
ATOM 3012 C C . MET A 1 391 ? 6.807 -1.254 5.358 1.00 95.50 391 MET A C 1
ATOM 3014 O O . MET A 1 391 ? 7.625 -1.831 6.052 1.00 95.50 391 MET A O 1
ATOM 3018 N N . PRO A 1 392 ? 7.185 -0.529 4.298 1.00 95.50 392 PRO A N 1
ATOM 3019 C CA . PRO A 1 392 ? 8.581 -0.452 3.900 1.00 95.50 392 PRO A CA 1
ATOM 3020 C C . PRO A 1 392 ? 9.373 0.346 4.939 1.00 95.50 392 PRO A C 1
ATOM 3022 O O . PRO A 1 392 ? 8.844 1.285 5.529 1.00 95.50 392 PRO A O 1
ATOM 3025 N N . VAL A 1 393 ? 10.656 0.048 5.109 1.00 95.00 393 VAL A N 1
ATOM 3026 C CA . VAL A 1 393 ? 11.581 0.826 5.944 1.00 95.00 393 VAL A CA 1
ATOM 3027 C C . VAL A 1 393 ? 11.689 2.268 5.462 1.00 95.00 393 VAL A C 1
ATOM 3029 O O . VAL A 1 393 ? 11.949 3.146 6.274 1.00 95.00 393 VAL A O 1
ATOM 3032 N N . GLY A 1 394 ? 11.493 2.521 4.163 1.00 95.62 394 GLY A N 1
ATOM 3033 C CA . GLY A 1 394 ? 11.631 3.837 3.554 1.00 95.62 394 GLY A CA 1
ATOM 3034 C C . GLY A 1 394 ? 13.082 4.250 3.300 1.00 95.62 394 GLY A C 1
ATOM 3035 O O . GLY A 1 394 ? 13.922 3.441 2.898 1.00 95.62 394 GLY A O 1
ATOM 3036 N N . MET A 1 395 ? 13.373 5.533 3.507 1.00 95.19 395 MET A N 1
ATOM 3037 C CA . MET A 1 395 ? 14.733 6.068 3.449 1.00 95.19 395 MET A CA 1
ATOM 3038 C C . MET A 1 395 ? 15.503 5.755 4.736 1.00 95.19 395 MET A C 1
ATOM 3040 O O . MET A 1 395 ? 14.920 5.544 5.797 1.00 95.19 395 MET A O 1
ATOM 3044 N N . ILE A 1 396 ? 16.833 5.724 4.654 1.00 93.19 396 ILE A N 1
ATOM 3045 C CA . ILE A 1 396 ? 17.717 5.447 5.792 1.00 93.19 396 ILE A CA 1
ATOM 3046 C C . ILE A 1 396 ? 18.726 6.583 5.917 1.00 93.19 396 ILE A C 1
ATOM 3048 O O . ILE A 1 396 ? 19.398 6.903 4.939 1.00 93.19 396 ILE A O 1
ATOM 3052 N N . TRP A 1 397 ? 18.874 7.128 7.126 1.00 90.19 397 TRP A N 1
ATOM 3053 C CA . TRP A 1 397 ? 19.794 8.232 7.399 1.00 90.19 397 TRP A CA 1
ATOM 3054 C C . TRP A 1 397 ? 20.694 7.933 8.602 1.00 90.19 397 TRP A C 1
ATOM 3056 O O . TRP A 1 397 ? 20.347 8.249 9.739 1.00 90.19 397 TRP A O 1
ATOM 3066 N N . PRO A 1 398 ? 21.864 7.308 8.373 1.00 85.25 398 PRO A N 1
ATOM 3067 C CA . PRO A 1 398 ? 22.766 6.917 9.456 1.00 85.25 398 PRO A CA 1
ATOM 3068 C C . PRO A 1 398 ? 23.316 8.093 10.268 1.00 85.25 398 PRO A C 1
ATOM 3070 O O . PRO A 1 398 ? 23.627 7.925 11.442 1.00 85.25 398 PRO A O 1
ATOM 3073 N N . ALA A 1 399 ? 23.422 9.271 9.649 1.00 81.44 399 ALA A N 1
ATOM 3074 C CA . ALA A 1 399 ? 23.887 10.502 10.286 1.00 81.44 399 ALA A CA 1
ATOM 3075 C C . ALA A 1 399 ? 22.785 11.248 11.070 1.00 81.44 399 ALA A C 1
ATOM 3077 O O . ALA A 1 399 ? 23.039 12.335 11.579 1.00 81.44 399 ALA A O 1
ATOM 3078 N N . GLY A 1 400 ? 21.577 10.680 11.173 1.00 76.56 400 GLY A N 1
ATOM 3079 C CA . GLY A 1 400 ? 20.406 11.331 11.765 1.00 76.56 400 GLY A CA 1
ATOM 3080 C C . GLY A 1 400 ? 19.438 11.877 10.714 1.00 76.56 400 GLY A C 1
ATOM 3081 O O . GLY A 1 400 ? 19.675 11.750 9.515 1.00 76.56 400 GLY A O 1
ATOM 3082 N N . VAL A 1 401 ? 18.316 12.445 11.167 1.00 73.88 401 VAL A N 1
ATOM 3083 C CA . VAL A 1 401 ? 17.284 13.016 10.281 1.00 73.88 401 VAL A CA 1
ATOM 3084 C C . VAL A 1 401 ? 17.927 14.058 9.349 1.00 73.88 401 VAL A C 1
ATOM 3086 O O . VAL A 1 401 ? 18.727 14.860 9.834 1.00 73.88 401 VAL A O 1
ATOM 3089 N N . PRO A 1 402 ? 17.615 14.056 8.036 1.00 78.25 402 PRO A N 1
ATOM 3090 C CA . PRO A 1 402 ? 18.144 15.045 7.102 1.00 78.25 402 PRO A CA 1
ATOM 3091 C C . PRO A 1 402 ? 17.847 16.473 7.542 1.00 78.25 402 PRO A C 1
ATOM 3093 O O . PRO A 1 402 ? 16.864 16.713 8.245 1.00 78.25 402 PRO A O 1
ATOM 3096 N N . ASP A 1 403 ? 18.649 17.413 7.040 1.00 78.25 403 ASP A N 1
ATOM 3097 C CA . ASP A 1 403 ? 18.324 18.836 7.104 1.00 78.25 403 ASP A CA 1
ATOM 3098 C C . ASP A 1 403 ? 16.861 19.045 6.646 1.00 78.25 403 ASP A C 1
ATOM 3100 O O . ASP A 1 403 ? 16.494 18.557 5.564 1.00 78.25 403 ASP A O 1
ATOM 3104 N N . PRO A 1 404 ? 16.011 19.709 7.458 1.00 82.62 404 PRO A N 1
ATOM 3105 C CA . PRO A 1 404 ? 14.623 19.992 7.113 1.00 82.62 404 PRO A CA 1
ATOM 3106 C C . PRO A 1 404 ? 14.440 20.662 5.753 1.00 82.62 404 PRO A C 1
ATOM 3108 O O . PRO A 1 404 ? 13.384 20.469 5.154 1.00 82.62 404 PRO A O 1
ATOM 3111 N N . ASP A 1 405 ? 15.456 21.376 5.258 1.00 84.69 405 ASP A N 1
ATOM 3112 C CA . ASP A 1 405 ? 15.454 22.098 3.986 1.00 84.69 405 ASP A CA 1
ATOM 3113 C C . ASP A 1 405 ? 16.116 21.317 2.829 1.00 84.69 405 ASP A C 1
ATOM 3115 O O . ASP A 1 405 ? 16.149 21.795 1.692 1.00 84.69 405 ASP A O 1
ATOM 3119 N N . ALA A 1 406 ? 16.615 20.094 3.064 1.00 87.44 406 ALA A N 1
ATOM 3120 C CA . ALA A 1 406 ? 17.289 19.297 2.037 1.00 87.44 406 ALA A CA 1
ATOM 3121 C C . ALA A 1 406 ? 16.338 18.940 0.873 1.00 87.44 406 ALA A C 1
ATOM 3123 O O . ALA A 1 406 ? 15.374 18.193 1.074 1.00 87.44 406 ALA A O 1
ATOM 3124 N N . PRO A 1 407 ? 16.591 19.405 -0.365 1.00 91.69 407 PRO A N 1
ATOM 3125 C CA . PRO A 1 407 ? 15.636 19.263 -1.456 1.00 91.69 407 PRO A CA 1
ATOM 3126 C C . PRO A 1 407 ? 15.517 17.815 -1.941 1.00 91.69 407 PRO A C 1
ATOM 3128 O O . PRO A 1 407 ? 16.470 17.034 -1.909 1.00 91.69 407 PRO A O 1
ATOM 3131 N N . LEU A 1 408 ? 14.342 17.470 -2.471 1.00 92.38 408 LEU A N 1
ATOM 3132 C CA . LEU A 1 408 ? 14.178 16.230 -3.228 1.00 92.38 408 LEU A CA 1
ATOM 3133 C C . LEU A 1 408 ? 14.985 16.274 -4.540 1.00 92.38 408 LEU A C 1
ATOM 3135 O O . LEU A 1 408 ? 15.078 17.332 -5.169 1.00 92.38 408 LEU A O 1
ATOM 3139 N N . PRO A 1 409 ? 15.510 15.131 -5.019 1.00 91.12 409 PRO A N 1
ATOM 3140 C CA . PRO A 1 409 ? 16.181 15.080 -6.310 1.00 91.12 409 PRO A CA 1
ATOM 3141 C C . PRO A 1 409 ? 15.197 15.360 -7.453 1.00 91.12 409 PRO A C 1
ATOM 3143 O O . PRO A 1 409 ? 14.073 14.852 -7.466 1.00 91.12 409 PRO A O 1
ATOM 3146 N N . VAL A 1 410 ? 15.648 16.117 -8.457 1.00 89.81 410 VAL A N 1
ATOM 3147 C CA . VAL A 1 410 ? 14.918 16.317 -9.716 1.00 89.81 410 VAL A CA 1
ATOM 3148 C C . VAL A 1 410 ? 15.392 15.259 -10.716 1.00 89.81 410 VAL A C 1
ATOM 3150 O O . VAL A 1 410 ? 16.535 15.322 -11.174 1.00 89.81 410 VAL A O 1
ATOM 3153 N N . PRO A 1 411 ? 14.568 14.249 -11.044 1.00 92.06 411 PRO A N 1
ATOM 3154 C CA . PRO A 1 411 ? 15.002 13.166 -11.913 1.00 92.06 411 PRO A CA 1
ATOM 3155 C C . PRO A 1 411 ? 15.052 13.605 -13.380 1.00 92.06 411 PRO A C 1
ATOM 3157 O O . PRO A 1 411 ? 14.192 14.351 -13.849 1.00 92.06 411 PRO A O 1
ATOM 3160 N N . ALA A 1 412 ? 16.008 13.066 -14.141 1.00 91.38 412 ALA A N 1
ATOM 3161 C CA . ALA A 1 412 ? 15.977 13.158 -15.600 1.00 91.38 412 ALA A CA 1
ATOM 3162 C C . ALA A 1 412 ? 14.702 12.479 -16.157 1.00 91.38 412 ALA A C 1
ATOM 3164 O O . ALA A 1 412 ? 14.219 11.523 -15.545 1.00 91.38 412 ALA A O 1
ATOM 3165 N N . PRO A 1 413 ? 14.158 12.883 -17.317 1.00 94.00 413 PRO A N 1
ATOM 3166 C CA . PRO A 1 413 ? 13.012 12.195 -17.914 1.00 94.00 413 PRO A CA 1
ATOM 3167 C C . PRO A 1 413 ? 13.296 10.704 -18.156 1.00 94.00 413 PRO A C 1
ATOM 3169 O O . PRO A 1 413 ? 14.423 10.322 -18.477 1.00 94.00 413 PRO A O 1
ATOM 3172 N N . LEU A 1 414 ? 12.285 9.846 -18.005 1.00 96.31 414 LEU A N 1
ATOM 3173 C CA . LEU A 1 414 ? 12.416 8.394 -18.180 1.00 96.31 414 LEU A CA 1
ATOM 3174 C C . LEU A 1 414 ? 12.385 7.995 -19.665 1.00 96.31 414 LEU A C 1
ATOM 3176 O O . LEU A 1 414 ? 13.069 7.064 -20.088 1.00 96.31 414 LEU A O 1
ATOM 3180 N N . GLY A 1 415 ? 11.604 8.709 -20.473 1.00 95.00 415 GLY A N 1
ATOM 3181 C CA . GLY A 1 415 ? 11.399 8.525 -21.906 1.00 95.00 415 GLY A CA 1
ATOM 3182 C C . GLY A 1 415 ? 12.684 8.304 -22.704 1.00 95.00 415 GLY A C 1
ATOM 3183 O O . GLY A 1 415 ? 12.798 7.239 -23.313 1.00 95.00 415 GLY A O 1
ATOM 3184 N N . PRO A 1 416 ? 13.668 9.221 -22.667 1.00 96.94 416 PRO A N 1
ATOM 3185 C CA . PRO A 1 416 ? 14.895 9.101 -23.455 1.00 96.94 416 PRO A CA 1
ATOM 3186 C C . PRO A 1 416 ? 15.872 8.032 -22.942 1.00 96.94 416 PRO A C 1
ATOM 3188 O O . PRO A 1 416 ? 16.783 7.650 -23.672 1.00 96.94 416 PRO A O 1
ATOM 3191 N N . ARG A 1 417 ? 15.713 7.525 -21.711 1.00 97.19 417 ARG A N 1
ATOM 3192 C CA . ARG A 1 417 ? 16.641 6.532 -21.146 1.00 97.19 417 ARG A CA 1
ATOM 3193 C C . ARG A 1 417 ? 16.574 5.217 -21.937 1.00 97.19 417 ARG A C 1
ATOM 3195 O O . ARG A 1 417 ? 15.481 4.794 -22.310 1.00 97.19 417 ARG A O 1
ATOM 3202 N N . PRO A 1 418 ? 17.680 4.503 -22.173 1.00 97.00 418 PRO A N 1
ATOM 3203 C CA . PRO A 1 418 ? 17.635 3.231 -22.891 1.00 97.00 418 PRO A CA 1
ATOM 3204 C C . PRO A 1 418 ? 16.824 2.170 -22.124 1.00 97.00 418 PRO A C 1
ATOM 3206 O O . PRO A 1 418 ? 16.670 2.247 -20.899 1.00 97.00 418 PRO A O 1
ATOM 3209 N N . LEU A 1 419 ? 16.315 1.152 -22.833 1.00 97.44 419 LEU A N 1
ATOM 3210 C CA . LEU A 1 419 ? 15.698 -0.045 -22.235 1.00 97.44 419 LEU A CA 1
ATOM 3211 C C . LEU A 1 419 ? 16.773 -0.943 -21.608 1.00 97.44 419 LEU A C 1
ATOM 3213 O O . LEU A 1 419 ? 17.046 -2.040 -22.083 1.00 97.44 419 LEU A O 1
ATOM 3217 N N . ARG A 1 420 ? 17.414 -0.434 -20.554 1.00 97.56 420 ARG A N 1
ATOM 3218 C CA . ARG A 1 420 ? 18.463 -1.120 -19.803 1.00 97.56 420 ARG A CA 1
ATOM 3219 C C . ARG A 1 420 ? 18.101 -1.254 -18.335 1.00 97.56 420 ARG A C 1
ATOM 3221 O O . ARG A 1 420 ? 17.445 -0.377 -17.761 1.00 97.56 420 ARG A O 1
ATOM 3228 N N . VAL A 1 421 ? 18.575 -2.346 -17.748 1.00 98.50 421 VAL A N 1
ATOM 3229 C CA . VAL A 1 421 ? 18.378 -2.709 -16.347 1.00 98.50 421 VAL A CA 1
ATOM 3230 C C . VAL A 1 421 ? 19.703 -2.595 -15.596 1.00 98.50 421 VAL A C 1
ATOM 3232 O O . VAL A 1 421 ? 20.694 -3.209 -15.977 1.00 98.50 421 VAL A O 1
ATOM 3235 N N . LEU A 1 422 ? 19.735 -1.829 -14.510 1.00 98.69 422 LEU A N 1
ATOM 3236 C CA . LEU A 1 422 ? 20.901 -1.734 -13.636 1.00 98.69 422 LEU A CA 1
ATOM 3237 C C . LEU A 1 422 ? 20.881 -2.839 -12.570 1.00 98.69 422 LEU A C 1
ATOM 3239 O O . LEU A 1 422 ? 19.935 -2.937 -11.785 1.00 98.69 422 LEU A O 1
ATOM 3243 N N . CYS A 1 423 ? 21.961 -3.613 -12.489 1.00 98.12 423 CYS A N 1
ATOM 3244 C CA . CYS A 1 423 ? 22.214 -4.617 -11.460 1.00 98.12 423 CYS A CA 1
ATOM 3245 C C . CYS A 1 423 ? 23.297 -4.121 -10.487 1.00 98.12 423 CYS A C 1
ATOM 3247 O O . CYS A 1 423 ? 24.456 -4.493 -10.605 1.00 98.12 423 CYS A O 1
ATOM 3249 N N . ALA A 1 424 ? 22.934 -3.264 -9.528 1.00 95.62 424 ALA A N 1
ATOM 3250 C CA . ALA A 1 424 ? 23.883 -2.641 -8.592 1.00 95.62 424 ALA A CA 1
ATOM 3251 C C . ALA A 1 424 ? 23.574 -2.991 -7.123 1.00 95.62 424 ALA A C 1
ATOM 3253 O O . ALA A 1 424 ? 23.308 -2.126 -6.286 1.00 95.62 424 ALA A O 1
ATOM 3254 N N . HIS A 1 425 ? 23.484 -4.278 -6.781 1.00 92.56 425 HIS A N 1
ATOM 3255 C CA . HIS A 1 425 ? 23.398 -4.727 -5.382 1.00 92.56 425 HIS A CA 1
ATOM 3256 C C . HIS A 1 425 ? 24.759 -5.114 -4.825 1.00 92.56 425 HIS A C 1
ATOM 3258 O O . HIS A 1 425 ? 25.626 -5.593 -5.541 1.00 92.56 425 HIS A O 1
ATOM 3264 N N . ARG A 1 426 ? 24.911 -4.932 -3.511 1.00 86.62 426 ARG A N 1
ATOM 3265 C CA . ARG A 1 426 ? 26.091 -5.393 -2.783 1.00 86.62 426 ARG A CA 1
ATOM 3266 C C . ARG A 1 426 ? 26.122 -6.914 -2.772 1.00 86.62 426 ARG A C 1
ATOM 3268 O O . ARG A 1 426 ? 25.137 -7.531 -2.337 1.00 86.62 426 ARG A O 1
ATOM 3275 N N . ILE A 1 427 ? 27.236 -7.481 -3.222 1.00 82.75 427 ILE A N 1
ATOM 3276 C CA . ILE A 1 427 ? 27.529 -8.910 -3.149 1.00 82.75 427 ILE A CA 1
ATOM 3277 C C . ILE A 1 427 ? 28.261 -9.172 -1.839 1.00 82.75 427 ILE A C 1
ATOM 3279 O O . ILE A 1 427 ? 29.225 -8.496 -1.503 1.00 82.75 427 ILE A O 1
ATOM 3283 N N . ARG A 1 428 ? 27.764 -10.141 -1.076 1.00 87.50 428 ARG A N 1
ATOM 3284 C CA . ARG A 1 428 ? 28.348 -10.581 0.191 1.00 87.50 428 ARG A CA 1
ATOM 3285 C C . ARG A 1 428 ? 28.428 -12.102 0.205 1.00 87.50 428 ARG A C 1
ATOM 3287 O O . ARG A 1 428 ? 27.702 -12.770 -0.538 1.00 87.50 428 ARG A O 1
ATOM 3294 N N . GLU A 1 429 ? 29.304 -12.637 1.043 1.00 86.88 429 GLU A N 1
ATOM 3295 C CA . GLU A 1 429 ? 29.467 -14.079 1.230 1.00 86.88 429 GLU A CA 1
ATOM 3296 C C . GLU A 1 429 ? 28.328 -14.688 2.050 1.00 86.88 429 GLU A C 1
ATOM 3298 O O . GLU A 1 429 ? 27.723 -14.013 2.871 1.00 86.88 429 GLU A O 1
ATOM 3303 N N . GLY A 1 430 ? 28.050 -15.980 1.857 1.00 88.75 430 GLY A N 1
ATOM 3304 C CA . GLY A 1 430 ? 27.058 -16.724 2.641 1.00 88.75 430 GLY A CA 1
ATOM 3305 C C . GLY A 1 430 ? 25.692 -16.868 1.965 1.00 88.75 430 GLY A C 1
ATOM 3306 O O . GLY A 1 430 ? 25.351 -16.153 1.017 1.00 88.75 430 GLY A O 1
ATOM 3307 N N . VAL A 1 431 ? 24.900 -17.837 2.433 1.00 89.69 431 VAL A N 1
ATOM 3308 C CA . VAL A 1 431 ? 23.651 -18.271 1.770 1.00 89.69 431 VAL A CA 1
ATOM 3309 C C . VAL A 1 431 ? 22.568 -17.187 1.767 1.00 89.69 431 VAL A C 1
ATOM 3311 O O . VAL A 1 431 ? 21.777 -17.124 0.833 1.00 89.69 431 VAL A O 1
ATOM 3314 N N . GLN A 1 432 ? 22.573 -16.283 2.751 1.00 92.62 432 GLN A N 1
ATOM 3315 C CA . GLN A 1 432 ? 21.615 -15.173 2.843 1.00 92.62 432 GLN A CA 1
ATOM 3316 C C . GLN A 1 432 ? 21.594 -14.285 1.580 1.00 92.62 432 GLN A C 1
ATOM 3318 O O . GLN A 1 432 ? 20.555 -13.749 1.214 1.00 92.62 432 GLN A O 1
ATOM 3323 N N . TRP A 1 433 ? 22.720 -14.164 0.870 1.00 92.94 433 TRP A N 1
ATOM 3324 C CA . TRP A 1 433 ? 22.845 -13.328 -0.330 1.00 92.94 433 TRP A CA 1
ATOM 3325 C C . TRP A 1 433 ? 22.843 -14.128 -1.638 1.00 92.94 433 TRP A C 1
ATOM 3327 O O . TRP A 1 433 ? 23.256 -13.601 -2.672 1.00 92.94 433 TRP A O 1
ATOM 3337 N N . GLN A 1 434 ? 22.389 -15.387 -1.617 1.00 93.12 434 GLN A N 1
ATOM 3338 C CA . GLN A 1 434 ? 22.392 -16.250 -2.803 1.00 93.12 434 GLN A CA 1
ATOM 3339 C C . GLN A 1 434 ? 21.579 -15.650 -3.957 1.00 93.12 434 GLN A C 1
ATOM 3341 O O . GLN A 1 434 ? 22.109 -15.541 -5.057 1.00 93.12 434 GLN A O 1
ATOM 3346 N N . ALA A 1 435 ? 20.379 -15.123 -3.686 1.00 93.75 435 ALA A N 1
ATOM 3347 C CA . ALA A 1 435 ? 19.542 -14.485 -4.706 1.00 93.75 435 ALA A CA 1
ATOM 3348 C C . ALA A 1 435 ? 20.277 -13.364 -5.467 1.00 93.75 435 ALA A C 1
ATOM 3350 O O . ALA A 1 435 ? 20.151 -13.238 -6.680 1.00 93.75 435 ALA A O 1
ATOM 3351 N N . ARG A 1 436 ? 21.113 -12.571 -4.782 1.00 95.69 436 ARG A N 1
ATOM 3352 C CA . ARG A 1 436 ? 21.921 -11.521 -5.423 1.00 95.69 436 ARG A CA 1
ATOM 3353 C C . ARG A 1 436 ? 23.000 -12.089 -6.335 1.00 95.69 436 ARG A C 1
ATOM 3355 O O . ARG A 1 436 ? 23.246 -11.516 -7.392 1.00 95.69 436 ARG A O 1
ATOM 3362 N N . ARG A 1 437 ? 23.634 -13.199 -5.949 1.00 94.75 437 ARG A N 1
ATOM 3363 C CA . ARG A 1 437 ? 24.621 -13.883 -6.797 1.00 94.75 437 ARG A CA 1
ATOM 3364 C C . ARG A 1 437 ? 23.961 -14.483 -8.032 1.00 94.75 437 ARG A C 1
ATOM 3366 O O . ARG A 1 437 ? 24.462 -14.266 -9.130 1.00 94.75 437 ARG A O 1
ATOM 3373 N N . ASP A 1 438 ? 22.816 -15.136 -7.862 1.00 95.50 438 ASP A N 1
ATOM 3374 C CA . ASP A 1 438 ? 22.053 -15.721 -8.969 1.00 95.50 438 ASP A CA 1
ATOM 3375 C C . ASP A 1 438 ? 21.606 -14.633 -9.955 1.00 95.50 438 ASP A C 1
ATOM 3377 O O . ASP A 1 438 ? 21.816 -14.743 -11.161 1.00 95.50 438 ASP A O 1
ATOM 3381 N N . VAL A 1 439 ? 21.088 -13.514 -9.443 1.00 97.56 439 VAL A N 1
ATOM 3382 C CA . VAL A 1 439 ? 20.697 -12.366 -10.270 1.00 97.56 439 VAL A CA 1
ATOM 3383 C C . VAL A 1 439 ? 21.899 -11.707 -10.953 1.00 97.56 439 VAL A C 1
ATOM 3385 O O . VAL A 1 439 ? 21.798 -11.312 -12.113 1.00 97.56 439 VAL A O 1
ATOM 3388 N N . SER A 1 440 ? 23.051 -11.603 -10.286 1.00 96.94 440 SER A N 1
ATOM 3389 C CA . SER A 1 440 ? 24.284 -11.129 -10.927 1.00 96.94 440 SER A CA 1
ATOM 3390 C C . SER A 1 440 ? 24.749 -12.064 -12.043 1.00 96.94 440 SER A C 1
ATOM 3392 O O . SER A 1 440 ? 25.193 -11.576 -13.079 1.00 96.94 440 SER A O 1
ATOM 3394 N N . ALA A 1 441 ? 24.601 -13.382 -11.881 1.00 97.19 441 ALA A N 1
ATOM 3395 C CA . ALA A 1 441 ? 24.897 -14.348 -12.935 1.00 97.19 441 ALA A CA 1
ATOM 3396 C C . ALA A 1 441 ? 23.942 -14.191 -14.130 1.00 97.19 441 ALA A C 1
ATOM 3398 O O . ALA A 1 441 ? 24.392 -14.200 -15.274 1.00 97.19 441 ALA A O 1
ATOM 3399 N N . LEU A 1 442 ? 22.648 -13.949 -13.889 1.00 98.31 442 LEU A N 1
ATOM 3400 C CA . LEU A 1 442 ? 21.691 -13.612 -14.949 1.00 98.31 442 LEU A CA 1
ATOM 3401 C C . LEU A 1 442 ? 22.070 -12.301 -15.661 1.00 98.31 442 LEU A C 1
ATOM 3403 O O . LEU A 1 442 ? 22.054 -12.249 -16.889 1.00 98.31 442 LEU A O 1
ATOM 3407 N N . ALA A 1 443 ? 22.474 -11.269 -14.911 1.00 98.06 443 ALA A N 1
ATOM 3408 C CA . ALA A 1 443 ? 22.917 -9.980 -15.451 1.00 98.06 443 ALA A CA 1
ATOM 3409 C C . ALA A 1 443 ? 24.223 -10.062 -16.264 1.00 98.06 443 ALA A C 1
ATOM 3411 O O . ALA A 1 443 ? 24.407 -9.279 -17.195 1.00 98.06 443 ALA A O 1
ATOM 3412 N N . ALA A 1 444 ? 25.121 -10.987 -15.923 1.00 97.38 444 ALA A N 1
ATOM 3413 C CA . ALA A 1 444 ? 26.347 -11.256 -16.674 1.00 97.38 444 ALA A CA 1
ATOM 3414 C C . ALA A 1 444 ? 26.134 -12.227 -17.852 1.00 97.38 444 ALA A C 1
ATOM 3416 O O . ALA A 1 444 ? 26.924 -12.230 -18.792 1.00 97.38 444 ALA A O 1
ATOM 3417 N N . GLY A 1 445 ? 25.084 -13.051 -17.796 1.00 97.75 445 GLY A N 1
ATOM 3418 C CA . GLY A 1 445 ? 24.733 -14.058 -18.795 1.00 97.75 445 GLY A CA 1
ATOM 3419 C C . GLY A 1 445 ? 23.500 -13.664 -19.605 1.00 97.75 445 GLY A C 1
ATOM 3420 O O . GLY A 1 445 ? 23.571 -12.803 -20.480 1.00 97.75 445 GLY A O 1
ATOM 3421 N N . SER A 1 446 ? 22.357 -14.299 -19.323 1.00 97.38 446 SER A N 1
ATOM 3422 C CA . SER A 1 446 ? 21.129 -14.209 -20.133 1.00 97.38 446 SER A CA 1
ATOM 3423 C C . SER A 1 446 ? 20.602 -12.790 -20.369 1.00 97.38 446 SER A C 1
ATOM 3425 O O . SER A 1 446 ? 19.891 -12.560 -21.345 1.00 97.38 446 SER A O 1
ATOM 3427 N N . TRP A 1 447 ? 20.927 -11.832 -19.501 1.00 98.44 447 TRP A N 1
ATOM 3428 C CA . TRP A 1 447 ? 20.485 -10.442 -19.627 1.00 98.44 447 TRP A CA 1
ATOM 3429 C C . TRP A 1 447 ? 21.567 -9.486 -20.136 1.00 98.44 447 TRP A C 1
ATOM 3431 O O . TRP A 1 447 ? 21.254 -8.319 -20.366 1.00 98.44 447 TRP A O 1
ATOM 3441 N N . ALA A 1 448 ? 22.801 -9.9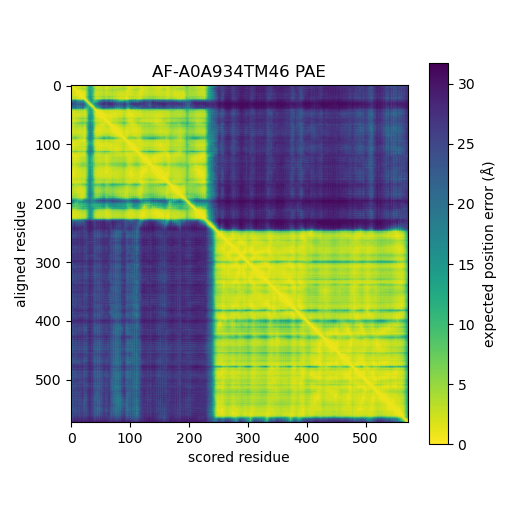49 -20.375 1.00 97.69 448 ALA A N 1
ATOM 3442 C CA . ALA A 1 448 ? 23.967 -9.103 -20.663 1.00 97.69 448 ALA A CA 1
ATOM 3443 C C . ALA A 1 448 ? 23.743 -8.073 -21.787 1.00 97.69 448 ALA A C 1
ATOM 3445 O O . ALA A 1 448 ? 24.257 -6.955 -21.729 1.00 97.69 448 ALA A O 1
ATOM 3446 N N . ALA A 1 449 ? 22.920 -8.407 -22.787 1.00 97.56 449 ALA A N 1
ATOM 3447 C CA . ALA A 1 449 ? 22.571 -7.504 -23.885 1.00 97.56 449 ALA A CA 1
ATOM 3448 C C . ALA A 1 449 ? 21.812 -6.235 -23.434 1.00 97.56 449 ALA A C 1
ATOM 3450 O O . ALA A 1 449 ? 21.880 -5.198 -24.097 1.00 97.56 449 ALA A O 1
ATOM 3451 N N . PHE A 1 450 ? 21.093 -6.290 -22.311 1.00 97.81 450 PHE A N 1
ATOM 3452 C CA . PHE A 1 450 ? 20.246 -5.206 -21.805 1.00 97.81 450 PHE A CA 1
ATOM 3453 C C . PHE A 1 450 ? 20.430 -4.912 -20.307 1.00 97.81 450 PHE A C 1
ATOM 3455 O O . PHE A 1 450 ? 19.711 -4.072 -19.764 1.00 97.81 450 PHE A O 1
ATOM 3462 N N . SER A 1 451 ? 21.400 -5.528 -19.630 1.00 98.06 451 SER A N 1
ATOM 3463 C CA . SER A 1 451 ? 21.771 -5.190 -18.254 1.00 98.06 451 SER A CA 1
ATOM 3464 C C . SER A 1 451 ? 23.123 -4.494 -18.152 1.00 98.06 451 SER A C 1
ATOM 3466 O O . SER A 1 451 ? 24.030 -4.701 -18.954 1.00 98.06 451 SER A O 1
ATOM 3468 N N . THR A 1 452 ? 23.255 -3.654 -17.131 1.00 98.31 452 THR A N 1
ATOM 3469 C CA . THR A 1 452 ? 24.522 -3.071 -16.688 1.00 98.31 452 THR A CA 1
ATOM 3470 C C . THR A 1 452 ? 24.849 -3.652 -15.319 1.00 98.31 452 THR A C 1
ATOM 3472 O O . THR A 1 452 ? 24.079 -3.471 -14.374 1.00 98.31 452 THR A O 1
ATOM 3475 N N . LEU A 1 453 ? 25.981 -4.344 -15.218 1.00 97.62 453 LEU A N 1
ATOM 3476 C CA . LEU A 1 453 ? 26.520 -4.885 -13.974 1.00 97.62 453 LEU A CA 1
ATOM 3477 C C . LEU A 1 453 ? 27.851 -4.173 -13.689 1.00 97.62 453 LEU A C 1
ATOM 3479 O O . LEU A 1 453 ? 28.813 -4.418 -14.415 1.00 97.62 453 LEU A O 1
ATOM 3483 N N . PRO A 1 454 ? 27.908 -3.267 -12.697 1.00 95.69 454 PRO A N 1
ATOM 3484 C CA . PRO A 1 454 ? 29.167 -2.675 -12.262 1.00 95.69 454 PRO A CA 1
ATOM 3485 C C . PRO A 1 454 ? 30.152 -3.747 -11.781 1.00 95.69 454 PRO A C 1
ATOM 3487 O O . PRO A 1 454 ? 29.751 -4.733 -11.164 1.00 95.69 454 PRO A O 1
ATOM 3490 N N . ASP A 1 455 ? 31.437 -3.525 -12.035 1.00 90.75 455 ASP A N 1
ATOM 3491 C CA . ASP A 1 455 ? 32.553 -4.378 -11.607 1.00 90.75 455 ASP A CA 1
ATOM 3492 C C . ASP A 1 455 ? 32.887 -4.236 -10.112 1.00 90.75 455 ASP A C 1
ATOM 3494 O O . ASP A 1 455 ? 33.515 -5.114 -9.521 1.00 90.75 455 ASP A O 1
ATOM 3498 N N . ARG A 1 456 ? 32.428 -3.149 -9.483 1.00 92.81 456 ARG A N 1
ATOM 3499 C CA . ARG A 1 456 ? 32.574 -2.871 -8.051 1.00 92.81 456 ARG A CA 1
ATOM 3500 C C . ARG A 1 456 ? 31.320 -2.258 -7.440 1.00 92.81 456 ARG A C 1
ATOM 3502 O O . ARG A 1 456 ? 30.396 -1.829 -8.132 1.00 92.81 456 ARG A O 1
ATOM 3509 N N . GLU A 1 457 ? 31.316 -2.152 -6.113 1.00 92.25 457 GLU A N 1
ATOM 3510 C CA . GLU A 1 457 ? 30.311 -1.352 -5.420 1.00 92.25 457 GLU A CA 1
ATOM 3511 C C . GLU A 1 457 ? 30.416 0.127 -5.828 1.00 92.25 457 GLU A C 1
ATOM 3513 O O . GLU A 1 457 ? 31.502 0.712 -5.907 1.00 92.25 457 GLU A O 1
ATOM 3518 N N . LEU A 1 458 ? 29.256 0.722 -6.106 1.00 94.56 458 LEU A N 1
ATOM 3519 C CA . LEU A 1 458 ? 29.127 2.129 -6.459 1.00 94.56 458 LEU A CA 1
ATOM 3520 C C . LEU A 1 458 ? 29.003 2.973 -5.189 1.00 94.56 458 LEU A C 1
ATOM 3522 O O . LEU A 1 458 ? 28.275 2.606 -4.262 1.00 94.56 458 LEU A O 1
ATOM 3526 N N . SER A 1 459 ? 29.660 4.131 -5.177 1.00 93.50 459 SER A N 1
ATOM 3527 C CA . SER A 1 459 ? 29.353 5.195 -4.220 1.00 93.50 459 SER A CA 1
ATOM 3528 C C . SER A 1 459 ? 27.933 5.731 -4.438 1.00 93.50 459 SER A C 1
ATOM 3530 O O . SER A 1 459 ? 27.314 5.496 -5.478 1.00 93.50 459 SER A O 1
ATOM 3532 N N . GLU A 1 460 ? 27.397 6.480 -3.474 1.00 89.75 460 GLU A N 1
ATOM 3533 C CA . GLU A 1 460 ? 26.044 7.047 -3.585 1.00 89.75 460 GLU A CA 1
ATOM 3534 C C . GLU A 1 460 ? 25.897 7.978 -4.798 1.00 89.75 460 GLU A C 1
ATOM 3536 O O . GLU A 1 460 ? 24.906 7.890 -5.525 1.00 89.75 460 GLU A O 1
ATOM 3541 N N . ALA A 1 461 ? 26.912 8.804 -5.073 1.00 91.12 461 ALA A N 1
ATOM 3542 C CA . ALA A 1 461 ? 26.933 9.700 -6.228 1.00 91.12 461 ALA A CA 1
ATOM 3543 C C . ALA A 1 461 ? 26.981 8.928 -7.559 1.00 91.12 461 ALA A C 1
ATOM 3545 O O . ALA A 1 461 ? 26.235 9.238 -8.490 1.00 91.12 461 ALA A O 1
ATOM 3546 N N . GLU A 1 462 ? 27.808 7.881 -7.643 1.00 95.50 462 GLU A N 1
ATOM 3547 C CA . GLU A 1 462 ? 27.873 7.018 -8.827 1.00 95.50 462 GLU A CA 1
ATOM 3548 C C . GLU A 1 462 ? 26.559 6.272 -9.044 1.00 95.50 462 GLU A C 1
ATOM 3550 O O . GLU A 1 462 ? 26.068 6.196 -10.169 1.00 95.50 462 GLU A O 1
ATOM 3555 N N . PHE A 1 463 ? 25.952 5.757 -7.972 1.00 95.88 463 PHE A N 1
ATOM 3556 C CA . PHE A 1 463 ? 24.657 5.101 -8.053 1.00 95.88 463 PHE A CA 1
ATOM 3557 C C . PHE A 1 463 ? 23.584 6.072 -8.555 1.00 95.88 463 PHE A C 1
ATOM 3559 O O . PHE A 1 463 ? 22.884 5.741 -9.508 1.00 95.88 463 PHE A O 1
ATOM 3566 N N . ALA A 1 464 ? 23.504 7.292 -8.012 1.00 93.75 464 ALA A N 1
ATOM 3567 C CA . ALA A 1 464 ? 22.572 8.321 -8.476 1.00 93.75 464 ALA A CA 1
ATOM 3568 C C . ALA A 1 464 ? 22.754 8.664 -9.969 1.00 93.75 464 ALA A C 1
ATOM 3570 O O . ALA A 1 464 ? 21.763 8.795 -10.694 1.00 93.75 464 ALA A O 1
ATOM 3571 N N . ALA A 1 465 ? 23.998 8.736 -10.456 1.00 94.94 465 ALA A N 1
ATOM 3572 C CA . ALA A 1 465 ? 24.284 8.921 -11.878 1.00 94.94 465 ALA A CA 1
ATOM 3573 C C . ALA A 1 465 ? 23.777 7.739 -12.725 1.00 94.94 465 ALA A C 1
ATOM 3575 O O . ALA A 1 465 ? 23.148 7.938 -13.767 1.00 94.94 465 ALA A O 1
ATOM 3576 N N . GLN A 1 466 ? 23.961 6.501 -12.250 1.00 97.25 466 GLN A N 1
ATOM 3577 C CA . GLN A 1 466 ? 23.415 5.317 -12.917 1.00 97.25 466 GLN A CA 1
ATOM 357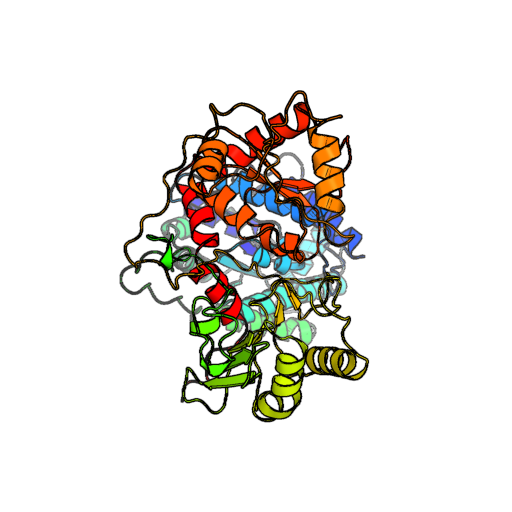8 C C . GLN A 1 466 ? 21.880 5.327 -12.945 1.00 97.25 466 GLN A C 1
ATOM 3580 O O . GLN A 1 466 ? 21.298 4.952 -13.964 1.00 97.25 466 GLN A O 1
ATOM 3585 N N . LEU A 1 467 ? 21.217 5.801 -11.883 1.00 97.06 467 LEU A N 1
ATOM 3586 C CA . LEU A 1 467 ? 19.756 5.937 -11.848 1.00 97.06 467 LEU A CA 1
ATOM 3587 C C . LEU A 1 467 ? 19.242 6.894 -12.925 1.00 97.06 467 LEU A C 1
ATOM 3589 O O . LEU A 1 467 ? 18.205 6.615 -13.515 1.00 97.06 467 LEU A O 1
ATOM 3593 N N . ALA A 1 468 ? 19.961 7.979 -13.225 1.00 94.75 468 ALA A N 1
ATOM 3594 C CA . ALA A 1 468 ? 19.597 8.900 -14.304 1.00 94.75 468 ALA A CA 1
ATOM 3595 C C . ALA A 1 468 ? 19.786 8.289 -15.707 1.00 94.75 468 ALA A C 1
ATOM 3597 O O . ALA A 1 468 ? 19.064 8.648 -16.637 1.00 94.75 468 ALA A O 1
ATOM 3598 N N . ALA A 1 469 ? 20.719 7.344 -15.855 1.00 96.19 469 ALA A N 1
ATOM 3599 C CA . ALA A 1 469 ? 21.050 6.700 -17.127 1.00 96.19 469 ALA A CA 1
ATOM 3600 C C . ALA A 1 469 ? 20.227 5.431 -17.433 1.00 96.19 469 ALA A C 1
ATOM 3602 O O . ALA A 1 469 ? 20.229 4.962 -18.571 1.00 96.19 469 ALA A O 1
ATOM 3603 N N . HIS A 1 470 ? 19.519 4.865 -16.450 1.00 98.44 470 HIS A N 1
ATOM 3604 C CA . HIS A 1 470 ? 18.803 3.592 -16.594 1.00 98.44 470 HIS A CA 1
ATOM 3605 C C . HIS A 1 470 ? 17.289 3.757 -16.452 1.00 98.44 470 HIS A C 1
ATOM 3607 O O . HIS A 1 470 ? 16.795 4.571 -15.668 1.00 98.44 470 HIS A O 1
ATOM 3613 N N . SER A 1 471 ? 16.537 2.959 -17.219 1.00 98.44 471 SER A N 1
ATOM 3614 C CA . SER A 1 471 ? 15.076 2.904 -17.085 1.00 98.44 471 SER A CA 1
ATOM 3615 C C . SER A 1 471 ? 14.649 2.026 -15.910 1.00 98.44 471 SER A C 1
ATOM 3617 O O . SER A 1 471 ? 13.661 2.332 -15.248 1.00 98.44 471 SER A O 1
ATOM 3619 N N . PHE A 1 472 ? 15.395 0.950 -15.646 1.00 98.81 472 PHE A N 1
ATOM 3620 C CA . PHE A 1 472 ? 15.052 -0.066 -14.655 1.00 98.81 472 PHE A CA 1
ATOM 3621 C C . PHE A 1 472 ? 16.214 -0.355 -13.712 1.00 98.81 472 PHE A C 1
ATOM 3623 O O . PHE A 1 472 ? 17.376 -0.284 -14.115 1.00 98.81 472 PHE A O 1
ATOM 3630 N N . VAL A 1 473 ? 15.904 -0.745 -12.476 1.00 98.75 473 VAL A N 1
ATOM 3631 C CA . VAL A 1 473 ? 16.902 -1.123 -11.468 1.00 98.75 473 VAL A CA 1
ATOM 3632 C C . VAL A 1 473 ? 16.437 -2.346 -10.692 1.00 98.75 473 VAL A C 1
ATOM 3634 O O . VAL A 1 473 ? 15.334 -2.363 -10.144 1.00 98.75 473 VAL A O 1
ATOM 3637 N N . LEU A 1 474 ? 17.299 -3.358 -10.607 1.00 98.50 474 LEU A N 1
ATOM 3638 C CA . LEU A 1 474 ? 17.045 -4.563 -9.821 1.00 98.50 474 LEU A CA 1
ATOM 3639 C C . LEU A 1 474 ? 17.174 -4.243 -8.331 1.00 98.50 474 LEU A C 1
ATOM 3641 O O . LEU A 1 474 ? 18.247 -3.868 -7.840 1.00 98.50 474 LEU A O 1
ATOM 3645 N N . CYS A 1 475 ? 16.077 -4.417 -7.599 1.00 97.44 475 CYS A N 1
ATOM 3646 C CA . CYS A 1 475 ? 16.058 -4.294 -6.148 1.00 97.44 475 CYS A CA 1
ATOM 3647 C C . CYS A 1 475 ? 15.885 -5.679 -5.531 1.00 97.44 475 CYS A C 1
ATOM 3649 O O . CYS A 1 475 ? 14.856 -6.007 -4.950 1.00 97.44 475 CYS A O 1
ATOM 3651 N N . VAL A 1 476 ? 16.926 -6.489 -5.715 1.00 95.75 476 VAL A N 1
ATOM 3652 C CA . VAL A 1 476 ? 17.015 -7.848 -5.184 1.00 95.75 476 VAL A CA 1
ATOM 3653 C C . VAL A 1 476 ? 17.129 -7.802 -3.665 1.00 95.75 476 VAL A C 1
ATOM 3655 O O . VAL A 1 476 ? 17.966 -7.076 -3.103 1.00 95.75 476 VAL A O 1
ATOM 3658 N N . GLU A 1 477 ? 16.318 -8.622 -3.011 1.00 91.50 477 GLU A N 1
ATOM 3659 C CA . GLU A 1 477 ? 16.391 -8.884 -1.584 1.00 91.50 477 GLU A CA 1
ATOM 3660 C C . GLU A 1 477 ? 17.793 -9.374 -1.181 1.00 91.50 477 GLU A C 1
ATOM 3662 O O . GLU A 1 477 ? 18.622 -9.777 -2.002 1.00 91.50 477 GLU A O 1
ATOM 3667 N N . GLY A 1 478 ? 18.128 -9.283 0.099 1.00 82.56 478 GLY A N 1
ATOM 3668 C CA . GLY A 1 478 ? 19.391 -9.854 0.551 1.00 82.56 478 GLY A CA 1
ATOM 3669 C C . GLY A 1 478 ? 19.615 -9.695 2.032 1.00 82.56 478 GLY A C 1
ATOM 3670 O O . GLY A 1 478 ? 19.947 -10.668 2.679 1.00 82.56 478 GLY A O 1
ATOM 3671 N N . GLY A 1 479 ? 19.428 -8.500 2.587 1.00 82.25 479 GLY A N 1
ATOM 3672 C CA . GLY A 1 479 ? 19.292 -8.348 4.032 1.00 82.25 479 GLY A CA 1
ATOM 3673 C C . GLY A 1 479 ? 17.826 -8.109 4.347 1.00 82.25 479 GLY A C 1
ATOM 3674 O O . GLY A 1 479 ? 17.340 -7.033 4.026 1.00 82.25 479 GLY A O 1
ATOM 3675 N N . GLY A 1 480 ? 17.132 -9.101 4.897 1.00 89.50 480 GLY A N 1
ATOM 3676 C CA . GLY A 1 480 ? 15.676 -9.098 4.981 1.00 89.50 480 GLY A CA 1
ATOM 3677 C C . GLY A 1 480 ? 15.003 -9.247 3.611 1.00 89.50 480 GLY A C 1
ATOM 3678 O O . GLY A 1 480 ? 15.639 -9.613 2.613 1.00 89.50 480 GLY A O 1
ATOM 3679 N N . LEU A 1 481 ? 13.701 -8.962 3.583 1.00 93.00 481 LEU A N 1
ATOM 3680 C CA . LEU A 1 481 ? 12.830 -9.057 2.407 1.00 93.00 481 LEU A CA 1
ATOM 3681 C C . LEU A 1 481 ? 12.543 -7.697 1.764 1.00 93.00 481 LEU A C 1
ATOM 3683 O O . LEU A 1 481 ? 12.202 -7.646 0.582 1.00 93.00 481 LEU A O 1
ATOM 3687 N N . ASP A 1 482 ? 12.660 -6.609 2.524 1.00 94.44 482 ASP A N 1
ATOM 3688 C CA . ASP A 1 482 ? 12.408 -5.259 2.037 1.00 94.44 482 ASP A CA 1
ATOM 3689 C C . ASP A 1 482 ? 13.504 -4.814 1.040 1.00 94.44 482 ASP A C 1
ATOM 3691 O O . ASP A 1 482 ? 14.695 -4.827 1.368 1.00 94.44 482 ASP A O 1
ATOM 3695 N N . PRO A 1 483 ? 13.142 -4.406 -0.192 1.00 93.81 483 PRO A N 1
ATOM 3696 C CA . PRO A 1 483 ? 14.093 -3.906 -1.187 1.00 93.81 483 PRO A CA 1
ATOM 3697 C C . PRO A 1 483 ? 14.602 -2.476 -0.910 1.00 93.81 483 PRO A C 1
ATOM 3699 O O . PRO A 1 483 ? 15.406 -1.929 -1.674 1.00 93.81 483 PRO A O 1
ATOM 3702 N N . SER A 1 484 ? 14.109 -1.821 0.133 1.00 92.56 484 SER A N 1
ATOM 3703 C CA . SER A 1 484 ? 14.535 -0.495 0.574 1.00 92.56 484 SER A CA 1
ATOM 3704 C C . SER A 1 484 ? 15.892 -0.513 1.297 1.00 92.56 484 SER A C 1
ATOM 3706 O O . SER A 1 484 ? 16.335 -1.551 1.781 1.00 92.56 484 SER A O 1
ATOM 3708 N N . PRO A 1 485 ? 16.609 0.626 1.360 1.00 93.75 485 PRO A N 1
ATOM 3709 C CA . PRO A 1 485 ? 16.243 1.939 0.819 1.00 93.75 485 PRO A CA 1
ATOM 3710 C C . PRO A 1 485 ? 16.377 2.019 -0.704 1.00 93.75 485 PRO A C 1
ATOM 3712 O O . PRO A 1 485 ? 15.930 2.986 -1.309 1.00 93.75 485 PRO A O 1
ATOM 3715 N N . LYS A 1 486 ? 16.941 0.994 -1.360 1.00 95.44 486 LYS A N 1
ATOM 3716 C CA . LYS A 1 486 ? 17.224 1.039 -2.797 1.00 95.44 486 LYS A CA 1
ATOM 3717 C C . LYS A 1 486 ? 15.973 1.294 -3.634 1.00 95.44 486 LYS A C 1
ATOM 3719 O O . LYS A 1 486 ? 15.998 2.199 -4.461 1.00 95.44 486 LYS A O 1
ATOM 3724 N N . ALA A 1 487 ? 14.889 0.544 -3.426 1.00 96.94 487 ALA A N 1
ATOM 3725 C CA . ALA A 1 487 ? 13.653 0.753 -4.188 1.00 96.94 487 ALA A CA 1
ATOM 3726 C C . ALA A 1 487 ? 13.120 2.191 -4.051 1.00 96.94 487 ALA A C 1
ATOM 3728 O O . ALA A 1 487 ? 12.661 2.785 -5.026 1.00 96.94 487 ALA A O 1
ATOM 3729 N N . TRP A 1 488 ? 13.247 2.775 -2.861 1.00 96.81 488 TRP A N 1
ATOM 3730 C CA . TRP A 1 488 ? 12.853 4.152 -2.578 1.00 96.81 488 TRP A CA 1
ATOM 3731 C C . TRP A 1 488 ? 13.744 5.173 -3.283 1.00 96.81 488 TRP A C 1
ATOM 3733 O O . TRP A 1 488 ? 13.233 6.067 -3.957 1.00 96.81 488 TRP A O 1
ATOM 3743 N N . THR A 1 489 ? 15.065 4.995 -3.230 1.00 96.50 489 THR A N 1
ATOM 3744 C CA . THR A 1 489 ? 16.016 5.820 -3.987 1.00 96.50 489 THR A CA 1
ATOM 3745 C C . THR A 1 489 ? 15.743 5.742 -5.493 1.00 96.50 489 THR A C 1
ATOM 3747 O O . THR A 1 489 ? 15.712 6.761 -6.175 1.00 96.50 489 THR A O 1
ATOM 3750 N N . VAL A 1 490 ? 15.464 4.551 -6.025 1.00 98.19 490 VAL A N 1
ATOM 3751 C CA . VAL A 1 490 ? 15.139 4.347 -7.446 1.00 98.19 490 VAL A CA 1
ATOM 3752 C C . VAL A 1 490 ? 13.883 5.137 -7.847 1.00 98.19 490 VAL A C 1
ATOM 3754 O O . VAL A 1 490 ? 13.914 5.866 -8.842 1.00 98.19 490 VAL A O 1
ATOM 3757 N N . LEU A 1 491 ? 12.815 5.073 -7.041 1.00 98.12 491 LEU A N 1
ATOM 3758 C CA . LEU A 1 491 ? 11.581 5.839 -7.262 1.00 98.12 491 LEU A CA 1
ATOM 3759 C C . LEU A 1 491 ? 11.808 7.356 -7.175 1.00 98.12 491 LEU A C 1
ATOM 3761 O O . LEU A 1 491 ? 11.248 8.110 -7.980 1.00 98.12 491 LEU A O 1
ATOM 3765 N N . LEU A 1 492 ? 12.634 7.824 -6.234 1.00 96.50 492 LEU A N 1
ATOM 3766 C CA . LEU A 1 492 ? 12.995 9.241 -6.097 1.00 96.50 492 LEU A CA 1
ATOM 3767 C C . LEU A 1 492 ? 13.753 9.756 -7.325 1.00 96.50 492 LEU A C 1
ATOM 3769 O O . LEU A 1 492 ? 13.412 10.815 -7.842 1.00 96.50 492 LEU A O 1
ATOM 3773 N N . HIS A 1 493 ? 14.686 8.973 -7.867 1.00 96.75 493 HIS A N 1
ATOM 3774 C CA . HIS A 1 493 ? 15.467 9.331 -9.061 1.00 96.75 493 HIS A CA 1
ATOM 3775 C C . HIS A 1 493 ? 14.774 8.985 -10.395 1.00 96.75 493 HIS A C 1
ATOM 3777 O O . HIS A 1 493 ? 15.351 9.120 -11.481 1.00 96.75 493 HIS A O 1
ATOM 3783 N N . GLY A 1 494 ? 13.503 8.585 -10.339 1.00 96.12 494 GLY A N 1
ATOM 3784 C CA . GLY A 1 494 ? 12.641 8.445 -11.509 1.00 96.12 494 GLY A CA 1
ATOM 3785 C C . GLY A 1 494 ? 12.948 7.244 -12.402 1.00 96.12 494 GLY A C 1
ATOM 3786 O O . GLY A 1 494 ? 12.583 7.259 -13.573 1.00 96.12 494 GLY A O 1
ATOM 3787 N N . ALA A 1 495 ? 13.635 6.231 -11.870 1.00 98.06 495 ALA A N 1
ATOM 3788 C CA . ALA A 1 495 ? 13.780 4.927 -12.509 1.00 98.06 495 ALA A CA 1
ATOM 3789 C C . ALA A 1 495 ? 12.726 3.944 -11.963 1.00 98.06 495 ALA A C 1
ATOM 3791 O O . ALA A 1 495 ? 12.107 4.190 -10.928 1.00 98.06 495 ALA A O 1
ATOM 3792 N N . ILE A 1 496 ? 12.518 2.824 -12.660 1.00 98.69 496 ILE A N 1
ATOM 3793 C CA . ILE A 1 496 ? 11.538 1.795 -12.292 1.00 98.69 496 ILE A CA 1
ATOM 3794 C C . ILE A 1 496 ? 12.223 0.689 -11.467 1.00 98.69 496 ILE A C 1
ATOM 3796 O O . ILE A 1 496 ? 13.087 -0.017 -12.001 1.00 98.69 496 ILE A O 1
ATOM 3800 N N . PRO A 1 497 ? 11.844 0.480 -10.192 1.00 98.62 497 PRO A N 1
ATOM 3801 C CA . PRO A 1 497 ? 12.295 -0.677 -9.428 1.00 98.62 497 PRO A CA 1
ATOM 3802 C C . PRO A 1 497 ? 11.705 -1.970 -9.993 1.00 98.62 497 PRO A C 1
ATOM 3804 O O . PRO A 1 497 ? 10.511 -2.031 -10.289 1.00 98.62 497 PRO A O 1
ATOM 3807 N N . ILE A 1 498 ? 12.526 -3.014 -10.081 1.00 98.50 498 ILE A N 1
ATOM 3808 C CA . ILE A 1 498 ? 12.081 -4.390 -10.311 1.00 98.50 498 ILE A CA 1
ATOM 3809 C C . ILE A 1 498 ? 12.283 -5.172 -9.012 1.00 98.50 498 ILE A C 1
ATOM 3811 O O . ILE A 1 498 ? 13.400 -5.208 -8.485 1.00 98.50 498 ILE A O 1
ATOM 3815 N N . LEU A 1 499 ? 11.206 -5.770 -8.504 1.00 97.25 499 LEU A N 1
ATOM 3816 C CA . LEU A 1 499 ? 11.128 -6.510 -7.242 1.00 97.25 499 LEU A CA 1
ATOM 3817 C C . LEU A 1 499 ? 10.691 -7.957 -7.500 1.00 97.25 499 LEU A C 1
ATOM 3819 O O . LEU A 1 499 ? 9.992 -8.216 -8.480 1.00 97.25 499 LEU A O 1
ATOM 3823 N N . ARG A 1 500 ? 11.008 -8.876 -6.584 1.00 95.31 500 ARG A N 1
ATOM 3824 C CA . ARG A 1 500 ? 10.373 -10.203 -6.538 1.00 95.31 500 ARG A CA 1
ATOM 3825 C C . ARG A 1 500 ? 9.059 -10.148 -5.751 1.00 95.31 500 ARG A C 1
ATOM 3827 O O . ARG A 1 500 ? 8.942 -9.356 -4.818 1.00 95.31 500 ARG A O 1
ATOM 3834 N N . ASP A 1 501 ? 8.087 -10.986 -6.107 1.00 92.88 501 ASP A N 1
ATOM 3835 C CA . ASP A 1 501 ? 6.811 -11.129 -5.394 1.00 92.88 501 ASP A CA 1
ATOM 3836 C C . ASP A 1 501 ? 7.025 -11.822 -4.038 1.00 92.88 501 ASP A C 1
ATOM 3838 O O . ASP A 1 501 ? 6.943 -13.042 -3.899 1.00 92.88 501 ASP A O 1
ATOM 3842 N N . THR A 1 502 ? 7.375 -11.027 -3.030 1.00 92.06 502 THR A N 1
ATOM 3843 C CA . THR A 1 502 ? 7.431 -11.427 -1.619 1.00 92.06 502 THR A CA 1
ATOM 3844 C C . THR A 1 502 ? 6.237 -10.830 -0.872 1.00 92.06 502 THR A C 1
ATOM 3846 O O . THR A 1 502 ? 5.602 -9.898 -1.371 1.00 92.06 502 THR A O 1
ATOM 3849 N N . PRO A 1 503 ? 5.920 -11.272 0.357 1.00 92.12 503 PRO A N 1
ATOM 3850 C CA . PRO A 1 503 ? 4.846 -10.639 1.124 1.00 92.12 503 PRO A CA 1
ATOM 3851 C C . PRO A 1 503 ? 5.067 -9.137 1.350 1.00 92.12 503 PRO A C 1
ATOM 3853 O O . PRO A 1 503 ? 4.099 -8.379 1.327 1.00 92.12 503 PRO A O 1
ATOM 3856 N N . VAL A 1 504 ? 6.324 -8.679 1.440 1.00 93.38 504 VAL A N 1
ATOM 3857 C CA . VAL A 1 504 ? 6.671 -7.248 1.499 1.00 93.38 504 VAL A CA 1
ATOM 3858 C C . VAL A 1 504 ? 6.324 -6.500 0.204 1.00 93.38 504 VAL A C 1
ATOM 3860 O O . VAL A 1 504 ? 5.951 -5.328 0.264 1.00 93.38 504 VAL A O 1
ATOM 3863 N N . ALA A 1 505 ? 6.336 -7.154 -0.964 1.00 91.31 505 ALA A N 1
ATOM 3864 C CA . ALA A 1 505 ? 5.967 -6.530 -2.240 1.00 91.31 505 ALA A CA 1
ATOM 3865 C C . ALA A 1 505 ? 4.527 -5.977 -2.244 1.00 91.31 505 ALA A C 1
ATOM 3867 O O . ALA A 1 505 ? 4.224 -5.051 -3.000 1.00 91.31 505 ALA A O 1
ATOM 3868 N N . ALA A 1 506 ? 3.643 -6.459 -1.358 1.00 89.25 506 ALA A N 1
ATOM 3869 C CA . ALA A 1 506 ? 2.304 -5.895 -1.197 1.00 89.25 506 ALA A CA 1
ATOM 3870 C C . ALA A 1 506 ? 2.325 -4.411 -0.777 1.00 89.25 506 ALA A C 1
ATOM 3872 O O . ALA A 1 506 ? 1.470 -3.648 -1.230 1.00 89.25 506 ALA A O 1
ATOM 3873 N N . ALA A 1 507 ? 3.337 -3.973 -0.018 1.00 92.88 507 ALA A N 1
ATOM 3874 C CA . ALA A 1 507 ? 3.536 -2.564 0.326 1.00 92.88 507 ALA A CA 1
ATOM 3875 C C . ALA A 1 507 ? 3.872 -1.683 -0.893 1.00 92.88 507 ALA A C 1
ATOM 3877 O O . ALA A 1 507 ? 3.703 -0.464 -0.841 1.00 92.88 507 ALA A O 1
ATOM 3878 N N . TYR A 1 508 ? 4.311 -2.295 -1.999 1.00 94.25 508 TYR A N 1
ATOM 3879 C CA . TYR A 1 508 ? 4.735 -1.604 -3.214 1.00 94.25 508 TYR A CA 1
ATOM 3880 C C . TYR A 1 508 ? 3.670 -1.542 -4.309 1.00 94.25 508 TYR A C 1
ATOM 3882 O O . TYR A 1 508 ? 3.890 -0.874 -5.315 1.00 94.25 508 TYR A O 1
ATOM 3890 N N . ARG A 1 509 ? 2.499 -2.173 -4.131 1.00 81.94 509 ARG A N 1
ATOM 3891 C CA . ARG A 1 509 ? 1.433 -2.223 -5.157 1.00 81.94 509 ARG A CA 1
ATOM 3892 C C . ARG A 1 509 ? 0.944 -0.841 -5.606 1.00 81.94 509 ARG A C 1
ATOM 3894 O O . ARG A 1 509 ? 0.469 -0.693 -6.723 1.00 81.94 509 ARG A O 1
ATOM 3901 N N . GLY A 1 510 ? 1.080 0.173 -4.751 1.00 80.88 510 GLY A N 1
ATOM 3902 C CA . GLY A 1 510 ? 0.774 1.569 -5.071 1.00 80.88 510 GLY A CA 1
ATOM 3903 C C . GLY A 1 510 ? 1.911 2.344 -5.754 1.00 80.88 510 GLY A C 1
ATOM 3904 O O . GLY A 1 510 ? 1.776 3.542 -5.989 1.00 80.88 510 GLY A O 1
ATOM 3905 N N . PHE A 1 511 ? 3.047 1.735 -6.058 1.00 94.19 511 PHE A N 1
ATOM 3906 C CA . PHE A 1 511 ? 4.164 2.427 -6.697 1.00 94.19 511 PHE A CA 1
ATOM 3907 C C . PHE A 1 511 ? 4.328 1.975 -8.148 1.00 94.19 511 PHE A C 1
ATOM 3909 O O . PHE A 1 511 ? 3.925 0.866 -8.496 1.00 94.19 511 PHE A O 1
ATOM 3916 N N . PRO A 1 512 ? 4.938 2.807 -9.012 1.00 95.56 512 PRO A N 1
ATOM 3917 C CA . PRO A 1 512 ? 5.288 2.410 -10.369 1.00 95.56 512 PRO A CA 1
ATOM 3918 C C . PRO A 1 512 ? 6.506 1.473 -10.357 1.00 95.56 512 PRO A C 1
ATOM 3920 O O . PRO A 1 512 ? 7.616 1.856 -10.727 1.00 95.56 512 PRO A O 1
ATOM 3923 N N . VAL A 1 513 ? 6.284 0.249 -9.887 1.00 97.38 513 VAL A N 1
ATOM 3924 C CA . VAL A 1 513 ? 7.269 -0.833 -9.799 1.00 97.38 513 VAL A CA 1
ATOM 3925 C C . VAL A 1 513 ? 6.878 -1.979 -10.720 1.00 97.38 513 VAL A C 1
ATOM 3927 O O . VAL A 1 513 ? 5.712 -2.155 -11.067 1.00 97.38 513 VAL A O 1
ATOM 3930 N N . VAL A 1 514 ? 7.859 -2.796 -11.078 1.00 97.69 514 VAL A N 1
ATOM 3931 C CA . VAL A 1 514 ? 7.627 -4.106 -11.682 1.00 97.69 514 VAL A CA 1
ATOM 3932 C C . VAL A 1 514 ? 7.810 -5.160 -10.601 1.00 97.69 514 VAL A C 1
ATOM 3934 O O . VAL A 1 514 ? 8.811 -5.146 -9.888 1.00 97.69 514 VAL A O 1
ATOM 3937 N N . VAL A 1 515 ? 6.861 -6.086 -10.499 1.00 95.56 515 VAL A N 1
ATOM 3938 C CA . VAL A 1 515 ? 6.962 -7.252 -9.618 1.00 95.56 515 VAL A CA 1
ATOM 3939 C C . VAL A 1 515 ? 7.036 -8.500 -10.489 1.00 95.56 515 VAL A C 1
ATOM 3941 O O . VAL A 1 515 ? 6.143 -8.740 -11.303 1.00 95.56 515 VAL A O 1
ATOM 3944 N N . VAL A 1 516 ? 8.109 -9.275 -10.341 1.00 95.25 516 VAL A N 1
ATOM 3945 C CA . VAL A 1 516 ? 8.287 -10.573 -11.002 1.00 95.25 516 VAL A CA 1
ATOM 3946 C C . VAL A 1 516 ? 8.046 -11.702 -9.998 1.00 95.25 516 VAL A C 1
ATOM 3948 O O . VAL A 1 516 ? 8.398 -11.547 -8.830 1.00 95.25 516 VAL A O 1
ATOM 3951 N N . PRO A 1 517 ? 7.466 -12.843 -10.404 1.00 91.44 517 PRO A N 1
ATOM 3952 C CA . PRO A 1 517 ? 7.236 -13.959 -9.483 1.00 91.44 517 PRO A CA 1
ATOM 3953 C C . PRO A 1 517 ? 8.552 -14.521 -8.925 1.00 91.44 517 PRO A C 1
ATOM 3955 O O . PRO A 1 517 ? 8.650 -14.854 -7.747 1.00 91.44 517 PRO A O 1
ATOM 3958 N N . GLU A 1 518 ? 9.588 -14.569 -9.761 1.00 94.88 518 GLU A N 1
ATOM 3959 C CA . GLU A 1 518 ? 10.898 -15.113 -9.423 1.00 94.88 518 GLU A CA 1
ATOM 3960 C C . GLU A 1 518 ? 12.003 -14.503 -10.292 1.00 94.88 518 GLU A C 1
ATOM 3962 O O . GLU A 1 518 ? 11.745 -13.888 -11.331 1.00 94.88 518 GLU A O 1
ATOM 3967 N N . TRP A 1 519 ? 13.250 -14.689 -9.859 1.00 96.44 519 TRP A N 1
ATOM 3968 C CA . TRP A 1 519 ? 14.438 -14.304 -10.612 1.00 96.44 519 TRP A CA 1
ATOM 3969 C C . TRP A 1 519 ? 14.853 -15.444 -11.552 1.00 96.44 519 TRP A C 1
ATOM 3971 O O . TRP A 1 519 ? 15.653 -16.298 -11.183 1.00 96.44 519 TRP A O 1
ATOM 3981 N N . SER A 1 520 ? 14.303 -15.463 -12.766 1.00 96.31 520 SER A N 1
ATOM 3982 C CA . SER A 1 520 ? 14.624 -16.451 -13.807 1.00 96.31 520 SER A CA 1
ATOM 3983 C C . SER A 1 520 ? 15.070 -15.778 -15.104 1.00 96.31 520 SER A C 1
ATOM 3985 O O . SER A 1 520 ? 14.775 -14.606 -15.329 1.00 96.31 520 SER A O 1
ATOM 3987 N N . ALA A 1 521 ? 15.766 -16.502 -15.987 1.00 94.94 521 ALA A N 1
ATOM 3988 C CA . ALA A 1 521 ? 16.247 -15.948 -17.258 1.00 94.94 521 ALA A CA 1
ATOM 3989 C C . ALA A 1 521 ? 15.120 -15.295 -18.082 1.00 94.94 521 ALA A C 1
ATOM 3991 O O . ALA A 1 521 ? 15.305 -14.194 -18.600 1.00 94.94 521 ALA A O 1
ATOM 3992 N N . ASP A 1 522 ? 13.934 -15.907 -18.095 1.00 95.06 522 ASP A N 1
ATOM 3993 C CA . ASP A 1 522 ? 12.759 -15.414 -18.817 1.00 95.06 522 ASP A CA 1
ATOM 3994 C C . ASP A 1 522 ? 11.964 -14.346 -18.056 1.00 95.06 522 ASP A C 1
ATOM 3996 O O . ASP A 1 5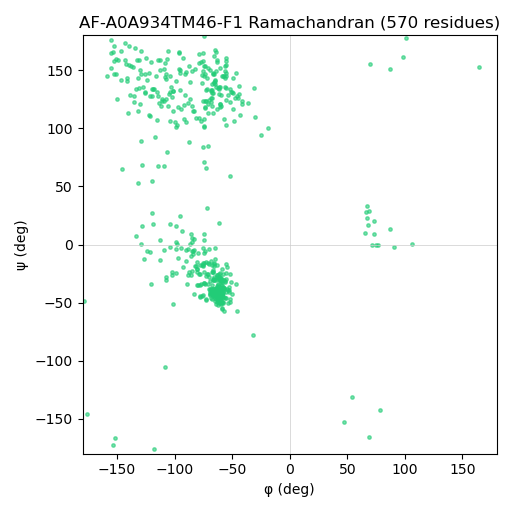22 ? 10.994 -13.801 -18.592 1.00 95.06 522 ASP A O 1
ATOM 4000 N N . ALA A 1 523 ? 12.328 -14.021 -16.808 1.00 95.69 523 ALA A N 1
ATOM 4001 C CA . ALA A 1 523 ? 11.654 -12.979 -16.037 1.00 95.69 523 ALA A CA 1
ATOM 4002 C C . ALA A 1 523 ? 11.736 -11.625 -16.758 1.00 95.69 523 ALA A C 1
ATOM 4004 O O . ALA A 1 523 ? 10.738 -10.897 -16.814 1.00 95.69 523 ALA A O 1
ATOM 4005 N N . LEU A 1 524 ? 12.883 -11.329 -17.381 1.00 97.81 524 LEU A N 1
ATOM 4006 C CA . LEU A 1 524 ? 13.155 -10.082 -18.092 1.00 97.81 524 LEU A CA 1
ATOM 4007 C C . LEU A 1 524 ? 13.467 -10.345 -19.564 1.00 97.81 524 LEU A C 1
ATOM 4009 O O . LEU A 1 524 ? 14.367 -11.105 -19.897 1.00 97.81 524 LEU A O 1
ATOM 4013 N N . THR A 1 525 ? 12.762 -9.643 -20.447 1.00 97.06 525 THR A N 1
ATOM 4014 C CA . THR A 1 525 ? 13.051 -9.619 -21.885 1.00 97.06 525 THR A CA 1
ATOM 4015 C C . THR A 1 525 ? 12.920 -8.187 -22.404 1.00 97.06 525 THR A C 1
ATOM 4017 O O . THR A 1 525 ? 12.136 -7.416 -21.838 1.00 97.06 525 THR A O 1
ATOM 4020 N N . PRO A 1 526 ? 13.608 -7.799 -23.494 1.00 97.88 526 PRO A N 1
ATOM 4021 C CA . PRO A 1 526 ? 13.458 -6.464 -24.079 1.00 97.88 526 PRO A CA 1
ATOM 4022 C C . PRO A 1 526 ? 12.000 -6.089 -24.383 1.00 97.88 526 PRO A C 1
ATOM 4024 O O . PRO A 1 526 ? 11.597 -4.949 -24.158 1.00 97.88 526 PRO A O 1
ATOM 4027 N N . ALA A 1 527 ? 11.183 -7.059 -24.812 1.00 96.44 527 ALA A N 1
ATOM 4028 C CA . ALA A 1 527 ? 9.756 -6.864 -25.056 1.00 96.44 527 ALA A CA 1
ATOM 4029 C C . ALA A 1 527 ? 8.985 -6.512 -23.769 1.00 96.44 527 ALA A C 1
ATOM 4031 O O . ALA A 1 527 ? 8.227 -5.540 -23.753 1.00 96.44 527 ALA A O 1
ATOM 4032 N N . ARG A 1 528 ? 9.216 -7.250 -22.671 1.00 97.06 528 ARG A N 1
ATOM 4033 C CA . ARG A 1 528 ? 8.604 -6.950 -21.363 1.00 97.06 528 ARG A CA 1
ATOM 4034 C C . ARG A 1 528 ? 9.058 -5.597 -20.826 1.00 97.06 528 ARG A C 1
ATOM 4036 O O . ARG A 1 528 ? 8.220 -4.803 -20.410 1.00 97.06 528 ARG A O 1
ATOM 4043 N N . LEU A 1 529 ? 10.358 -5.301 -20.901 1.00 98.31 529 LEU A N 1
ATOM 4044 C CA . LEU A 1 529 ? 10.914 -4.009 -20.488 1.00 98.31 529 LEU A CA 1
ATOM 4045 C C . LEU A 1 529 ? 10.291 -2.853 -21.283 1.00 98.31 529 LEU A C 1
ATOM 4047 O O . LEU A 1 529 ? 9.928 -1.833 -20.700 1.00 98.31 529 LEU A O 1
ATOM 4051 N N . GLY A 1 530 ? 10.113 -3.017 -22.597 1.00 96.31 530 GLY A N 1
ATOM 4052 C CA . GLY A 1 530 ? 9.427 -2.044 -23.446 1.00 96.31 530 GLY A CA 1
ATOM 4053 C C . GLY A 1 530 ? 7.985 -1.790 -23.000 1.00 96.31 530 GLY A C 1
ATOM 4054 O O . GLY A 1 530 ? 7.601 -0.638 -22.787 1.00 96.31 530 GLY A O 1
ATOM 4055 N N . ALA A 1 531 ? 7.213 -2.860 -22.790 1.00 91.81 531 ALA A N 1
ATOM 4056 C CA . ALA A 1 531 ? 5.821 -2.774 -22.351 1.00 91.81 531 ALA A CA 1
ATOM 4057 C C . ALA A 1 531 ? 5.686 -2.118 -20.965 1.00 91.81 531 ALA A C 1
ATOM 4059 O O . ALA A 1 531 ? 4.891 -1.193 -20.786 1.00 91.81 531 ALA A O 1
ATOM 4060 N N . TRP A 1 532 ? 6.504 -2.534 -19.993 1.00 97.44 532 TRP A N 1
ATOM 4061 C CA . TRP A 1 532 ? 6.499 -1.952 -18.651 1.00 97.44 532 TRP A CA 1
ATOM 4062 C C . TRP A 1 532 ? 6.901 -0.483 -18.662 1.00 97.44 532 TRP A C 1
ATOM 4064 O O . TRP A 1 532 ? 6.242 0.330 -18.017 1.00 97.44 532 TRP A O 1
ATOM 4074 N N . LYS A 1 533 ? 7.936 -0.109 -19.425 1.00 97.56 533 LYS A N 1
ATOM 4075 C CA . LYS A 1 533 ? 8.353 1.292 -19.524 1.00 97.56 533 LYS A CA 1
ATOM 4076 C C . LYS A 1 533 ? 7.237 2.146 -20.117 1.00 97.56 533 LYS A C 1
ATOM 4078 O O . LYS A 1 533 ? 6.951 3.206 -19.572 1.00 97.56 533 LYS A O 1
ATOM 4083 N N . ALA A 1 534 ? 6.591 1.690 -21.191 1.00 89.69 534 ALA A N 1
ATOM 4084 C CA . ALA A 1 534 ? 5.476 2.410 -21.803 1.00 89.69 534 ALA A CA 1
ATOM 4085 C C . ALA A 1 534 ? 4.318 2.622 -20.812 1.00 89.69 534 ALA A C 1
ATOM 4087 O O . ALA A 1 534 ? 3.808 3.735 -20.696 1.00 89.69 534 ALA A O 1
ATOM 4088 N N . SER A 1 535 ? 3.962 1.583 -20.051 1.00 90.88 535 SER A N 1
ATOM 4089 C CA . SER A 1 535 ? 2.876 1.635 -19.066 1.00 90.88 535 SER A CA 1
ATOM 4090 C C . SER A 1 535 ? 3.196 2.509 -17.849 1.00 90.88 535 SER A C 1
ATOM 4092 O O . SER A 1 535 ? 2.319 3.209 -17.351 1.00 90.88 535 SER A O 1
ATOM 4094 N N . LEU A 1 536 ? 4.430 2.458 -17.338 1.00 92.25 536 LEU A N 1
ATOM 4095 C CA . LEU A 1 536 ? 4.807 3.100 -16.072 1.00 92.25 536 LEU A CA 1
ATOM 4096 C C . LEU A 1 536 ? 5.369 4.514 -16.249 1.00 92.25 536 LEU A C 1
ATOM 4098 O O . LEU A 1 536 ? 5.344 5.297 -15.300 1.00 92.25 536 LEU A O 1
ATOM 4102 N N . ARG A 1 537 ? 5.833 4.877 -17.451 1.00 94.31 537 ARG A N 1
ATOM 4103 C CA . ARG A 1 537 ? 6.393 6.203 -17.761 1.00 94.31 537 ARG A CA 1
ATOM 4104 C C . ARG A 1 537 ? 5.521 7.385 -17.326 1.00 94.31 537 ARG A C 1
ATOM 4106 O O . ARG A 1 537 ? 6.089 8.314 -16.747 1.00 94.31 537 ARG A O 1
ATOM 4113 N N . PRO A 1 538 ? 4.186 7.378 -17.512 1.00 90.56 538 PRO A N 1
ATOM 4114 C CA . PRO A 1 538 ? 3.345 8.474 -17.040 1.00 90.56 538 PRO A CA 1
ATOM 4115 C C . PRO A 1 538 ? 3.492 8.746 -15.539 1.00 90.56 538 PRO A C 1
ATOM 4117 O O . PRO A 1 538 ? 3.421 9.893 -15.129 1.00 90.56 538 PRO A O 1
ATOM 4120 N N . SER A 1 539 ? 3.769 7.738 -14.708 1.00 90.62 539 SER A N 1
ATOM 4121 C CA . SER A 1 539 ? 3.945 7.920 -13.258 1.00 90.62 539 SER A CA 1
ATOM 4122 C C . SER A 1 539 ? 5.203 8.702 -12.865 1.00 90.62 539 SER A C 1
ATOM 4124 O O . SER A 1 539 ? 5.320 9.137 -11.719 1.00 90.62 539 SER A O 1
ATOM 4126 N N . PHE A 1 540 ? 6.137 8.887 -13.800 1.00 93.38 540 PHE A N 1
ATOM 4127 C CA . PHE A 1 540 ? 7.377 9.630 -13.587 1.00 93.38 540 PHE A CA 1
ATOM 4128 C C . PHE A 1 540 ? 7.393 10.990 -14.286 1.00 93.38 540 PHE A C 1
ATOM 4130 O O . PHE A 1 540 ? 8.032 11.905 -13.777 1.00 93.38 540 PHE A O 1
ATOM 4137 N N . GLU A 1 541 ? 6.701 11.124 -15.420 1.00 89.88 541 GLU A N 1
ATOM 4138 C CA . GLU A 1 541 ? 6.751 12.333 -16.257 1.00 89.88 541 GLU A CA 1
ATOM 4139 C C . GLU A 1 541 ? 5.486 13.193 -16.203 1.00 89.88 541 GLU A C 1
ATOM 4141 O O . GLU A 1 541 ? 5.584 14.402 -16.395 1.00 89.88 541 GLU A O 1
ATOM 4146 N N . ASP A 1 542 ? 4.310 12.615 -15.931 1.00 86.94 542 ASP A N 1
ATOM 4147 C CA . ASP A 1 542 ? 3.101 13.412 -15.714 1.00 86.94 542 ASP A CA 1
ATOM 4148 C C . ASP A 1 542 ? 3.163 14.057 -14.318 1.00 86.94 542 ASP A C 1
ATOM 4150 O O . ASP A 1 542 ? 3.271 13.328 -13.325 1.00 86.94 542 ASP A O 1
ATOM 4154 N N . PRO A 1 543 ? 3.068 15.395 -14.193 1.00 83.19 543 PRO A N 1
ATOM 4155 C CA . PRO A 1 543 ? 3.221 16.074 -12.907 1.00 83.19 543 PRO A CA 1
ATOM 4156 C C . PRO A 1 543 ? 2.232 15.601 -11.834 1.00 83.19 543 PRO A C 1
ATOM 4158 O O . PRO A 1 543 ? 2.601 15.477 -10.665 1.00 83.19 543 PRO A O 1
ATOM 4161 N N . VAL A 1 544 ? 0.988 15.288 -12.216 1.00 79.75 544 VAL A N 1
ATOM 4162 C CA . VAL A 1 544 ? -0.059 14.860 -11.276 1.00 79.75 544 VAL A CA 1
ATOM 4163 C C . VAL A 1 544 ? 0.212 13.443 -10.778 1.00 79.75 544 VAL A C 1
ATOM 4165 O O . VAL A 1 544 ? 0.154 13.183 -9.574 1.00 79.75 544 VAL A O 1
ATOM 4168 N N . ARG A 1 545 ? 0.541 12.509 -11.675 1.00 83.50 545 ARG A N 1
ATOM 4169 C CA . ARG A 1 545 ? 0.897 11.136 -11.291 1.00 83.50 545 ARG A CA 1
ATOM 4170 C C . ARG A 1 545 ? 2.205 11.108 -10.505 1.00 83.50 545 ARG A C 1
ATOM 4172 O O . ARG A 1 545 ? 2.273 10.410 -9.494 1.00 83.50 545 ARG A O 1
ATOM 4179 N N . ARG A 1 546 ? 3.201 11.909 -10.891 1.00 90.81 546 ARG A N 1
ATOM 4180 C CA . ARG A 1 546 ? 4.466 12.030 -10.158 1.00 90.81 546 ARG A CA 1
ATOM 4181 C C . ARG A 1 546 ? 4.247 12.547 -8.741 1.00 90.81 546 ARG A C 1
ATOM 4183 O O . ARG A 1 546 ? 4.791 11.966 -7.803 1.00 90.81 546 ARG A O 1
ATOM 4190 N N . ALA A 1 547 ? 3.404 13.565 -8.568 1.00 84.75 547 ALA A N 1
ATOM 4191 C CA . ALA A 1 547 ? 3.018 14.063 -7.251 1.00 84.75 547 ALA A CA 1
ATOM 4192 C C . ALA A 1 547 ? 2.393 12.962 -6.377 1.00 84.75 547 ALA A C 1
ATOM 4194 O O . ALA A 1 547 ? 2.713 12.875 -5.195 1.00 84.75 547 ALA A O 1
ATOM 4195 N N . ARG A 1 548 ? 1.575 12.062 -6.945 1.00 87.06 548 ARG A N 1
ATOM 4196 C CA . ARG A 1 548 ? 1.021 10.906 -6.208 1.00 87.06 548 ARG A CA 1
ATOM 4197 C C . ARG A 1 548 ? 2.094 9.902 -5.787 1.00 87.06 548 ARG A C 1
ATOM 4199 O O . ARG A 1 548 ? 2.035 9.397 -4.670 1.00 87.06 548 ARG A O 1
ATOM 4206 N N . VAL A 1 549 ? 3.077 9.625 -6.648 1.00 91.62 549 VAL A N 1
ATOM 4207 C CA . VAL A 1 549 ? 4.216 8.758 -6.296 1.00 91.62 549 VAL A CA 1
ATOM 4208 C C . VAL A 1 549 ? 5.000 9.362 -5.134 1.00 91.62 549 VAL A C 1
ATOM 4210 O O . VAL A 1 549 ? 5.240 8.679 -4.144 1.00 91.62 549 VAL A O 1
ATOM 4213 N N . LEU A 1 550 ? 5.340 10.651 -5.221 1.00 94.25 550 LEU A N 1
ATOM 4214 C CA . LEU A 1 550 ? 6.059 11.364 -4.163 1.00 94.25 550 LEU A CA 1
ATOM 4215 C C . LEU A 1 550 ? 5.250 11.419 -2.859 1.00 94.25 550 LEU A C 1
ATOM 4217 O O . LEU A 1 550 ? 5.792 11.124 -1.801 1.00 94.25 550 LEU A O 1
ATOM 4221 N N . ALA A 1 551 ? 3.946 11.697 -2.925 1.00 90.19 551 ALA A N 1
ATOM 4222 C CA . ALA A 1 551 ? 3.049 11.661 -1.768 1.00 90.19 551 ALA A CA 1
ATOM 4223 C C . ALA A 1 551 ? 3.075 10.302 -1.047 1.00 90.19 551 ALA A C 1
ATOM 4225 O O . ALA A 1 551 ? 3.115 10.261 0.181 1.00 90.19 551 ALA A O 1
ATOM 4226 N N . ARG A 1 552 ? 3.115 9.186 -1.792 1.00 94.38 552 ARG A N 1
ATOM 4227 C CA . ARG A 1 552 ? 3.227 7.823 -1.234 1.00 94.38 552 ARG A CA 1
ATOM 4228 C C . ARG A 1 552 ? 4.609 7.522 -0.638 1.00 94.38 552 ARG A C 1
ATOM 4230 O O . ARG A 1 552 ? 4.705 6.700 0.272 1.00 94.38 552 ARG A O 1
ATOM 4237 N N . LEU A 1 553 ? 5.661 8.202 -1.103 1.00 96.31 553 LEU A N 1
ATOM 4238 C CA . LEU A 1 553 ? 6.975 8.194 -0.447 1.00 96.31 553 LEU A CA 1
ATOM 4239 C C . LEU A 1 553 ? 6.985 9.062 0.832 1.00 96.31 553 LEU A C 1
ATOM 4241 O O . LEU A 1 553 ? 7.863 8.941 1.677 1.00 96.31 553 LEU A O 1
ATOM 4245 N N . GLY A 1 554 ? 6.005 9.939 1.024 1.00 94.94 554 GLY A N 1
ATOM 4246 C CA . GLY A 1 554 ? 5.920 10.768 2.220 1.00 94.94 554 GLY A CA 1
ATOM 4247 C C . GLY A 1 554 ? 5.531 9.984 3.467 1.00 94.94 554 GLY A C 1
ATOM 4248 O O . GLY A 1 554 ? 4.644 9.127 3.441 1.00 94.94 554 GLY A O 1
ATOM 4249 N N . ILE A 1 555 ? 6.107 10.356 4.609 1.00 93.38 555 ILE A N 1
ATOM 4250 C CA . ILE A 1 555 ? 5.712 9.797 5.908 1.00 93.38 555 ILE A CA 1
ATOM 4251 C C . ILE A 1 555 ? 4.227 10.058 6.223 1.00 93.38 555 ILE A C 1
ATOM 4253 O O . ILE A 1 555 ? 3.572 9.277 6.912 1.00 93.38 555 ILE A O 1
ATOM 4257 N N . ALA A 1 556 ? 3.657 11.155 5.712 1.00 89.12 556 ALA A N 1
ATOM 4258 C CA . ALA A 1 556 ? 2.248 11.494 5.897 1.00 89.12 556 ALA A CA 1
ATOM 4259 C C . ALA A 1 556 ? 1.303 10.426 5.323 1.00 89.12 556 ALA A C 1
ATOM 4261 O O . ALA A 1 556 ? 0.273 10.139 5.933 1.00 89.12 556 ALA A O 1
ATOM 4262 N N . HIS A 1 557 ? 1.664 9.802 4.196 1.00 92.25 557 HIS A N 1
ATOM 4263 C CA . HIS A 1 557 ? 0.881 8.715 3.612 1.00 92.25 557 HIS A CA 1
ATOM 4264 C C . HIS A 1 557 ? 0.837 7.501 4.543 1.00 92.25 557 HIS A C 1
ATOM 4266 O O . HIS A 1 557 ? -0.244 7.019 4.883 1.00 92.25 557 HIS A O 1
ATOM 4272 N N . TRP A 1 558 ? 2.000 7.047 5.007 1.00 93.25 558 TRP A N 1
ATOM 4273 C CA . TRP A 1 558 ? 2.111 5.872 5.873 1.00 93.25 558 TRP A CA 1
ATOM 4274 C C . TRP A 1 558 ? 1.487 6.102 7.244 1.00 93.25 558 TRP A C 1
ATOM 4276 O O . TRP A 1 558 ? 0.748 5.254 7.736 1.00 93.25 558 TRP A O 1
ATOM 4286 N N . TRP A 1 559 ? 1.669 7.289 7.821 1.00 93.38 559 TRP A N 1
ATOM 4287 C CA . TRP A 1 559 ? 1.016 7.623 9.080 1.00 93.38 559 TRP A CA 1
ATOM 4288 C C . TRP A 1 559 ? -0.507 7.674 8.962 1.00 93.38 559 TRP A C 1
ATOM 4290 O O . TRP A 1 559 ? -1.194 7.163 9.839 1.00 93.38 559 TRP A O 1
ATOM 4300 N N . LYS A 1 560 ? -1.053 8.210 7.859 1.00 87.94 560 LYS A N 1
ATOM 4301 C CA . LYS A 1 560 ? -2.501 8.162 7.605 1.00 87.94 560 LYS A CA 1
ATOM 4302 C C . LYS A 1 560 ? -2.999 6.715 7.658 1.00 87.94 560 LYS A C 1
ATOM 4304 O O . LYS A 1 560 ? -3.973 6.449 8.355 1.00 87.94 560 LYS A O 1
ATOM 4309 N N . ARG A 1 561 ? -2.295 5.783 7.005 1.00 87.06 561 ARG A N 1
ATOM 4310 C CA . ARG A 1 561 ? -2.627 4.346 7.015 1.00 87.06 561 ARG A CA 1
ATOM 4311 C C . ARG A 1 561 ? -2.568 3.723 8.409 1.00 87.06 561 ARG A C 1
ATOM 4313 O O . ARG A 1 561 ? -3.444 2.942 8.747 1.00 87.06 561 ARG A O 1
ATOM 4320 N N . VAL A 1 562 ? -1.586 4.096 9.225 1.00 90.38 562 VAL A N 1
ATOM 4321 C CA . VAL A 1 562 ? -1.500 3.655 10.626 1.00 90.38 562 VAL A CA 1
ATOM 4322 C C . VAL A 1 562 ? -2.677 4.208 11.443 1.00 90.38 562 VAL A C 1
ATOM 4324 O O . VAL A 1 562 ? -3.371 3.456 12.123 1.00 90.38 562 VAL A O 1
ATOM 4327 N N . SER A 1 563 ? -2.942 5.511 11.335 1.00 83.94 563 SER A N 1
ATOM 4328 C CA . SER A 1 563 ? -3.878 6.228 12.210 1.00 83.94 563 SER A CA 1
ATOM 4329 C C . SER A 1 563 ? -5.358 5.910 11.978 1.00 83.94 563 SER A C 1
ATOM 4331 O O . SER A 1 563 ? -6.151 6.045 12.904 1.00 83.94 563 SER A O 1
ATOM 4333 N N . VAL A 1 564 ? -5.760 5.471 10.774 1.00 75.81 564 VAL A N 1
ATOM 4334 C CA . VAL A 1 564 ? -7.180 5.170 10.477 1.00 75.81 564 VAL A CA 1
ATOM 4335 C C . VAL A 1 564 ? -7.713 3.962 11.245 1.00 75.81 564 VAL A C 1
ATOM 4337 O O . VAL A 1 564 ? -8.924 3.777 11.340 1.00 75.81 564 VAL A O 1
ATOM 4340 N N . HIS A 1 565 ? -6.823 3.128 11.777 1.00 73.25 565 HIS A N 1
ATOM 4341 C CA . HIS A 1 565 ? -7.203 1.902 12.462 1.00 73.25 565 HIS A CA 1
ATOM 4342 C C . HIS A 1 565 ? -7.651 2.124 13.903 1.00 73.25 565 HIS A C 1
ATOM 4344 O O . HIS A 1 565 ? -8.376 1.283 14.433 1.00 73.25 565 HIS A O 1
ATOM 4350 N N . VAL A 1 566 ? -7.271 3.238 14.530 1.00 64.56 566 VAL A N 1
ATOM 4351 C CA . VAL A 1 566 ? -7.687 3.521 15.902 1.00 64.56 566 VAL A CA 1
ATOM 4352 C C . VAL A 1 566 ? -8.754 4.612 15.887 1.00 64.56 566 VAL A C 1
ATOM 4354 O O . VAL A 1 566 ? -8.470 5.721 15.427 1.00 64.56 566 VAL A O 1
ATOM 4357 N N . PRO A 1 567 ? -9.983 4.343 16.371 1.00 53.78 567 PRO A N 1
ATOM 4358 C CA . PRO A 1 567 ? -11.003 5.376 16.448 1.00 53.78 567 PRO A CA 1
ATOM 4359 C C . PRO A 1 567 ? -10.491 6.582 17.258 1.00 53.78 567 PRO A C 1
ATOM 4361 O O . PRO A 1 567 ? -9.673 6.423 18.178 1.00 53.78 567 PRO A O 1
ATOM 4364 N N . PRO A 1 568 ? -10.926 7.808 16.912 1.00 51.81 568 PRO A N 1
ATOM 4365 C CA . PRO A 1 568 ? -10.596 8.983 17.706 1.00 51.81 568 PRO A CA 1
ATOM 4366 C C . PRO A 1 568 ? -11.052 8.761 19.156 1.00 51.81 568 PRO A C 1
ATOM 4368 O O . PRO A 1 568 ? -12.026 8.034 19.377 1.00 51.81 568 PRO A O 1
ATOM 4371 N N . PRO A 1 569 ? -10.350 9.346 20.146 1.00 48.88 569 PRO A N 1
ATOM 4372 C CA . PRO A 1 569 ? -10.764 9.204 21.532 1.00 48.88 569 PRO A CA 1
ATOM 4373 C C . PRO A 1 569 ? -12.219 9.681 21.670 1.00 48.88 569 PRO A C 1
ATOM 4375 O O . PRO A 1 569 ? -12.615 10.613 20.957 1.00 48.88 569 PRO A O 1
ATOM 4378 N N . PRO A 1 570 ? -13.027 9.047 22.538 1.00 42.81 570 PRO A N 1
ATOM 4379 C CA . PRO A 1 570 ? -14.349 9.571 22.845 1.00 42.81 570 PRO A CA 1
ATOM 4380 C C . PRO A 1 570 ? -14.188 11.030 23.280 1.00 42.81 570 PRO A C 1
ATOM 4382 O O . PRO A 1 570 ? -13.327 11.338 24.104 1.00 42.81 570 PRO A O 1
ATOM 4385 N N . GLN A 1 571 ? -14.953 11.931 22.660 1.00 37.12 571 GLN A N 1
ATOM 4386 C CA . GLN A 1 571 ? -14.990 13.326 23.090 1.00 37.12 571 GLN A CA 1
ATOM 4387 C C . GLN A 1 571 ? -15.484 13.333 24.539 1.00 37.12 571 GLN A C 1
ATOM 4389 O O . GLN A 1 571 ? -16.570 12.815 24.803 1.00 37.12 571 GLN A O 1
ATOM 4394 N N . MET A 1 572 ? -14.638 13.820 25.450 1.00 33.16 572 MET A N 1
ATOM 4395 C CA . MET A 1 572 ? -15.013 14.078 26.840 1.00 33.16 572 MET A CA 1
ATOM 4396 C C . MET A 1 572 ? -15.992 15.238 26.927 1.00 33.16 572 MET A C 1
ATOM 4398 O O . MET A 1 572 ? -15.791 16.220 26.173 1.00 33.16 572 MET A O 1
#

Solvent-accessible surface area (backbone atoms only — not comparable to full-atom values): 31349 Å² total; per-residue (Å²): 67,48,35,22,48,80,84,16,51,54,56,56,53,54,46,37,41,40,68,17,52,34,38,57,75,81,47,47,67,68,84,82,64,103,51,101,80,43,51,63,31,41,66,71,57,55,56,49,52,50,52,49,30,46,78,42,80,20,36,94,92,46,68,50,98,62,75,73,85,49,75,67,55,52,51,55,49,52,54,49,51,52,55,49,59,70,70,30,58,90,96,41,56,61,46,55,38,47,42,63,49,50,76,49,39,65,70,53,58,74,71,38,93,83,70,60,58,40,36,32,38,44,59,57,43,31,40,20,55,54,39,28,76,75,71,67,42,54,62,68,62,32,43,53,50,49,41,57,48,50,55,45,52,50,51,49,28,73,74,66,60,40,41,40,36,68,49,59,78,57,60,68,58,42,34,52,45,43,26,52,47,26,50,77,69,73,33,47,44,71,26,38,74,68,70,54,86,88,71,57,57,94,43,57,79,40,59,66,86,55,89,66,60,66,75,48,47,52,52,51,52,51,50,50,50,54,44,65,44,81,54,70,67,72,65,79,66,65,83,73,62,72,67,85,55,70,36,61,57,45,72,20,56,49,39,38,25,22,41,56,63,31,62,72,81,65,9,13,81,57,44,48,75,45,57,60,42,57,70,23,28,31,32,37,31,21,17,84,32,72,54,32,49,42,80,46,69,76,41,99,62,79,67,47,48,30,37,27,39,29,32,56,19,48,68,46,22,49,52,46,39,63,76,62,47,57,80,60,48,81,51,62,24,33,41,35,39,28,43,36,49,58,25,37,91,55,48,74,39,72,93,47,78,63,69,51,75,65,58,48,49,52,53,52,53,51,73,67,35,84,37,54,65,35,34,38,24,25,17,24,60,64,68,87,51,95,47,55,43,40,37,73,43,32,52,75,50,83,92,45,84,53,58,75,79,39,67,60,73,84,47,52,70,48,82,86,32,53,88,30,33,36,50,80,70,87,86,62,88,62,76,60,29,42,67,44,53,54,50,49,49,37,33,70,49,82,35,39,94,41,32,48,62,67,95,62,88,68,53,73,70,56,44,54,52,49,36,50,58,26,36,28,33,54,27,68,42,42,70,28,62,41,36,53,41,56,37,50,52,31,52,55,33,38,18,29,27,35,34,55,64,47,43,29,44,64,56,45,71,86,45,75,56,46,74,34,82,53,96,50,73,82,67,64,46,74,66,56,51,50,54,50,47,68,71,41,44,52,45,62,70,36,70,70,46,25,44,52,46,43,10,64,47,7,33,55,35,55,48,50,66,61,53,74,72,56,78,77,76,80,85,127

Sequence (572 aa):
MVLGMHRSGTSMLAGTLAAGGVHLGRVLDASFTLNPTGLREPEVLVHMHEHLLETNGGAWHRPPDRVVWGKLHTGVRDLFIEARAAAAPPGRPWGFKEPRTLLVAEGWIEALEDWRGVGIFRHPAEVAASLAQRNGFDRDRALGLWLAYNRRLLALQRAHGLTLMEFGADRERMRADLAAGLLALGCDVAAAGQVHDAAIPRHAGVGTDAPLPDAVAEVLAALRAAARGPGRVTPPPRPVPPPAASPPVPRTLADLHSMRLFPRDLGAAAYIPSGIAARCDWVVLSDVEPPQATLVRLCDTDRPRHVFVSLRNPSAALRFFFERVLPEIPGPFVLISGSQDVTVPVQTDRRWRPFDARERAWIEDLLADPRLIRWFAENLDTAGHPRMEPMPVGMIWPAGVPDPDAPLPVPAPLGPRPLRVLCAHRIREGVQWQARRDVSALAAGSWAAFSTLPDRELSEAEFAAQLAAHSFVLCVEGGGLDPSPKAWTVLLHGAIPILRDTPVAAAYRGFPVVVVPEWSADALTPARLGAWKASLRPSFEDPVRRARVLARLGIAHWWKRVSVHVPPPPQM

Organism: NCBI:txid1549854

Mean predicted aligned error: 15.58 Å

Secondary structure (DSSP, 8-state):
-EE--TTSSHHHHHHHHHHTT-B--S-B-SSSSS-TT-B---HHHHHHHHHHHHHTT-BTTB--S-----HHHHHHHHHHHHHHHHHSPTT--B--B-GGGGTTHHHHHHH-TT---EEEEE-HHHHHHHHHHHH---HHHHHHHHHHHHHHHHHHHHHH--EEEEESS-HHHHHHHHHHHHHHHT--GGGGGG--GGGS-TTTTTTTTSPPPHHHHHHHHHHHHHHHS--------SS--STT-SSPPP-BGGGB-B---BS-SS-GGG-B--TTGGGSSEEEEE-SSSS-EEEEESS--SS-SEEEEE-SSHHHHHHHIIIIIGGG--S-EEEEEESSS--BSS---TTSPPP-HHHHHHHHHHHH-TTEEEEEETTB--S--TTEEE---B---TTSSPPTTPBPP-PPPSTTS-S-EE--PPP-SSGGGHHHHHHHHHHHTTTTTTEE--SSPPPHHHHHHHHHH-SEEE---BSBS--TTHHHHHHHTTPEEEEE--GGGGGGTTSS-EEESS--GGG--HHHHHHHHHHHTHHHHSHHHHHHHHHHHBHHHHHHHHHTTSPPPPP-

InterPro domains:
  IPR027417 P-loop containing nucleoside triphosphate hydrolase [G3DSA:3.40.50.300] (1-170)
  IPR027417 P-loop containing nucleoside triphosphate hydrolase [SSF52540] (2-160)

Radius of gyration: 27.44 Å; Cα contacts (8 Å, |Δi|>4): 1017; chains: 1; bounding box: 84×50×59 Å

Foldseek 3Di:
DEEEAPLLLSLVLVVLQVVLQAALDDAAADDDDDDPRGGSADPLCVVLLQVQQVVVVAGLLRQHPDTDDDPVSLVSLLVVVVVQVVPRDPPTHYDHDDHSCLSVVVSVVVNDPDDAYAYTGEQQQLQQVVCCVVPVDDSVSSLVSSLVSLVSVLVCCVVPLHQYDYQADPLVRQLVSSLLNCVLVVTHSVSSVVSDPSSHSPRHPPCNPPDDDPSSVVSVVSRVVSNPPPSPSPPPPPVDPPPVDLLFQQFAQLQFAADAWDDAPPAQVHTDQGGPRLVWQKEWGAHPDPVGIDIDGNHPDQATAEYEFEVNVVVSRLCCCQVPNVVSHPAAHEYEYDNFLAEPPWGPQPVDDTDDPVSNVSRVVQLVDPSQLAYEYQQYQDADSPRYAYDHRFADDNPDRDDSNHGQDDAAALVVADLAEELQDDDDDDPLAVQSVLLVVLCVPLCVVRYDYDPDHDDPVRVLVVLNRYQEYELEDRSGQHSPPVCVSSLSNQHEYEHEPGSNCVLVPQALHHYFPGSDSVSDDSVVSVVSCVVSSCCRPVPVNVSSNSSSSGSSVVVVVNPVSDDDPPDD